Protein AF-0000000084939681 (afdb_homodimer)

Structure (mmCIF, N/CA/C/O backbone):
data_AF-0000000084939681-model_v1
#
loop_
_entity.id
_entity.type
_entity.pdbx_description
1 polymer Lipase
#
loop_
_atom_site.group_PDB
_atom_site.id
_atom_site.type_symbol
_atom_site.label_atom_id
_atom_site.label_alt_id
_atom_site.label_comp_id
_atom_site.label_asym_id
_atom_site.label_entity_id
_atom_site.label_seq_id
_atom_site.pdbx_PDB_ins_code
_atom_site.Cartn_x
_atom_site.Cartn_y
_atom_site.Cartn_z
_atom_site.occup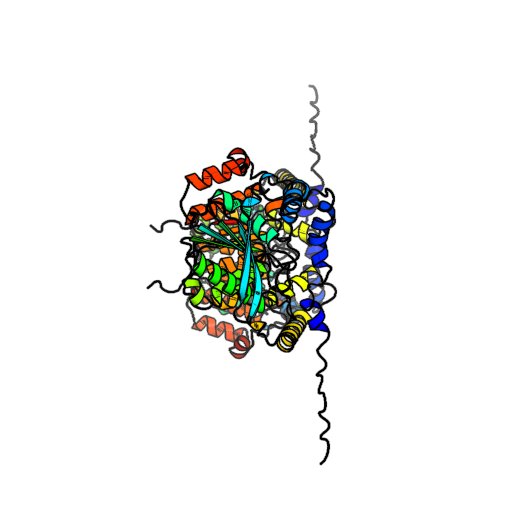ancy
_atom_site.B_iso_or_equiv
_atom_site.auth_seq_id
_atom_site.auth_comp_id
_atom_site.auth_asym_id
_atom_site.auth_atom_id
_atom_site.pdbx_PDB_model_num
ATOM 1 N N . MET A 1 1 ? -56.188 23.719 35 1 27.09 1 MET A N 1
ATOM 2 C CA . MET A 1 1 ? -54.875 24.156 34.5 1 27.09 1 MET A CA 1
ATOM 3 C C . MET A 1 1 ? -53.844 23.062 34.688 1 27.09 1 MET A C 1
ATOM 5 O O . MET A 1 1 ? -53.312 22.891 35.812 1 27.09 1 MET A O 1
ATOM 9 N N . SER A 1 2 ? -54.031 21.859 34.125 1 32 2 SER A N 1
ATOM 10 C CA . SER A 1 2 ? -53.344 20.594 34.344 1 32 2 SER A CA 1
ATOM 11 C C . SER A 1 2 ? -51.906 20.625 33.844 1 32 2 SER A C 1
ATOM 13 O O . SER A 1 2 ? -51.625 21.094 32.75 1 32 2 SER A O 1
ATOM 15 N N . LYS A 1 3 ? -50.906 20.625 34.812 1 33.03 3 LYS A N 1
ATOM 16 C CA . LYS A 1 3 ? -49.438 20.656 34.688 1 33.03 3 LYS A CA 1
ATOM 17 C C . LYS A 1 3 ? -48.938 19.453 33.875 1 33.03 3 LYS A C 1
ATOM 19 O O . LYS A 1 3 ? -49.156 18.312 34.25 1 33.03 3 LYS A O 1
ATOM 24 N N . VAL A 1 4 ? -48.875 19.531 32.562 1 31.59 4 VAL A N 1
ATOM 25 C CA . VAL A 1 4 ? -48.344 18.547 31.641 1 31.59 4 VAL A CA 1
ATOM 26 C C . VAL A 1 4 ? -46.875 18.234 32 1 31.59 4 VAL A C 1
ATOM 28 O O . VAL A 1 4 ? -46.031 19.141 32 1 31.59 4 VAL A O 1
ATOM 31 N N . LYS A 1 5 ? -46.594 17.094 32.719 1 32.69 5 LYS A N 1
ATOM 32 C CA . LYS A 1 5 ? -45.281 16.547 33.062 1 32.69 5 LYS A CA 1
ATOM 33 C C . LYS A 1 5 ? -44.438 16.312 31.828 1 32.69 5 LYS A C 1
ATOM 35 O O . LYS A 1 5 ? -44.781 15.531 30.953 1 32.69 5 LYS A O 1
ATOM 40 N N . LYS A 1 6 ? -43.562 17.297 31.438 1 28.47 6 LYS A N 1
ATOM 41 C CA . LYS A 1 6 ? -42.531 17.203 30.422 1 28.47 6 LYS A CA 1
ATOM 42 C C . LYS A 1 6 ? -41.625 16 30.672 1 28.47 6 LYS A C 1
ATOM 44 O O . 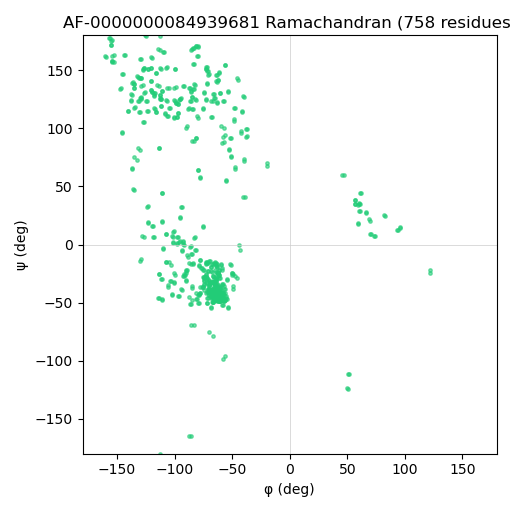LYS A 1 6 ? -40.906 15.945 31.672 1 28.47 6 LYS A O 1
ATOM 49 N N . LYS A 1 7 ? -42.094 14.758 30.234 1 32.44 7 LYS A N 1
ATOM 50 C CA . LYS A 1 7 ? -41.219 13.578 30.297 1 32.44 7 LYS A CA 1
ATOM 51 C C . LYS A 1 7 ? -39.875 13.852 29.656 1 32.44 7 LYS A C 1
ATOM 53 O O . LYS A 1 7 ? -39.781 14.234 28.484 1 32.44 7 LYS A O 1
ATOM 58 N N . ASN A 1 8 ? -38.844 14.312 30.438 1 27.59 8 ASN A N 1
ATOM 59 C CA . ASN A 1 8 ? -37.406 14.469 30.172 1 27.59 8 ASN A CA 1
ATOM 60 C C . ASN A 1 8 ? -36.812 13.219 29.531 1 27.59 8 ASN A C 1
ATOM 62 O O . ASN A 1 8 ? -36.625 12.195 30.188 1 27.59 8 ASN A O 1
ATOM 66 N N . ASN A 1 9 ? -37.219 12.836 28.297 1 27.67 9 ASN A N 1
ATOM 67 C CA . ASN A 1 9 ? -36.656 11.711 27.547 1 27.67 9 ASN A CA 1
ATOM 68 C C . ASN A 1 9 ? -35.156 11.828 27.375 1 27.67 9 ASN A C 1
ATOM 70 O O . ASN A 1 9 ? -34.688 12.445 26.422 1 27.67 9 ASN A O 1
ATOM 74 N N . LYS A 1 10 ? -34.375 11.977 28.422 1 29.23 10 LYS A N 1
ATOM 75 C CA . LYS A 1 10 ? -32.938 11.758 28.344 1 29.23 10 LYS A CA 1
ATOM 76 C C . LYS A 1 10 ? -32.625 10.406 27.719 1 29.23 10 LYS A C 1
ATOM 78 O O . LYS A 1 10 ? -32.812 9.367 28.359 1 29.23 10 LYS A O 1
ATOM 83 N N . LYS A 1 11 ? -32.75 10.305 26.438 1 33.38 11 LYS A N 1
ATOM 84 C CA . LYS A 1 11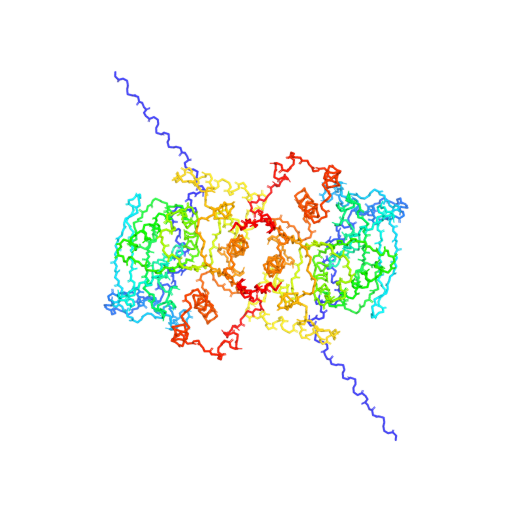 ? -32.281 9.172 25.656 1 33.38 11 LYS A CA 1
ATOM 85 C C . LYS A 1 11 ? -30.922 8.695 26.125 1 33.38 11 LYS A C 1
ATOM 87 O O . LYS A 1 11 ? -30.031 9.516 26.375 1 33.38 11 LYS A O 1
ATOM 92 N N . SER A 1 12 ? -30.75 7.543 26.641 1 31.69 12 SER A N 1
ATOM 93 C CA . SER A 1 12 ? -29.594 6.758 27.062 1 31.69 12 SER A CA 1
ATOM 94 C C . SER A 1 12 ? -28.438 6.906 26.078 1 31.69 12 SER A C 1
ATOM 96 O O . SER A 1 12 ? -28.547 6.496 24.922 1 31.69 12 SER A O 1
ATOM 98 N N . ARG A 1 13 ? -27.75 8.148 26.109 1 36.62 13 ARG A N 1
ATOM 99 C CA . ARG A 1 13 ? -26.516 8.391 25.375 1 36.62 13 ARG A CA 1
ATOM 100 C C . ARG A 1 13 ? -25.625 7.148 25.375 1 36.62 13 ARG A C 1
ATOM 102 O O . ARG A 1 13 ? -25.359 6.57 26.422 1 36.62 13 ARG A O 1
ATOM 109 N N . SER A 1 14 ? -25.609 6.379 24.375 1 34.34 14 SER A N 1
ATOM 110 C CA . SER A 1 14 ? -24.844 5.145 24.25 1 34.34 14 SER A CA 1
ATOM 111 C C . SER A 1 14 ? -23.391 5.352 24.672 1 34.34 14 SER A C 1
ATOM 113 O O . SER A 1 14 ? -22.734 6.27 24.188 1 34.34 14 SER A O 1
ATOM 115 N N . ARG A 1 15 ? -22.891 4.887 25.828 1 32.97 15 ARG A N 1
ATOM 116 C CA . ARG A 1 15 ? -21.672 4.961 26.625 1 32.97 15 ARG A CA 1
ATOM 117 C C . ARG A 1 15 ? -20.438 4.688 25.766 1 32.97 15 ARG A C 1
ATOM 119 O O . ARG A 1 15 ? -19.359 5.215 26.047 1 32.97 15 ARG A O 1
ATOM 126 N N . LEU A 1 16 ? -20.531 3.826 24.906 1 31.27 16 LEU A N 1
ATOM 127 C CA . LEU A 1 16 ? -19.297 3.287 24.375 1 31.27 16 LEU A CA 1
ATOM 128 C C . LEU A 1 16 ? -18.688 4.238 23.344 1 31.27 16 LEU A C 1
ATOM 130 O O . LEU A 1 16 ? -17.469 4.43 23.312 1 31.27 16 LEU A O 1
ATOM 134 N N . GLY A 1 17 ? -19.484 4.766 22.516 1 33.09 17 GLY A N 1
ATOM 135 C CA . GLY A 1 17 ? -18.969 5.668 21.5 1 33.09 17 GLY A CA 1
ATOM 136 C C . GLY A 1 17 ? -18.391 6.945 22.078 1 33.09 17 GLY A C 1
ATOM 137 O O . GLY A 1 17 ? -17.641 7.656 21.391 1 33.09 17 GLY A O 1
ATOM 138 N N . SER A 1 18 ? -18.875 7.391 23.188 1 36.69 18 SER A N 1
ATOM 139 C CA . SER A 1 18 ? -18.516 8.656 23.812 1 36.69 18 SER A CA 1
ATOM 140 C C . SER A 1 18 ? -17.094 8.633 24.344 1 36.69 18 SER A C 1
ATOM 142 O O . SER A 1 18 ? -16.453 9.68 24.469 1 36.69 18 SER A O 1
ATOM 144 N N . LYS A 1 19 ? -16.656 7.508 24.812 1 34.53 19 LYS A N 1
ATOM 145 C CA . LYS A 1 19 ? -15.367 7.516 25.484 1 34.53 19 LYS A CA 1
ATOM 146 C C . LYS A 1 19 ? -14.227 7.684 24.484 1 34.53 19 LYS A C 1
ATOM 148 O O . LYS A 1 19 ? -13.219 8.328 24.781 1 34.53 19 LYS A O 1
ATOM 153 N N . ILE A 1 20 ? -14.328 7.023 23.391 1 35.88 20 ILE A N 1
ATOM 154 C CA . ILE A 1 20 ? -13.172 7.051 22.5 1 35.88 20 ILE A CA 1
ATOM 155 C C . ILE A 1 20 ? -13 8.453 21.922 1 35.88 20 ILE A C 1
ATOM 157 O O . ILE A 1 20 ? -11.875 8.906 21.703 1 35.88 20 ILE A O 1
ATOM 161 N N . PHE A 1 21 ? -14.062 9.086 21.578 1 37.06 21 PHE A N 1
ATOM 162 C CA . PHE A 1 21 ? -13.961 10.336 20.828 1 37.06 21 PHE A CA 1
ATOM 163 C C . PHE A 1 21 ? -14.258 11.523 21.734 1 37.06 21 PHE A C 1
ATOM 165 O O . PHE A 1 21 ? -14.211 12.68 21.297 1 37.06 21 PHE A O 1
ATOM 172 N N . LYS A 1 22 ? -14.82 11.383 22.891 1 33.5 22 LYS A N 1
ATOM 173 C CA . LYS A 1 22 ? -15.141 12.586 23.656 1 33.5 22 LYS A CA 1
ATOM 174 C C . LYS A 1 22 ? -13.898 13.422 23.906 1 33.5 22 LYS A C 1
ATOM 176 O O . LYS A 1 22 ? -13.875 14.617 23.594 1 33.5 22 LYS A O 1
ATOM 181 N N . THR A 1 23 ? -13.281 13.273 25.172 1 32.03 23 THR A N 1
ATOM 182 C CA . THR A 1 23 ? -12.195 14.125 25.641 1 32.03 23 THR A CA 1
ATOM 183 C C . THR A 1 23 ? -10.852 13.633 25.125 1 32.03 23 THR A C 1
ATOM 185 O O . THR A 1 23 ? -10.648 12.422 24.969 1 32.03 23 THR A O 1
ATOM 188 N N . VAL A 1 24 ? -10.078 14.469 24.25 1 36.72 24 VAL A N 1
ATOM 189 C CA . VAL A 1 24 ? -8.68 14.117 24.031 1 36.72 24 VAL A CA 1
ATOM 190 C C . VAL A 1 24 ? -8.195 13.203 25.156 1 36.72 24 VAL A C 1
ATOM 192 O O . VAL A 1 24 ? -8.07 13.633 26.297 1 36.72 24 VAL A O 1
ATOM 195 N N . ASN A 1 25 ? -8.594 12.062 25.25 1 32.44 25 ASN A N 1
ATOM 196 C CA . ASN A 1 25 ? -8.164 11.172 26.328 1 32.44 25 ASN A CA 1
ATOM 197 C C . ASN A 1 25 ? -6.68 11.32 26.625 1 32.44 25 ASN A C 1
ATOM 199 O O . ASN A 1 25 ? -5.875 11.531 25.719 1 32.44 25 ASN A O 1
ATOM 203 N N . LEU A 1 26 ? -6.258 11.531 27.766 1 33.81 26 LEU A N 1
ATOM 204 C CA . LEU A 1 26 ? -5.035 11.852 28.5 1 33.81 26 LEU A CA 1
ATOM 205 C C . LEU A 1 26 ? -3.898 10.914 28.094 1 33.81 26 LEU A C 1
ATOM 207 O O . LEU A 1 26 ? -2.725 11.273 28.219 1 33.81 26 LEU A O 1
ATOM 211 N N . ARG A 1 27 ? -4.195 9.758 27.625 1 33.22 27 ARG A N 1
ATOM 212 C CA . ARG A 1 27 ? -3.043 8.883 27.469 1 33.22 27 ARG A CA 1
ATOM 213 C C . ARG A 1 27 ? -2.254 9.227 26.219 1 33.22 27 ARG A C 1
ATOM 215 O O . ARG A 1 27 ? -1.023 9.164 26.203 1 33.22 27 ARG A O 1
ATOM 222 N N . PHE A 1 28 ? -2.932 9.453 25.188 1 35.66 28 PHE A N 1
ATOM 223 C CA . PHE A 1 28 ? -2.188 9.82 23.984 1 35.66 28 PHE A CA 1
ATOM 224 C C . PHE A 1 28 ? -1.562 11.203 24.141 1 35.66 28 PHE A C 1
ATOM 226 O O . PHE A 1 28 ? -0.486 11.469 23.594 1 35.66 28 PHE A O 1
ATOM 233 N N . LYS A 1 29 ? -2.266 12.125 24.75 1 39.88 29 LYS A N 1
ATOM 234 C CA . LYS A 1 29 ? -1.669 13.391 25.172 1 39.88 29 LYS A CA 1
ATOM 235 C C . LYS A 1 29 ? -0.407 13.148 26 1 39.88 29 LYS A C 1
ATOM 237 O O . LYS A 1 29 ? 0.494 13.992 26.031 1 39.88 29 LYS A O 1
ATOM 242 N N . PHE A 1 30 ? -0.35 11.93 26.422 1 38.38 30 PHE A N 1
ATOM 243 C CA . PHE A 1 30 ? 0.694 11.711 27.422 1 38.38 30 PHE A CA 1
ATOM 244 C C . PHE A 1 30 ? 2.062 11.609 26.766 1 38.38 30 PHE A C 1
ATOM 246 O O . PHE A 1 30 ? 3.055 12.109 27.297 1 38.38 30 PHE A O 1
ATOM 253 N N . PHE A 1 31 ? 2.068 11 25.609 1 39.56 31 PHE A N 1
ATOM 254 C CA . PHE A 1 31 ? 3.439 10.812 25.156 1 39.56 31 PHE A CA 1
ATOM 255 C C . PHE A 1 31 ? 4.086 12.141 24.797 1 39.56 31 PHE A C 1
ATOM 257 O O . PHE A 1 31 ? 5.168 12.469 25.297 1 39.56 31 PHE A O 1
ATOM 264 N N . TYR A 1 32 ? 3.416 12.898 23.906 1 41.03 32 TYR A N 1
ATOM 265 C CA . TYR A 1 32 ? 4.066 14.148 23.516 1 41.03 32 TYR A CA 1
ATOM 266 C C . TYR A 1 32 ? 4.117 15.125 24.688 1 41.03 32 TYR A C 1
ATOM 268 O O . TYR A 1 32 ? 5.113 15.828 24.859 1 41.03 32 TYR A O 1
ATOM 276 N N . LYS A 1 33 ? 3.012 15.109 25.406 1 45.69 33 LYS A N 1
ATOM 277 C CA . LYS A 1 33 ? 3.016 15.945 26.609 1 45.69 33 LYS A CA 1
ATOM 278 C C . LYS A 1 33 ? 4.098 15.492 27.594 1 45.69 33 LYS A C 1
ATOM 280 O O . LYS A 1 33 ? 4.766 16.328 28.203 1 45.69 33 LYS A O 1
ATOM 285 N N . ALA A 1 34 ? 4.238 14.203 27.609 1 40.91 34 ALA A N 1
ATOM 286 C CA . ALA A 1 34 ? 5.285 13.68 28.469 1 40.91 34 ALA A CA 1
ATOM 287 C C . ALA A 1 34 ? 6.672 14.039 27.938 1 40.91 34 ALA A C 1
ATOM 289 O O . ALA A 1 34 ? 7.547 14.453 28.703 1 40.91 34 ALA A O 1
ATOM 290 N N . LEU A 1 35 ? 6.793 13.969 26.688 1 41.22 35 LEU A N 1
ATOM 291 C CA . LEU A 1 35 ? 8.062 14.344 26.078 1 41.22 35 LEU A CA 1
ATOM 292 C C . LEU A 1 35 ? 8.359 15.82 26.297 1 41.22 35 LEU A C 1
ATOM 294 O O . LEU A 1 35 ? 9.477 16.188 26.656 1 41.22 35 LEU A O 1
ATOM 298 N N . GLU A 1 36 ? 7.359 16.672 26.125 1 46.62 36 GLU A N 1
ATOM 299 C CA . GLU A 1 36 ? 7.516 18.109 26.328 1 46.62 36 GLU A CA 1
ATOM 300 C C . GLU A 1 36 ? 7.738 18.438 27.797 1 46.62 36 GLU A C 1
ATOM 302 O O . GLU A 1 36 ? 8.484 19.359 28.125 1 46.62 36 GLU A O 1
ATOM 307 N N . GLY A 1 37 ? 7.016 17.812 28.625 1 45.12 37 GLY A N 1
ATOM 308 C CA . GLY A 1 37 ? 7.109 18.047 30.062 1 45.12 37 GLY A CA 1
ATOM 309 C C . GLY A 1 37 ? 8.484 17.766 30.625 1 45.12 37 GLY A C 1
ATOM 310 O O . GLY A 1 37 ? 8.984 18.5 31.469 1 45.12 37 GLY A O 1
ATOM 311 N N . THR A 1 38 ? 9.039 16.688 30.219 1 43.75 38 THR A N 1
ATOM 312 C CA . THR A 1 38 ? 10.344 16.312 30.75 1 43.75 38 THR A CA 1
ATOM 313 C C . THR A 1 38 ? 11.43 17.266 30.25 1 43.75 38 THR A C 1
ATOM 315 O O . THR A 1 38 ? 12.438 17.469 30.938 1 43.75 38 THR A O 1
ATOM 318 N N . MET A 1 39 ? 11.25 17.734 29.078 1 43.78 39 MET A N 1
ATOM 319 C CA . MET A 1 39 ? 12.336 18.547 28.531 1 43.78 39 MET A CA 1
ATOM 320 C C . MET A 1 39 ? 12.211 20 28.969 1 43.78 39 MET A C 1
ATOM 322 O O . MET A 1 39 ? 13.148 20.781 28.828 1 43.78 39 MET A O 1
ATOM 326 N N . GLY A 1 40 ? 11.031 20.516 29.484 1 40.88 40 GLY A N 1
ATOM 327 C CA . GLY A 1 40 ? 10.742 21.938 29.594 1 40.88 40 GLY A CA 1
ATOM 328 C C . GLY A 1 40 ? 11.273 22.547 30.875 1 40.88 40 GLY A C 1
ATOM 329 O O . GLY A 1 40 ? 11.859 23.625 30.859 1 40.88 40 GLY A O 1
ATOM 330 N N . ASP A 1 41 ? 10.758 22.25 32.062 1 37.62 41 ASP A N 1
ATOM 331 C CA . ASP A 1 41 ? 10.57 23.359 33 1 37.62 41 ASP A CA 1
ATOM 332 C C . ASP A 1 41 ? 11.898 23.797 33.594 1 37.62 41 ASP A C 1
ATOM 334 O O . ASP A 1 41 ? 11.945 24.281 34.719 1 37.62 41 ASP A O 1
ATOM 338 N N . SER A 1 42 ? 12.992 23.406 33 1 35.75 42 SER A N 1
ATOM 339 C CA . SER A 1 42 ? 13.984 23.844 33.969 1 35.75 42 SER A CA 1
ATOM 340 C C . SER A 1 42 ? 14.039 25.359 34.062 1 35.75 42 SER A C 1
ATOM 342 O O . SER A 1 42 ? 14.156 25.922 35.125 1 35.75 42 SER A O 1
ATOM 344 N N . ASN A 1 43 ? 14.758 26.016 33 1 34.28 43 ASN A N 1
ATOM 345 C CA . ASN A 1 43 ? 15.367 27.312 33.25 1 34.28 43 ASN A CA 1
ATOM 346 C C . ASN A 1 43 ? 14.336 28.438 33.188 1 34.28 43 ASN A C 1
ATOM 348 O O . ASN A 1 43 ? 13.562 28.516 32.219 1 34.28 43 ASN A O 1
ATOM 352 N N . LYS A 1 44 ? 13.906 29.125 34.25 1 36.22 44 LYS A N 1
ATOM 353 C CA . LYS A 1 44 ? 13.102 30.281 34.625 1 36.22 44 LYS A CA 1
ATOM 354 C C . LYS A 1 44 ? 13.414 31.469 33.688 1 36.22 44 LYS A C 1
ATOM 356 O O . LYS A 1 44 ? 13.07 32.625 34.031 1 36.22 44 LYS A O 1
ATOM 361 N N . ASN A 1 45 ? 14.359 31.438 32.75 1 33.44 45 ASN A N 1
ATOM 362 C CA . ASN A 1 45 ? 14.539 32.75 32.125 1 33.44 45 ASN A CA 1
ATOM 363 C C . ASN A 1 45 ? 13.297 33.156 31.328 1 33.44 45 ASN A C 1
ATOM 365 O O . ASN A 1 45 ? 12.625 32.312 30.734 1 33.44 45 ASN A O 1
ATOM 369 N N . LYS A 1 46 ? 12.602 34.344 31.562 1 39.38 46 LYS A N 1
ATOM 370 C CA . LYS A 1 46 ? 11.461 35.062 31.016 1 39.38 46 LYS A CA 1
ATOM 371 C C . LYS A 1 46 ? 11.453 35 29.5 1 39.38 46 LYS A C 1
ATOM 373 O O . LYS A 1 46 ? 12.016 35.844 28.828 1 39.38 46 LYS A O 1
ATOM 378 N N . TYR A 1 47 ? 11.758 33.906 28.844 1 41.44 47 TYR A N 1
ATOM 379 C CA . TYR A 1 47 ? 11.703 34.031 27.391 1 41.44 47 TYR A CA 1
ATOM 380 C C . TYR A 1 47 ? 10.281 34.281 26.922 1 41.44 47 TYR A C 1
ATOM 382 O O . TYR A 1 47 ? 9.32 33.812 27.531 1 41.44 47 TYR A O 1
ATOM 390 N N . TYR A 1 48 ? 10.039 35.375 26.031 1 50.84 48 TYR A N 1
ATOM 391 C CA . TYR A 1 48 ? 8.828 35.812 25.328 1 50.84 48 TYR A CA 1
ATOM 392 C C . TYR A 1 48 ? 8.125 34.625 24.672 1 50.84 48 TYR A C 1
ATOM 394 O O . TYR A 1 48 ? 6.902 34.625 24.531 1 50.84 48 TYR A O 1
ATOM 402 N N . TYR A 1 49 ? 8.828 33.594 24.297 1 68.12 49 TYR A N 1
ATOM 403 C CA . TYR A 1 49 ? 8.125 32.438 23.734 1 68.12 49 TYR A CA 1
ATOM 404 C C . TYR A 1 49 ? 8.617 31.141 24.359 1 68.12 49 TYR A C 1
ATOM 406 O O . TYR A 1 49 ? 9.383 30.406 23.734 1 68.12 49 TYR A O 1
ATOM 414 N N . PRO A 1 50 ? 8.289 30.828 25.609 1 79.31 50 PRO A N 1
ATOM 415 C CA . PRO A 1 50 ? 8.688 29.594 26.312 1 79.31 50 PRO A CA 1
ATOM 416 C C . PRO A 1 50 ? 8.445 28.344 25.469 1 79.31 50 PRO A C 1
ATOM 418 O O . PRO A 1 50 ? 9.219 27.375 25.578 1 79.31 50 PRO A O 1
ATOM 421 N N . GLU A 1 51 ? 7.504 28.453 24.609 1 83.5 51 GLU A N 1
ATOM 422 C CA . GLU A 1 51 ? 7.199 27.297 23.766 1 83.5 51 GLU A CA 1
ATOM 423 C C . GLU A 1 51 ? 8.312 27.031 22.766 1 83.5 51 GLU A C 1
ATOM 425 O O . GLU A 1 51 ? 8.641 25.891 22.469 1 83.5 51 GLU A O 1
ATOM 430 N N . LEU A 1 52 ? 8.922 28.062 22.266 1 87.38 52 LEU A N 1
ATOM 431 C CA . LEU A 1 52 ? 10.008 27.906 21.297 1 87.38 52 LEU A CA 1
ATOM 432 C C . LEU A 1 52 ? 11.227 27.266 21.969 1 87.38 52 LEU A C 1
ATOM 434 O O . LEU A 1 52 ? 11.945 26.484 21.344 1 87.38 52 LEU A O 1
ATOM 438 N N . ARG A 1 53 ? 11.523 27.719 23.141 1 86.5 53 ARG A N 1
ATOM 439 C CA . ARG A 1 53 ? 12.648 27.141 23.859 1 86.5 53 ARG A CA 1
ATOM 440 C C . ARG A 1 53 ? 12.461 25.641 24.078 1 86.5 53 ARG A C 1
ATOM 442 O O . ARG A 1 53 ? 13.398 24.859 23.891 1 86.5 53 ARG A O 1
ATOM 449 N N . ARG A 1 54 ? 11.305 25.344 24.469 1 88.38 54 ARG A N 1
ATOM 450 C CA . ARG A 1 54 ? 10.984 23.938 24.688 1 88.38 54 ARG A CA 1
ATOM 451 C C . ARG A 1 54 ? 11.109 23.141 23.391 1 88.38 54 ARG A C 1
ATOM 453 O O . ARG A 1 54 ? 11.727 22.078 23.359 1 88.38 54 ARG A O 1
ATOM 460 N N . MET A 1 55 ? 10.523 23.672 22.359 1 92.56 55 MET A N 1
ATOM 461 C CA . MET A 1 55 ? 10.555 22.969 21.078 1 92.56 55 MET A CA 1
ATOM 462 C C . MET A 1 55 ? 11.977 22.875 20.547 1 92.56 55 MET A C 1
ATOM 464 O O . MET A 1 55 ? 12.359 21.844 19.984 1 92.56 55 MET A O 1
ATOM 468 N N . ASN A 1 56 ? 12.742 23.906 20.688 1 93.06 56 ASN A N 1
ATOM 469 C CA . ASN A 1 56 ? 14.141 23.859 20.297 1 93.06 56 ASN A CA 1
ATOM 470 C C . ASN A 1 56 ? 14.914 22.781 21.062 1 93.06 56 ASN A C 1
ATOM 472 O O . ASN A 1 56 ? 15.758 22.094 20.484 1 93.06 56 ASN A O 1
ATOM 476 N N . LYS A 1 57 ? 14.664 22.719 22.328 1 91.25 57 LYS A N 1
ATOM 477 C CA . LYS A 1 57 ? 15.297 21.672 23.141 1 91.25 57 LYS A CA 1
ATOM 478 C C . LYS A 1 57 ? 14.914 20.281 22.625 1 91.25 57 LYS A C 1
ATOM 480 O O . LYS A 1 57 ? 15.758 19.375 22.578 1 91.25 57 LYS A O 1
ATOM 485 N N . ILE A 1 58 ? 13.664 20.125 22.25 1 92.62 58 ILE A N 1
ATOM 486 C CA . ILE A 1 58 ? 13.18 18.859 21.719 1 92.62 58 ILE A CA 1
ATOM 487 C C . ILE A 1 58 ? 13.914 18.531 20.422 1 92.62 58 ILE A C 1
ATOM 489 O O . ILE A 1 58 ? 14.352 17.391 20.203 1 92.62 58 ILE A O 1
ATOM 493 N N . MET A 1 59 ? 14.07 19.531 19.547 1 94.5 59 MET A N 1
ATOM 494 C CA . MET A 1 59 ? 14.789 19.312 18.297 1 94.5 59 MET A CA 1
ATOM 495 C C . MET A 1 59 ? 16.25 18.922 18.562 1 94.5 59 MET A C 1
ATOM 497 O O . MET A 1 59 ? 16.781 18.047 17.906 1 94.5 59 MET A O 1
ATOM 501 N N . ARG A 1 60 ? 16.844 19.531 19.562 1 93.5 60 ARG A N 1
ATOM 502 C CA . ARG A 1 60 ? 18.25 19.328 19.859 1 93.5 60 ARG A CA 1
ATOM 503 C C . ARG A 1 60 ? 18.469 18 20.578 1 93.5 60 ARG A C 1
ATOM 505 O O . ARG A 1 60 ? 19.406 17.25 20.25 1 93.5 60 ARG A O 1
ATOM 512 N N . LYS A 1 61 ? 17.625 17.641 21.516 1 91.94 61 LYS A N 1
ATOM 513 C CA . LYS A 1 61 ? 17.922 16.547 22.422 1 91.94 61 LYS A CA 1
ATOM 514 C C . LYS A 1 61 ? 17.156 15.281 22.016 1 91.94 61 LYS A C 1
ATOM 516 O O . LYS A 1 61 ? 17.703 14.172 22.125 1 91.94 61 LYS A O 1
ATOM 521 N N . PHE A 1 62 ? 15.938 15.492 21.688 1 92.06 62 PHE A N 1
ATOM 522 C CA . PHE A 1 62 ? 15.117 14.328 21.359 1 92.06 62 PHE A CA 1
ATOM 523 C C . PHE A 1 62 ? 15.273 13.953 19.891 1 92.06 62 PHE A C 1
ATOM 525 O O . PHE A 1 62 ? 15.531 12.789 19.562 1 92.06 62 PHE A O 1
ATOM 532 N N . TYR A 1 63 ? 15.102 14.914 18.984 1 93.81 63 TYR A N 1
ATOM 533 C CA . TYR A 1 63 ? 15.273 14.648 17.562 1 93.81 63 TYR A CA 1
ATOM 534 C C . TYR A 1 63 ? 16.75 14.469 17.219 1 93.81 63 TYR A C 1
ATOM 536 O O . TYR A 1 63 ? 17.078 13.844 16.203 1 93.81 63 TYR A O 1
ATOM 544 N N . LYS A 1 64 ? 17.656 15.109 18 1 94.06 64 LYS A N 1
ATOM 545 C CA . LYS A 1 64 ? 19.094 15.164 17.734 1 94.06 64 LYS A CA 1
ATOM 546 C C . LYS A 1 64 ? 19.375 15.82 16.391 1 94.06 64 LYS A C 1
ATOM 548 O O . LYS A 1 64 ? 20.234 15.352 15.633 1 94.06 64 LYS A O 1
ATOM 553 N N . THR A 1 65 ? 18.547 16.797 16.062 1 95.31 65 THR A N 1
ATOM 554 C CA . THR A 1 65 ? 18.656 17.547 14.828 1 95.31 65 THR A CA 1
ATOM 555 C C . THR A 1 65 ? 18.578 19.047 15.102 1 95.31 65 THR A C 1
ATOM 557 O O . THR A 1 65 ? 17.547 19.688 14.867 1 95.31 65 THR A O 1
ATOM 560 N N . PRO A 1 66 ? 19.703 19.641 15.484 1 94.5 66 PRO A N 1
ATOM 561 C CA . PRO A 1 66 ? 19.688 21.062 15.844 1 94.5 66 PRO A CA 1
ATOM 562 C C . PRO A 1 66 ? 19.344 21.953 14.656 1 94.5 66 PRO A C 1
ATOM 564 O O . PRO A 1 66 ? 18.938 23.109 14.852 1 94.5 66 PRO A O 1
ATOM 567 N N . GLN A 1 67 ? 19.438 21.438 13.422 1 94.56 67 GLN A N 1
ATOM 568 C CA . GLN A 1 67 ? 19.125 22.203 12.219 1 94.56 67 GLN A CA 1
ATOM 569 C C . GLN A 1 67 ? 17.641 22.594 12.18 1 94.56 67 GLN A C 1
ATOM 571 O O . GLN A 1 67 ? 17.25 23.5 11.453 1 94.56 67 GLN A O 1
ATOM 576 N N . LEU A 1 68 ? 16.859 21.922 13.008 1 95.81 68 LEU A N 1
ATOM 577 C CA . LEU A 1 68 ? 15.43 22.172 12.984 1 95.81 68 LEU A CA 1
ATOM 578 C C . LEU A 1 68 ? 15.039 23.234 14 1 95.81 68 LEU A C 1
ATOM 580 O O . LEU A 1 68 ? 13.875 23.641 14.07 1 95.81 68 LEU A O 1
ATOM 584 N N . GLN A 1 69 ? 16.016 23.734 14.695 1 94 69 GLN A N 1
ATOM 585 C CA . GLN A 1 69 ? 15.719 24.797 15.664 1 94 69 GLN A CA 1
ATOM 586 C C . GLN A 1 69 ? 15.352 26.094 14.969 1 94 69 GLN A C 1
ATOM 588 O O . GLN A 1 69 ? 15.844 26.375 13.875 1 94 69 GLN A O 1
ATOM 593 N N . LEU A 1 70 ? 14.484 26.797 15.602 1 91.56 70 LEU A N 1
ATOM 594 C CA . LEU A 1 70 ? 14.133 28.141 15.148 1 91.56 70 LEU A CA 1
ATOM 595 C C . LEU A 1 70 ? 14.852 29.188 15.977 1 91.56 70 LEU A C 1
ATOM 597 O O . LEU A 1 70 ? 14.938 29.078 17.203 1 91.56 70 LEU A O 1
ATOM 601 N N . LYS A 1 71 ? 15.594 30.078 15.336 1 75.81 71 LYS A N 1
ATOM 602 C CA . LYS A 1 71 ? 16.422 31.062 16.031 1 75.81 71 LYS A CA 1
ATOM 603 C C . LYS A 1 71 ? 15.617 32.312 16.344 1 75.81 71 LYS A C 1
ATOM 605 O O . LYS A 1 71 ? 15.82 32.938 17.391 1 75.81 71 LYS A O 1
ATOM 610 N N . ALA A 1 72 ? 14.836 32.781 15.289 1 63.91 72 ALA A N 1
ATOM 611 C CA . ALA A 1 72 ? 14.273 34.125 15.422 1 63.91 72 ALA A CA 1
ATOM 612 C C . ALA A 1 72 ? 12.906 34.062 16.078 1 63.91 72 ALA A C 1
ATOM 614 O O . ALA A 1 72 ? 11.914 33.656 15.461 1 63.91 72 ALA A O 1
ATOM 615 N N . THR A 1 73 ? 12.898 34.375 17.438 1 63.97 73 THR A N 1
ATOM 616 C CA . THR A 1 73 ? 11.633 34.375 18.156 1 63.97 73 THR A CA 1
ATOM 617 C C . THR A 1 73 ? 10.789 35.594 17.75 1 63.97 73 THR A C 1
ATOM 619 O O . THR A 1 73 ? 9.562 35.531 17.859 1 63.97 73 THR A O 1
ATOM 622 N N . ASP A 1 74 ? 11.414 36.562 17.125 1 64.94 74 ASP A N 1
ATOM 623 C CA . ASP A 1 74 ? 10.703 37.781 16.797 1 64.94 74 ASP A CA 1
ATOM 624 C C . ASP A 1 74 ? 9.906 37.656 15.508 1 64.94 74 ASP A C 1
ATOM 626 O O . ASP A 1 74 ? 9.133 38.531 15.141 1 64.94 74 ASP A O 1
ATOM 630 N N . ASN A 1 75 ? 9.883 36.531 15 1 82.62 75 ASN A N 1
ATOM 631 C CA . ASN A 1 75 ? 9.172 36.312 13.75 1 82.62 75 ASN A CA 1
ATOM 632 C C . ASN A 1 75 ? 7.809 35.656 13.977 1 82.62 75 ASN A C 1
ATOM 634 O O . ASN A 1 75 ? 7.027 35.5 13.039 1 82.62 75 ASN A O 1
ATOM 638 N N . LEU A 1 76 ? 7.535 35.469 15.289 1 91.19 76 LEU A N 1
ATOM 639 C CA . LEU A 1 76 ? 6.266 34.844 15.625 1 91.19 76 LEU A CA 1
ATOM 640 C C . LEU A 1 76 ? 5.207 35.875 15.953 1 91.19 76 LEU A C 1
ATOM 642 O O . LEU A 1 76 ? 5.41 36.719 16.828 1 91.19 76 LEU A O 1
ATOM 646 N N . ILE A 1 77 ? 4.039 35.875 15.273 1 93.38 77 ILE A N 1
ATOM 647 C CA . ILE A 1 77 ? 2.951 36.812 15.461 1 93.38 77 ILE A CA 1
ATOM 648 C C . ILE A 1 77 ? 1.644 36.062 15.711 1 93.38 77 ILE A C 1
ATOM 650 O O . ILE A 1 77 ? 1.043 35.531 14.773 1 93.38 77 ILE A O 1
ATOM 654 N N . PRO A 1 78 ? 1.197 36.062 16.953 1 94.44 78 PRO A N 1
ATOM 655 C CA . PRO A 1 78 ? -0.07 35.406 17.25 1 94.44 78 PRO A CA 1
ATOM 656 C C . PRO A 1 78 ? -1.279 36.156 16.703 1 94.44 78 PRO A C 1
ATOM 658 O O . PRO A 1 78 ? -1.244 37.375 16.594 1 94.44 78 PRO A O 1
ATOM 661 N N . PHE A 1 79 ? -2.305 35.5 16.359 1 96.94 79 PHE A N 1
ATOM 662 C CA . PHE A 1 79 ? -3.584 36.062 15.945 1 96.94 79 PHE A CA 1
ATOM 663 C C . PHE A 1 79 ? -4.723 35.062 16.219 1 96.94 79 PHE A C 1
ATOM 665 O O . PHE A 1 79 ? -4.48 33.906 16.547 1 96.94 79 PHE A O 1
ATOM 672 N N . ASN A 1 80 ? -5.906 35.562 16.234 1 98.31 80 ASN A N 1
ATOM 673 C CA . ASN A 1 80 ? -7.098 34.719 16.328 1 98.31 80 ASN A CA 1
ATOM 674 C C . ASN A 1 80 ? -8.016 34.906 15.133 1 98.31 80 ASN A C 1
ATOM 676 O O . ASN A 1 80 ? -7.973 35.969 14.469 1 98.31 80 ASN A O 1
ATOM 680 N N . PHE A 1 81 ? -8.719 33.969 14.812 1 98.31 81 PHE A N 1
ATOM 681 C CA . PHE A 1 81 ? -9.773 34.031 13.797 1 98.31 81 PHE A CA 1
ATOM 682 C C . PHE A 1 81 ? -10.961 33.188 14.188 1 98.31 81 PHE A C 1
ATOM 684 O O . PHE A 1 81 ? -10.867 32.344 15.086 1 98.31 81 PHE A O 1
ATOM 691 N N . GLU A 1 82 ? -12.07 33.438 13.539 1 98.5 82 GLU A N 1
ATOM 692 C CA . GLU A 1 82 ? -13.312 32.75 13.883 1 98.5 82 GLU A CA 1
ATOM 693 C C . GLU A 1 82 ? -13.789 31.875 12.734 1 98.5 82 GLU A C 1
ATOM 695 O O . GLU A 1 82 ? -13.711 32.281 11.57 1 98.5 82 GLU A O 1
ATOM 700 N N . THR A 1 83 ? -14.234 30.672 13.086 1 98.69 83 THR A N 1
ATOM 701 C CA . THR A 1 83 ? -14.781 29.75 12.094 1 98.69 83 THR A CA 1
ATOM 702 C C . THR A 1 83 ? -16.219 30.109 11.758 1 98.69 83 THR A C 1
ATOM 704 O O . THR A 1 83 ? -16.828 30.969 12.406 1 98.69 83 THR A O 1
ATOM 707 N N . GLU A 1 84 ? -16.734 29.438 10.688 1 98 84 GLU A N 1
ATOM 708 C CA . GLU A 1 84 ? -18.094 29.719 10.211 1 98 84 GLU A CA 1
ATOM 709 C C . GLU A 1 84 ? -19.141 29.391 11.273 1 98 84 GLU A C 1
ATOM 711 O O . GLU A 1 84 ? -20.219 29.969 11.289 1 98 84 GLU A O 1
ATOM 716 N N . ASP A 1 85 ? -18.812 28.469 12.227 1 97.38 85 ASP A N 1
ATOM 717 C CA . ASP A 1 85 ? -19.766 28.078 13.266 1 97.38 85 ASP A CA 1
ATOM 718 C C . ASP A 1 85 ? -19.438 28.797 14.586 1 97.38 85 ASP A C 1
ATOM 720 O O . ASP A 1 85 ? -19.891 28.359 15.648 1 97.38 85 ASP A O 1
ATOM 724 N N . GLY A 1 86 ? -18.562 29.766 14.555 1 98.06 86 GLY A N 1
ATOM 725 C CA . GLY A 1 86 ? -18.406 30.703 15.664 1 98.06 86 GLY A CA 1
ATOM 726 C C . GLY A 1 86 ? -17.328 30.281 16.641 1 98.06 86 GLY A C 1
ATOM 727 O O . GLY A 1 86 ? -17.219 30.844 17.734 1 98.06 86 GLY A O 1
ATOM 728 N N . VAL A 1 87 ? -16.484 29.328 16.328 1 98.25 87 VAL A N 1
ATOM 729 C CA . VAL A 1 87 ? -15.406 28.891 17.219 1 98.25 87 VAL A CA 1
ATOM 730 C C . VAL A 1 87 ? -14.18 29.766 17.016 1 98.25 87 VAL A C 1
ATOM 732 O O . VAL A 1 87 ? -13.773 30.031 15.883 1 98.25 87 VAL A O 1
ATOM 735 N N . VAL A 1 88 ? -13.594 30.25 18.094 1 98.69 88 VAL A N 1
ATOM 736 C CA . VAL A 1 88 ? -12.406 31.094 18.031 1 98.69 88 VAL A CA 1
ATOM 737 C C . VAL A 1 88 ? -11.156 30.219 17.984 1 98.69 88 VAL A C 1
ATOM 739 O O . VAL A 1 88 ? -10.922 29.422 18.906 1 98.69 88 VAL A O 1
ATOM 742 N N . ILE A 1 89 ? -10.367 30.391 16.984 1 98.81 89 ILE A N 1
ATOM 743 C CA . ILE A 1 89 ? -9.188 29.562 16.734 1 98.81 89 ILE A CA 1
ATOM 744 C C . ILE A 1 89 ? -7.926 30.406 16.953 1 98.81 89 ILE A C 1
ATOM 746 O O . ILE A 1 89 ? -7.836 31.531 16.469 1 98.81 89 ILE A O 1
ATOM 750 N N . SER A 1 90 ? -6.984 29.844 17.703 1 98.62 90 SER A N 1
ATOM 751 C CA . SER A 1 90 ? -5.711 30.5 17.953 1 98.62 90 SER A CA 1
ATOM 752 C C . SER A 1 90 ? -4.688 30.172 16.875 1 98.62 90 SER A C 1
ATOM 754 O O . SER A 1 90 ? -4.293 29 16.719 1 98.62 90 SER A O 1
ATOM 756 N N . GLY A 1 91 ? -4.238 31.172 16.141 1 98.06 91 GLY A N 1
ATOM 757 C CA . GLY A 1 91 ? -3.248 31.016 15.094 1 98.06 91 GLY A CA 1
ATOM 758 C C . GLY A 1 91 ? -1.927 31.688 15.406 1 98.06 91 GLY A C 1
ATOM 759 O O . GLY A 1 91 ? -1.805 32.375 16.406 1 98.06 91 GLY A O 1
ATOM 760 N N . MET A 1 92 ? -0.948 31.375 14.633 1 96.25 92 MET A N 1
ATOM 761 C CA . MET A 1 92 ? 0.392 31.953 14.719 1 96.25 92 MET A CA 1
ATOM 762 C C . MET A 1 92 ? 1.033 32.062 13.344 1 96.25 92 MET A C 1
ATOM 764 O O . MET A 1 92 ? 0.921 31.125 12.531 1 96.25 92 MET A O 1
ATOM 768 N N . LYS A 1 93 ? 1.625 33.188 13.055 1 96.38 93 LYS A N 1
ATOM 769 C CA . LYS A 1 93 ? 2.43 33.375 11.852 1 96.38 93 LYS A CA 1
ATOM 770 C C . LYS A 1 93 ? 3.92 33.375 12.18 1 96.38 93 LYS A C 1
ATOM 772 O O . LYS A 1 93 ? 4.324 33.969 13.188 1 96.38 93 LYS A O 1
ATOM 777 N N . TYR A 1 94 ? 4.625 32.719 11.469 1 95.5 94 TYR A N 1
ATOM 778 C CA . TYR A 1 94 ? 6.074 32.875 11.445 1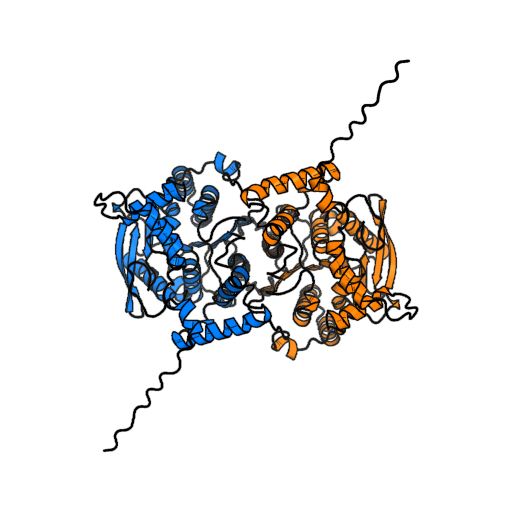 95.5 94 TYR A CA 1
ATOM 779 C C . TYR A 1 94 ? 6.52 33.594 10.18 1 95.5 94 TYR A C 1
ATOM 781 O O . TYR A 1 94 ? 6.465 33.031 9.086 1 95.5 94 TYR A O 1
ATOM 789 N N . ILE A 1 95 ? 6.984 34.812 10.328 1 95 95 ILE A N 1
ATOM 790 C CA . ILE A 1 95 ? 7.301 35.656 9.18 1 95 95 ILE A CA 1
ATOM 791 C C . ILE A 1 95 ? 8.797 35.594 8.891 1 95 95 ILE A C 1
ATOM 793 O O . ILE A 1 95 ? 9.609 36.094 9.68 1 95 95 ILE A O 1
ATOM 797 N N . THR A 1 96 ? 9.156 34.969 7.797 1 89.56 96 THR A N 1
ATOM 798 C CA . THR A 1 96 ? 10.531 34.906 7.305 1 89.56 96 THR A CA 1
ATOM 799 C C . THR A 1 96 ? 10.898 36.219 6.582 1 89.56 96 THR A C 1
ATOM 801 O O . THR A 1 96 ? 11.984 36.75 6.793 1 89.56 96 THR A O 1
ATOM 804 N N . ASP A 1 97 ? 10.031 36.594 5.68 1 89.12 97 ASP A N 1
ATOM 805 C CA . ASP A 1 97 ? 10.102 37.812 4.883 1 89.12 97 ASP A CA 1
ATOM 806 C C . ASP A 1 97 ? 8.719 38.438 4.707 1 89.12 97 ASP A C 1
ATOM 808 O O . ASP A 1 97 ? 7.828 37.844 4.113 1 89.12 97 ASP A O 1
ATOM 812 N N . PRO A 1 98 ? 8.594 39.625 5.289 1 89.19 98 PRO A N 1
ATOM 813 C CA . PRO A 1 98 ? 7.285 40.281 5.199 1 89.19 98 PRO A CA 1
ATOM 814 C C . PRO A 1 98 ? 6.836 40.531 3.756 1 89.19 98 PRO A C 1
ATOM 816 O O . PRO A 1 98 ? 5.641 40.688 3.494 1 89.19 98 PRO A O 1
ATOM 819 N N . ASN A 1 99 ? 7.789 40.531 2.887 1 91.19 99 ASN A N 1
ATOM 820 C CA . ASN A 1 99 ? 7.457 40.781 1.49 1 91.19 99 ASN A CA 1
ATOM 821 C C . ASN A 1 99 ? 7.223 39.5 0.719 1 91.19 99 ASN A C 1
ATOM 823 O O . ASN A 1 99 ? 6.809 39.531 -0.441 1 91.19 99 ASN A O 1
ATOM 827 N N . SER A 1 100 ? 7.465 38.406 1.417 1 94.19 100 SER A N 1
ATOM 828 C CA . SER A 1 100 ? 7.258 37.125 0.731 1 94.19 100 SER A CA 1
ATOM 829 C C . SER A 1 100 ? 5.773 36.844 0.516 1 94.19 100 SER A C 1
ATOM 831 O O . SER A 1 100 ? 4.953 37.125 1.4 1 94.19 100 SER A O 1
ATOM 833 N N . LYS A 1 101 ? 5.449 36.344 -0.651 1 96.06 101 LYS A N 1
ATOM 834 C CA . LYS A 1 101 ? 4.078 35.969 -0.981 1 96.06 101 LYS A CA 1
ATOM 835 C C . LYS A 1 101 ? 3.922 34.438 -1.013 1 96.06 101 LYS A C 1
ATOM 837 O O . LYS A 1 101 ? 2.912 33.938 -1.495 1 96.06 101 LYS A O 1
ATOM 842 N N . LYS A 1 102 ? 5.004 33.75 -0.55 1 97.94 102 LYS A N 1
ATOM 843 C CA . LYS A 1 102 ? 4.957 32.312 -0.382 1 97.94 102 LYS A CA 1
ATOM 844 C C . LYS A 1 102 ? 4.582 31.938 1.048 1 97.94 102 LYS A C 1
ATOM 846 O O . LYS A 1 102 ? 5.219 32.375 2.002 1 97.94 102 LYS A O 1
ATOM 851 N N . TRP A 1 103 ? 3.572 31.141 1.18 1 98.69 103 TRP A N 1
ATOM 852 C CA . TRP A 1 103 ? 3.109 30.719 2.5 1 98.69 103 TRP A CA 1
ATOM 853 C C . TRP A 1 103 ? 2.971 29.203 2.574 1 98.69 103 TRP A C 1
ATOM 855 O O . TRP A 1 103 ? 2.629 28.547 1.582 1 98.69 103 TRP A O 1
ATOM 865 N N . VAL A 1 104 ? 3.289 28.641 3.705 1 98.88 104 VAL A N 1
ATOM 866 C CA . VAL A 1 104 ? 2.916 27.266 4.043 1 98.88 104 VAL A CA 1
ATOM 867 C C . VAL A 1 104 ? 1.906 27.266 5.188 1 98.88 104 VAL A C 1
ATOM 869 O O . VAL A 1 104 ? 2.102 27.969 6.191 1 98.88 104 VAL A O 1
ATOM 872 N N . VAL A 1 105 ? 0.824 26.656 4.996 1 98.94 105 VAL A N 1
ATOM 873 C CA . VAL A 1 105 ? -0.103 26.375 6.086 1 98.94 105 VAL A CA 1
ATOM 874 C C . VAL A 1 105 ? 0.118 24.953 6.594 1 98.94 105 VAL A C 1
ATOM 876 O O . VAL A 1 105 ? 0.027 23.984 5.824 1 98.94 105 VAL A O 1
ATOM 879 N N . SER A 1 106 ? 0.438 24.781 7.855 1 98.88 106 SER A N 1
ATOM 880 C CA . SER A 1 106 ? 0.777 23.484 8.438 1 98.88 106 SER A CA 1
ATOM 881 C C . SER A 1 106 ? -0.217 23.094 9.523 1 98.88 106 SER A C 1
ATOM 883 O O . SER A 1 106 ? -0.572 23.906 10.375 1 98.88 106 SER A O 1
ATOM 885 N N . LEU A 1 107 ? -0.718 21.859 9.43 1 98.88 107 LEU A N 1
ATOM 886 C CA . LEU A 1 107 ? -1.752 21.344 10.32 1 98.88 107 LEU A CA 1
ATOM 887 C C . LEU A 1 107 ? -1.204 20.234 11.203 1 98.88 107 LEU A C 1
ATOM 889 O O . LEU A 1 107 ? -0.637 19.266 10.703 1 98.88 107 LEU A O 1
ATOM 893 N N . HIS A 1 108 ? -1.43 20.359 12.547 1 97.88 108 HIS A N 1
ATOM 894 C CA . HIS A 1 108 ? -0.853 19.438 13.508 1 97.88 108 HIS A CA 1
ATOM 895 C C . HIS A 1 108 ? -1.733 18.203 13.68 1 97.88 108 HIS A C 1
ATOM 897 O O . HIS A 1 108 ? -2.867 18.172 13.195 1 97.88 108 HIS A O 1
ATOM 903 N N . TRP A 1 109 ? -1.204 17.172 14.336 1 96.06 109 TRP A N 1
ATOM 904 C CA . TRP A 1 109 ? -1.862 15.898 14.578 1 96.06 109 TRP A CA 1
ATOM 905 C C . TRP A 1 109 ? -2.766 15.969 15.805 1 96.06 109 TRP A C 1
ATOM 907 O O . TRP A 1 109 ? -2.75 16.969 16.531 1 96.06 109 TRP A O 1
ATOM 917 N N . PHE A 1 110 ? -3.602 14.922 16 1 93.62 110 PHE A N 1
ATOM 918 C CA . PHE A 1 110 ? -4.461 14.797 17.172 1 93.62 110 PHE A CA 1
ATOM 919 C C . PHE A 1 110 ? -3.648 14.93 18.453 1 93.62 110 PHE A C 1
ATOM 921 O O . PHE A 1 110 ? -2.582 14.32 18.594 1 93.62 110 PHE A O 1
ATOM 928 N N . ALA A 1 111 ? -4.07 15.734 19.406 1 88.94 111 ALA A N 1
ATOM 929 C CA . ALA A 1 111 ? -3.457 15.992 20.703 1 88.94 111 ALA A CA 1
ATOM 930 C C . ALA A 1 111 ? -2.158 16.781 20.547 1 88.94 111 ALA A C 1
ATOM 932 O O . ALA A 1 111 ? -1.369 16.875 21.5 1 88.94 111 ALA A O 1
ATOM 933 N N . GLY A 1 112 ? -1.884 17.266 19.312 1 92.69 112 GLY A N 1
ATOM 934 C CA . GLY A 1 112 ? -0.77 18.188 19.094 1 92.69 112 GLY A CA 1
ATOM 935 C C . GLY A 1 112 ? -1.13 19.641 19.328 1 92.69 112 GLY A C 1
ATOM 936 O O . GLY A 1 112 ? -2.09 19.938 20.047 1 92.69 112 GLY A O 1
ATOM 937 N N . HIS A 1 113 ? -0.293 20.516 18.859 1 94.56 113 HIS A N 1
ATOM 938 C CA . HIS A 1 113 ? -0.527 21.953 18.922 1 94.56 113 HIS A CA 1
ATOM 939 C C . HIS A 1 113 ? 0.236 22.672 17.828 1 94.56 113 HIS A C 1
ATOM 941 O O . HIS A 1 113 ? 1.039 22.078 17.109 1 94.56 113 HIS A O 1
ATOM 947 N N . LYS A 1 114 ? -0.037 23.953 17.688 1 96.75 114 LYS A N 1
ATOM 948 C CA . LYS A 1 114 ? 0.395 24.719 16.531 1 96.75 114 LYS A CA 1
ATOM 949 C C . LYS A 1 114 ? 1.917 24.766 16.422 1 96.75 114 LYS A C 1
ATOM 951 O O . LYS A 1 114 ? 2.473 24.844 15.328 1 96.75 114 LYS A O 1
ATOM 956 N N . TYR A 1 115 ? 2.691 24.609 17.516 1 94.44 115 TYR A N 1
ATOM 957 C CA . TYR A 1 115 ? 4.148 24.672 17.438 1 94.44 115 TYR A CA 1
ATOM 958 C C . TYR A 1 115 ? 4.715 23.406 16.797 1 94.44 115 TYR A C 1
ATOM 960 O O . TYR A 1 115 ? 5.734 23.453 16.109 1 94.44 115 TYR A O 1
ATOM 968 N N . TRP A 1 116 ? 4.094 22.25 17.016 1 95.56 116 TRP A N 1
ATOM 969 C CA . TRP A 1 116 ? 4.504 21.047 16.312 1 95.56 116 TRP A CA 1
ATOM 970 C C . TRP A 1 116 ? 4.352 21.234 14.805 1 95.56 116 TRP A C 1
ATOM 972 O O . TRP A 1 116 ? 5.234 20.844 14.031 1 95.56 116 TRP A O 1
ATOM 982 N N . ALA A 1 117 ? 3.23 21.812 14.484 1 97.94 117 ALA A N 1
ATOM 983 C CA . ALA A 1 117 ? 2.99 22.078 13.07 1 97.94 117 ALA A CA 1
ATOM 984 C C . ALA A 1 117 ? 4.031 23.031 12.5 1 97.94 117 ALA A C 1
ATOM 986 O O . ALA A 1 117 ? 4.492 22.875 11.375 1 97.94 117 ALA A O 1
ATOM 987 N N . LEU A 1 118 ? 4.375 24.031 13.258 1 96.88 118 LEU A N 1
ATOM 988 C CA . LEU A 1 118 ? 5.379 25 12.836 1 96.88 118 LEU A CA 1
ATOM 989 C C . LEU A 1 118 ? 6.719 24.312 12.57 1 96.88 118 LEU A C 1
ATOM 991 O O . LEU A 1 118 ? 7.328 24.531 11.523 1 96.88 118 LEU A O 1
ATOM 995 N N . TYR A 1 119 ? 7.141 23.484 13.469 1 96.25 119 TYR A N 1
ATOM 996 C CA . TYR A 1 119 ? 8.445 22.844 13.352 1 96.25 119 TYR A CA 1
ATOM 997 C C . TYR A 1 119 ? 8.438 21.797 12.242 1 96.25 119 TYR A C 1
ATOM 999 O O . TYR A 1 119 ? 9.469 21.531 11.617 1 96.25 119 TYR A O 1
ATOM 1007 N N . GLU A 1 120 ? 7.281 21.188 11.977 1 97 120 GLU A N 1
ATOM 1008 C CA . GLU A 1 120 ? 7.172 20.281 10.844 1 97 120 GLU A CA 1
ATOM 1009 C C . GLU A 1 120 ? 7.391 21.016 9.523 1 97 120 GLU A C 1
ATOM 1011 O O . GLU A 1 120 ? 7.906 20.453 8.562 1 97 120 GLU A O 1
ATOM 1016 N N . ALA A 1 121 ? 7.047 22.281 9.492 1 98.06 121 ALA A N 1
ATOM 1017 C CA . ALA A 1 121 ? 7.164 23.094 8.273 1 98.06 121 ALA A CA 1
ATOM 1018 C C . ALA A 1 121 ? 8.508 23.812 8.227 1 98.06 121 ALA A C 1
ATOM 1020 O O . ALA A 1 121 ? 8.797 24.531 7.262 1 98.06 121 ALA A O 1
ATOM 1021 N N . ARG A 1 122 ? 9.391 23.609 9.172 1 96.81 122 ARG A N 1
ATOM 1022 C CA . ARG A 1 122 ? 10.633 24.359 9.367 1 96.81 122 ARG A CA 1
ATOM 1023 C C . ARG A 1 122 ? 11.508 24.297 8.125 1 96.81 122 ARG A C 1
ATOM 1025 O O . ARG A 1 122 ? 12.141 25.297 7.754 1 96.81 122 ARG A O 1
ATOM 1032 N N . PRO A 1 123 ? 11.578 23.141 7.418 1 97.94 123 PRO A N 1
ATOM 1033 C CA . PRO A 1 123 ? 12.461 23.094 6.254 1 97.94 123 PRO A CA 1
ATOM 1034 C C . PRO A 1 123 ? 12.07 24.094 5.172 1 97.94 123 PRO A C 1
ATOM 1036 O O . PRO A 1 123 ? 12.945 24.609 4.461 1 97.94 123 PRO A O 1
ATOM 1039 N N . PHE A 1 124 ? 10.852 24.484 5.09 1 98.25 124 PHE A N 1
ATOM 1040 C CA . PHE A 1 124 ? 10.375 25.328 3.996 1 98.25 124 PHE A CA 1
ATOM 1041 C C . PHE A 1 124 ? 10.648 26.797 4.281 1 98.25 124 PHE A C 1
ATOM 1043 O O . PHE A 1 124 ? 10.57 27.625 3.379 1 98.25 124 PHE A O 1
ATOM 1050 N N . ILE A 1 125 ? 10.945 27.094 5.531 1 96.31 125 ILE A N 1
ATOM 1051 C CA . ILE A 1 125 ? 11.383 28.453 5.887 1 96.31 125 ILE A CA 1
ATOM 1052 C C . ILE A 1 125 ? 12.633 28.812 5.094 1 96.31 125 ILE A C 1
ATOM 1054 O O . ILE A 1 125 ? 12.789 29.953 4.656 1 96.31 125 ILE A O 1
ATOM 1058 N N . GLU A 1 126 ? 13.469 27.812 4.852 1 96.38 126 GLU A N 1
ATOM 1059 C CA . GLU A 1 126 ? 14.719 28.016 4.113 1 96.38 126 GLU A CA 1
ATOM 1060 C C . GLU A 1 126 ? 14.445 28.312 2.643 1 96.38 126 GLU A C 1
ATOM 1062 O O . GLU A 1 126 ? 15.328 28.797 1.93 1 96.38 126 GLU A O 1
ATOM 1067 N N . LEU A 1 127 ? 13.273 28.078 2.182 1 97.56 127 LEU A N 1
ATOM 1068 C CA . LEU A 1 127 ? 12.891 28.359 0.803 1 97.56 127 LEU A CA 1
ATOM 1069 C C . LEU A 1 127 ? 12.164 29.688 0.699 1 97.56 127 LEU A C 1
ATOM 1071 O O . LEU A 1 127 ? 11.688 30.062 -0.377 1 97.56 127 LEU A O 1
ATOM 1075 N N . GLY A 1 128 ? 12 30.406 1.812 1 95.5 128 GLY A N 1
ATOM 1076 C CA . GLY A 1 128 ? 11.43 31.734 1.805 1 95.5 128 GLY A CA 1
ATOM 1077 C C . GLY A 1 128 ? 9.945 31.75 2.113 1 95.5 128 GLY A C 1
ATOM 1078 O O . GLY A 1 128 ? 9.273 32.781 1.911 1 95.5 128 GLY A O 1
ATOM 1079 N N . TYR A 1 129 ? 9.438 30.672 2.615 1 97.75 129 TYR A N 1
ATOM 1080 C CA . TYR A 1 129 ? 8.016 30.625 2.943 1 97.75 129 TYR A CA 1
ATOM 1081 C C . TYR A 1 129 ? 7.754 31.25 4.312 1 97.75 129 TYR A C 1
ATOM 1083 O O . TYR A 1 129 ? 8.523 31.031 5.254 1 97.75 129 TYR A O 1
ATOM 1091 N N . ASN A 1 130 ? 6.754 32.094 4.406 1 97.75 130 ASN A N 1
ATOM 1092 C CA . ASN A 1 130 ? 6.109 32.344 5.695 1 97.75 130 ASN A CA 1
ATOM 1093 C C . ASN A 1 130 ? 5.254 31.141 6.117 1 97.75 130 ASN A C 1
ATOM 1095 O O . ASN A 1 130 ? 4.793 30.375 5.273 1 97.75 130 ASN A O 1
ATOM 1099 N N . ILE A 1 131 ? 5.109 30.953 7.465 1 98.12 131 ILE A N 1
ATOM 1100 C CA . ILE A 1 131 ? 4.363 29.797 7.941 1 98.12 131 ILE A CA 1
ATOM 1101 C C . ILE A 1 131 ? 3.139 30.25 8.727 1 98.12 131 ILE A C 1
ATOM 1103 O O . ILE A 1 131 ? 3.238 31.125 9.594 1 98.12 131 ILE A O 1
ATOM 1107 N N . LEU A 1 132 ? 1.97 29.734 8.375 1 98.75 132 LEU A N 1
ATOM 1108 C CA . LEU A 1 132 ? 0.761 29.891 9.18 1 98.75 132 LEU A CA 1
ATOM 1109 C C . LEU A 1 132 ? 0.406 28.578 9.867 1 98.75 132 LEU A C 1
ATOM 1111 O O . LEU A 1 132 ? 0.307 27.531 9.211 1 98.75 132 LEU A O 1
ATOM 1115 N N . VAL A 1 133 ? 0.286 28.625 11.156 1 98.62 133 VAL A N 1
ATOM 1116 C CA . VAL A 1 133 ? -0.151 27.469 11.938 1 98.62 133 VAL A CA 1
ATOM 1117 C C . VAL A 1 133 ? -1.281 27.875 12.883 1 98.62 133 VAL A C 1
ATOM 1119 O O . VAL A 1 133 ? -1.479 29.062 13.141 1 98.62 133 VAL A O 1
ATOM 1122 N N . PHE A 1 134 ? -2.02 26.906 13.328 1 98.81 134 PHE A N 1
ATOM 1123 C CA . PHE A 1 134 ? -3.09 27.156 14.289 1 98.81 134 PHE A CA 1
ATOM 1124 C C . PHE A 1 134 ? -3.367 25.906 15.117 1 98.81 134 PHE A C 1
ATOM 1126 O O . PHE A 1 134 ? -2.961 24.797 14.75 1 98.81 134 PHE A O 1
ATOM 1133 N N . ASP A 1 135 ? -3.941 26.125 16.297 1 98.5 135 ASP A N 1
ATOM 1134 C CA . ASP A 1 135 ? -4.48 25.016 17.094 1 98.5 135 ASP A CA 1
ATOM 1135 C C . ASP A 1 135 ? -5.883 24.641 16.609 1 98.5 135 ASP A C 1
ATOM 1137 O O . ASP A 1 135 ? -6.766 25.484 16.531 1 98.5 135 ASP A O 1
ATOM 1141 N N . PHE A 1 136 ? -6.062 23.344 16.281 1 98.25 136 PHE A N 1
ATOM 1142 C CA . PHE A 1 136 ? -7.43 22.906 16.031 1 98.25 136 PHE A CA 1
ATOM 1143 C C . PHE A 1 136 ? -8.328 23.203 17.234 1 98.25 136 PHE A C 1
ATOM 1145 O O . PHE A 1 136 ? -7.844 23.328 18.359 1 98.25 136 PHE A O 1
ATOM 1152 N N . ARG A 1 137 ? -9.656 23.359 16.953 1 97.81 137 ARG A N 1
ATOM 1153 C CA . ARG A 1 137 ? -10.586 23.375 18.078 1 97.81 137 ARG A CA 1
ATOM 1154 C C . ARG A 1 137 ? -10.266 22.25 19.047 1 97.81 137 ARG A C 1
ATOM 1156 O O . ARG A 1 137 ? -9.797 21.188 18.656 1 97.81 137 ARG A O 1
ATOM 1163 N N . ASN A 1 138 ? -10.43 22.531 20.406 1 94.88 138 ASN A N 1
ATOM 1164 C CA . ASN A 1 138 ? -10.211 21.562 21.484 1 94.88 138 ASN A CA 1
ATOM 1165 C C . ASN A 1 138 ? -8.727 21.281 21.688 1 94.88 138 ASN A C 1
ATOM 1167 O O . ASN A 1 138 ? -8.359 20.391 22.453 1 94.88 138 ASN A O 1
ATOM 1171 N N . HIS A 1 139 ? -7.863 22.016 21.016 1 94.25 139 HIS A N 1
ATOM 1172 C CA . HIS A 1 139 ? -6.422 21.844 21.172 1 94.25 139 HIS A CA 1
ATOM 1173 C C . HIS A 1 139 ? -5.738 23.172 21.5 1 94.25 139 HIS A C 1
ATOM 1175 O O . HIS A 1 139 ? -6.223 24.234 21.125 1 94.25 139 HIS A O 1
ATOM 1181 N N . GLY A 1 140 ? -4.613 23.094 22.203 1 94 140 GLY A N 1
ATOM 1182 C CA . GLY A 1 140 ? -3.797 24.266 22.5 1 94 140 GLY A CA 1
ATOM 1183 C C . GLY A 1 140 ? -4.594 25.422 23.062 1 94 140 GLY A C 1
ATOM 1184 O O . GLY A 1 140 ? -5.32 25.266 24.047 1 94 140 GLY A O 1
ATOM 1185 N N . GLU A 1 141 ? -4.516 26.578 22.391 1 96 141 GLU A N 1
ATOM 1186 C CA . GLU A 1 141 ? -5.121 27.797 22.906 1 96 141 GLU A CA 1
ATOM 1187 C C . GLU A 1 141 ? -6.434 28.109 22.188 1 96 141 GLU A C 1
ATOM 1189 O O . GLU A 1 141 ? -7.043 29.156 22.438 1 96 141 GLU A O 1
ATOM 1194 N N . SER A 1 142 ? -6.887 27.172 21.344 1 97.75 142 SER A N 1
ATOM 1195 C CA . SER A 1 142 ? -8.156 27.375 20.656 1 97.75 142 SER A CA 1
ATOM 1196 C C . SER A 1 142 ? -9.336 27.031 21.562 1 97.75 142 SER A C 1
ATOM 1198 O O . SER A 1 142 ? -9.172 26.344 22.562 1 97.75 142 SER A O 1
ATOM 1200 N N . GLU A 1 143 ? -10.461 27.531 21.156 1 97.38 143 GLU A N 1
ATOM 1201 C CA . GLU A 1 143 ? -11.68 27.328 21.922 1 97.38 143 GLU A CA 1
ATOM 1202 C C . GLU A 1 143 ? -12.062 25.859 21.969 1 97.38 143 GLU A C 1
ATOM 1204 O O . GLU A 1 143 ? -11.906 25.141 20.984 1 97.38 143 GLU A O 1
ATOM 1209 N N . SER A 1 144 ? -12.539 25.422 23.141 1 94.69 144 SER A N 1
ATOM 1210 C CA . SER A 1 144 ? -13.008 24.047 23.312 1 94.69 144 SER A CA 1
ATOM 1211 C C . SER A 1 144 ? -14.484 23.922 22.938 1 94.69 144 SER A C 1
ATOM 1213 O O . SER A 1 144 ? -15.289 24.812 23.219 1 94.69 144 SER A O 1
ATOM 1215 N N . THR A 1 145 ? -14.75 22.938 22.219 1 92.81 145 THR A N 1
ATOM 1216 C CA . THR A 1 145 ? -16.109 22.516 21.922 1 92.81 145 THR A CA 1
ATOM 1217 C C . THR A 1 145 ? -16.422 21.172 22.562 1 92.81 145 THR A C 1
ATOM 1219 O O . THR A 1 145 ? -15.578 20.594 23.25 1 92.81 145 THR A O 1
ATOM 1222 N N . GLU A 1 146 ? -17.594 20.656 22.391 1 88.56 146 GLU A N 1
ATOM 1223 C CA . GLU A 1 146 ? -18.062 19.469 23.094 1 88.56 146 GLU A CA 1
ATOM 1224 C C . GLU A 1 146 ? -17.328 18.219 22.609 1 88.56 146 GLU A C 1
ATOM 1226 O O . GLU A 1 146 ? -17.078 17.297 23.391 1 88.56 146 GLU A O 1
ATOM 1231 N N . TYR A 1 147 ? -16.953 18.234 21.328 1 89.31 147 TYR A N 1
ATOM 1232 C CA . TYR A 1 147 ? -16.438 17 20.766 1 89.31 147 TYR A CA 1
ATOM 1233 C C . TYR A 1 147 ? -15.203 17.266 19.906 1 89.31 147 TYR A C 1
ATOM 1235 O O . TYR A 1 147 ? -15.117 18.297 19.234 1 89.31 147 TYR A O 1
ATOM 1243 N N . VAL A 1 148 ? -14.188 16.375 20.031 1 90.25 148 VAL A N 1
ATOM 1244 C CA . VAL A 1 148 ? -13.219 16.219 18.953 1 90.25 148 VAL A CA 1
ATOM 1245 C C . VAL A 1 148 ? -13.758 15.242 17.906 1 90.25 148 VAL A C 1
ATOM 1247 O O . VAL A 1 148 ? -14.164 14.125 18.234 1 90.25 148 VAL A O 1
ATOM 1250 N N . THR A 1 149 ? -13.797 15.633 16.625 1 94.44 149 THR A N 1
ATOM 1251 C CA . THR A 1 149 ? -14.562 14.859 15.656 1 94.44 149 THR A CA 1
ATOM 1252 C C . THR A 1 149 ? -13.656 14.32 14.555 1 94.44 149 THR A C 1
ATOM 1254 O O . THR A 1 149 ? -14.125 14.039 13.445 1 94.44 149 THR A O 1
ATOM 1257 N N . MET A 1 150 ? -12.359 14.328 14.789 1 94.38 150 MET A N 1
ATOM 1258 C CA . MET A 1 150 ? -11.359 13.695 13.93 1 94.38 150 MET A CA 1
ATOM 1259 C C . MET A 1 150 ? -11.438 14.234 12.508 1 94.38 150 MET A C 1
ATOM 1261 O O . MET A 1 150 ? -11.25 13.484 11.547 1 94.38 150 MET A O 1
ATOM 1265 N N . GLY A 1 151 ? -11.727 15.445 12.258 1 96.69 151 GLY A N 1
ATOM 1266 C CA . GLY A 1 151 ? -11.695 16.062 10.945 1 96.69 151 GLY A CA 1
ATOM 1267 C C . GLY A 1 151 ? -13.031 16.656 10.531 1 96.69 151 GLY A C 1
ATOM 1268 O O . GLY A 1 151 ? -13.086 17.562 9.695 1 96.69 151 GLY A O 1
ATOM 1269 N N . ALA A 1 152 ? -14.172 16.156 11.102 1 96.81 152 ALA A N 1
ATOM 1270 C CA . ALA A 1 152 ? -15.5 16.562 10.664 1 96.81 152 ALA A CA 1
ATOM 1271 C C . ALA A 1 152 ? -15.758 18.031 10.992 1 96.81 152 ALA A C 1
ATOM 1273 O O . ALA A 1 152 ? -16.203 18.797 10.133 1 96.81 152 ALA A O 1
ATOM 1274 N N . SER A 1 153 ? -15.484 18.406 12.273 1 97.75 153 SER A N 1
ATOM 1275 C CA . SER A 1 153 ? -15.625 19.797 12.664 1 97.75 153 SER A CA 1
ATOM 1276 C C . SER A 1 153 ? -14.32 20.562 12.461 1 97.75 153 SER A C 1
ATOM 1278 O O . SER A 1 153 ? -14.336 21.75 12.164 1 97.75 153 SER A O 1
ATOM 1280 N N . GLU A 1 154 ? -13.234 19.828 12.602 1 98.31 154 GLU A N 1
ATOM 1281 C CA . GLU A 1 154 ? -11.922 20.453 12.508 1 98.31 154 GLU A CA 1
ATOM 1282 C C . GLU A 1 154 ? -11.664 21 11.109 1 98.31 154 GLU A C 1
ATOM 1284 O O . GLU A 1 154 ? -10.836 21.906 10.93 1 98.31 154 GLU A O 1
ATOM 1289 N N . VAL A 1 155 ? -12.375 20.484 10.07 1 98.75 155 VAL A N 1
ATOM 1290 C CA . VAL A 1 155 ? -12.219 20.984 8.711 1 98.75 155 VAL A CA 1
ATOM 1291 C C . VAL A 1 155 ? -12.664 22.438 8.648 1 98.75 155 VAL A C 1
ATOM 1293 O O . VAL A 1 155 ? -12.133 23.219 7.848 1 98.75 155 VAL A O 1
ATOM 1296 N N . LYS A 1 156 ? -13.586 22.891 9.5 1 98.75 156 LYS A N 1
ATOM 1297 C CA . LYS A 1 156 ? -14.016 24.297 9.57 1 98.75 156 LYS A CA 1
ATOM 1298 C C . LYS A 1 156 ? -12.875 25.203 10.031 1 98.75 156 LYS A C 1
ATOM 1300 O O . LYS A 1 156 ? -12.781 26.344 9.602 1 98.75 156 LYS A O 1
ATOM 1305 N N . ASP A 1 157 ? -12.055 24.641 10.953 1 98.88 157 ASP A N 1
ATOM 1306 C CA . ASP A 1 157 ? -10.883 25.375 11.406 1 98.88 157 ASP A CA 1
ATOM 1307 C C . ASP A 1 157 ? -9.914 25.625 10.25 1 98.88 157 ASP A C 1
ATOM 1309 O O . ASP A 1 157 ? -9.414 26.734 10.07 1 98.88 157 ASP A O 1
ATOM 1313 N N . PHE A 1 158 ? -9.672 24.578 9.461 1 98.94 158 PHE A N 1
ATOM 1314 C CA . PHE A 1 158 ? -8.781 24.656 8.305 1 98.94 158 PHE A CA 1
ATOM 1315 C C . PHE A 1 158 ? -9.32 25.641 7.273 1 98.94 158 PHE A C 1
ATOM 1317 O O . PHE A 1 158 ? -8.586 26.5 6.777 1 98.94 158 PHE A O 1
ATOM 1324 N N . ARG A 1 159 ? -10.586 25.594 6.957 1 98.81 159 ARG A N 1
ATOM 1325 C CA . ARG A 1 159 ? -11.211 26.484 5.996 1 98.81 159 ARG A CA 1
ATOM 1326 C C . ARG A 1 159 ? -11.086 27.938 6.445 1 98.81 159 ARG A C 1
ATOM 1328 O O . ARG A 1 159 ? -10.797 28.828 5.637 1 98.81 159 ARG A O 1
ATOM 1335 N N . ALA A 1 160 ? -11.312 28.141 7.703 1 98.88 160 ALA A N 1
ATOM 1336 C CA . ALA A 1 160 ? -11.219 29.5 8.242 1 98.88 160 ALA A CA 1
ATOM 1337 C C . ALA A 1 160 ? -9.789 30.031 8.164 1 98.88 160 ALA A C 1
ATOM 1339 O O . ALA A 1 160 ? -9.57 31.203 7.906 1 98.88 160 ALA A O 1
ATOM 1340 N N . ALA A 1 161 ? -8.844 29.156 8.445 1 98.88 161 ALA A N 1
ATOM 1341 C CA . ALA A 1 161 ? -7.441 29.562 8.352 1 98.88 161 ALA A CA 1
ATOM 1342 C C . ALA A 1 161 ? -7.082 29.984 6.934 1 98.88 161 ALA A C 1
ATOM 1344 O O . ALA A 1 161 ? -6.41 30.984 6.734 1 98.88 161 ALA A O 1
ATOM 1345 N N . MET A 1 162 ? -7.496 29.203 5.961 1 98.75 162 MET A N 1
ATOM 1346 C CA . MET A 1 162 ? -7.227 29.5 4.559 1 98.75 162 MET A CA 1
ATOM 1347 C C . MET A 1 162 ? -7.871 30.812 4.148 1 98.75 162 MET A C 1
ATOM 1349 O O . MET A 1 162 ? -7.254 31.625 3.459 1 98.75 162 MET A O 1
ATOM 1353 N N . LYS A 1 163 ? -9.109 31 4.543 1 98.5 163 LYS A N 1
ATOM 1354 C CA . LYS A 1 163 ? -9.812 32.25 4.262 1 98.5 163 LYS A CA 1
ATOM 1355 C C . LYS A 1 163 ? -9.094 33.438 4.883 1 98.5 163 LYS A C 1
ATOM 1357 O O . LYS A 1 163 ? -8.914 34.469 4.234 1 98.5 163 LYS A O 1
ATOM 1362 N N . TRP A 1 164 ? -8.75 33.281 6.133 1 98.56 164 TRP A N 1
ATOM 1363 C CA . TRP A 1 164 ? -8.047 34.344 6.836 1 98.56 164 TRP A CA 1
ATOM 1364 C C . TRP A 1 164 ? -6.762 34.719 6.109 1 98.56 164 TRP A C 1
ATOM 1366 O O . TRP A 1 164 ? -6.477 35.906 5.91 1 98.56 164 TRP A O 1
ATOM 1376 N N . LEU A 1 165 ? -5.973 33.719 5.758 1 98.56 165 LEU A N 1
ATOM 1377 C CA . LEU A 1 165 ? -4.719 33.938 5.051 1 98.56 165 LEU A CA 1
ATOM 1378 C C . LEU A 1 165 ? -4.961 34.688 3.742 1 98.56 165 LEU A C 1
ATOM 1380 O O . LEU A 1 165 ? -4.254 35.656 3.43 1 98.56 165 LEU A O 1
ATOM 1384 N N . HIS A 1 166 ? -5.895 34.25 3.004 1 97.81 166 HIS A N 1
ATOM 1385 C CA . HIS A 1 166 ? -6.223 34.844 1.715 1 97.81 166 HIS A CA 1
ATOM 1386 C C . HIS A 1 166 ? -6.625 36.312 1.873 1 97.81 166 HIS A C 1
ATOM 1388 O O . HIS A 1 166 ? -6.168 37.156 1.117 1 97.81 166 HIS A O 1
ATOM 1394 N N . GLU A 1 167 ? -7.43 36.625 2.832 1 97.38 167 GLU A N 1
ATOM 1395 C CA . GLU A 1 167 ? -7.984 37.938 3.018 1 97.38 167 GLU A CA 1
ATOM 1396 C C . GLU A 1 167 ? -6.934 38.906 3.568 1 97.38 167 GLU A C 1
ATOM 1398 O O . GLU A 1 167 ? -6.941 40.094 3.246 1 97.38 167 GLU A O 1
ATOM 1403 N N . ASN A 1 168 ? -6.027 38.375 4.328 1 96.5 168 ASN A N 1
ATOM 1404 C CA . ASN A 1 168 ? -5.133 39.281 5.059 1 96.5 168 ASN A CA 1
ATOM 1405 C C . ASN A 1 168 ? -3.779 39.406 4.367 1 96.5 168 ASN A C 1
ATOM 1407 O O . ASN A 1 168 ? -3.082 40.406 4.531 1 96.5 168 ASN A O 1
ATOM 1411 N N . HIS A 1 169 ? -3.387 38.344 3.559 1 96.5 169 HIS A N 1
ATOM 1412 C CA . HIS A 1 169 ? -2.021 38.375 3.047 1 96.5 169 HIS A CA 1
ATOM 1413 C C . HIS A 1 169 ? -1.993 38.156 1.539 1 96.5 169 HIS A C 1
ATOM 1415 O O . HIS A 1 169 ? -0.965 38.375 0.895 1 96.5 169 HIS A O 1
ATOM 1421 N N . LYS A 1 170 ? -3.098 37.719 0.913 1 96 170 LYS A N 1
ATOM 1422 C CA . LYS A 1 170 ? -3.221 37.5 -0.527 1 96 170 LYS A CA 1
ATOM 1423 C C . LYS A 1 170 ? -2.006 36.75 -1.081 1 96 170 LYS A C 1
ATOM 1425 O O . LYS A 1 170 ? -1.344 37.25 -2 1 96 170 LYS A O 1
ATOM 1430 N N . PRO A 1 171 ? -1.749 35.562 -0.587 1 97.75 171 PRO A N 1
ATOM 1431 C CA . PRO A 1 171 ? -0.579 34.812 -1.04 1 97.75 171 PRO A CA 1
ATOM 1432 C C . PRO A 1 171 ? -0.621 34.5 -2.535 1 97.75 171 PRO A C 1
ATOM 1434 O O . PRO A 1 171 ? -1.695 34.25 -3.088 1 97.75 171 PRO A O 1
ATOM 1437 N N . GLU A 1 172 ? 0.562 34.438 -3.184 1 97.19 172 GLU A N 1
ATOM 1438 C CA . GLU A 1 172 ? 0.693 34.031 -4.578 1 97.19 172 GLU A CA 1
ATOM 1439 C C . GLU A 1 172 ? 0.965 32.531 -4.691 1 97.19 172 GLU A C 1
ATOM 1441 O O . GLU A 1 172 ? 0.706 31.938 -5.734 1 97.19 172 GLU A O 1
ATOM 1446 N N . THR A 1 173 ? 1.562 32 -3.654 1 97.75 173 THR A N 1
ATOM 1447 C CA . THR A 1 173 ? 1.871 30.594 -3.58 1 97.75 173 THR A CA 1
ATOM 1448 C C . THR A 1 173 ? 1.554 30.047 -2.191 1 97.75 173 THR A C 1
ATOM 1450 O O . THR A 1 173 ? 1.98 30.609 -1.182 1 97.75 173 THR A O 1
ATOM 1453 N N . ILE A 1 174 ? 0.803 28.953 -2.213 1 98.69 174 ILE A N 1
ATOM 1454 C CA . ILE A 1 174 ? 0.512 28.312 -0.938 1 98.69 174 ILE A CA 1
ATOM 1455 C C . ILE A 1 174 ? 0.947 26.844 -0.993 1 98.69 174 ILE A C 1
ATOM 1457 O O . ILE A 1 174 ? 0.647 26.141 -1.957 1 98.69 174 ILE A O 1
ATOM 1461 N N . GLY A 1 175 ? 1.771 26.406 -0.115 1 98.81 175 GLY A N 1
ATOM 1462 C CA . GLY A 1 175 ? 1.981 25 0.214 1 98.81 175 GLY A CA 1
ATOM 1463 C C . GLY A 1 175 ? 1.246 24.562 1.467 1 98.81 175 GLY A C 1
ATOM 1464 O O . GLY A 1 175 ? 0.998 25.375 2.361 1 98.81 175 GLY A O 1
ATOM 1465 N N . LEU A 1 176 ? 0.896 23.297 1.511 1 98.88 176 LEU A N 1
ATOM 1466 C CA . LEU A 1 176 ? 0.228 22.734 2.684 1 98.88 176 LEU A CA 1
ATOM 1467 C C . LEU A 1 176 ? 1.034 21.594 3.273 1 98.88 176 LEU A C 1
ATOM 1469 O O . LEU A 1 176 ? 1.626 20.797 2.535 1 98.88 176 LEU A O 1
ATOM 1473 N N . VAL A 1 177 ? 1.072 21.531 4.57 1 98.88 177 VAL A N 1
ATOM 1474 C CA . VAL A 1 177 ? 1.664 20.406 5.297 1 98.88 177 VAL A CA 1
ATOM 1475 C C . VAL A 1 177 ? 0.684 19.906 6.352 1 98.88 177 VAL A C 1
ATOM 1477 O O . VAL A 1 177 ? 0.147 20.688 7.137 1 98.88 177 VAL A O 1
ATOM 1480 N N . GLY A 1 178 ? 0.384 18.656 6.34 1 98.75 178 GLY A N 1
ATOM 1481 C CA . GLY A 1 178 ? -0.511 18.062 7.32 1 98.75 178 GLY A CA 1
ATOM 1482 C C . GLY A 1 178 ? -0.002 16.734 7.867 1 98.75 178 GLY A C 1
ATOM 1483 O O . GLY A 1 178 ? 0.521 15.906 7.117 1 98.75 178 GLY A O 1
ATOM 1484 N N . MET A 1 179 ? -0.159 16.562 9.203 1 97.88 179 MET A N 1
ATOM 1485 C CA . MET A 1 179 ? 0.28 15.328 9.867 1 97.88 179 MET A CA 1
ATOM 1486 C C . MET A 1 179 ? -0.89 14.633 10.547 1 97.88 179 MET A C 1
ATOM 1488 O O . MET A 1 179 ? -1.644 15.258 11.297 1 97.88 179 MET A O 1
ATOM 1492 N N . SER A 1 180 ? -0.993 13.273 10.32 1 98.06 180 SER A N 1
ATOM 1493 C CA . SER A 1 180 ? -1.998 12.453 10.992 1 98.06 180 SER A CA 1
ATOM 1494 C C . SER A 1 180 ? -3.389 13.07 10.859 1 98.06 180 SER A C 1
ATOM 1496 O O . SER A 1 180 ? -3.859 13.312 9.742 1 98.06 180 SER A O 1
ATOM 1498 N N . MET A 1 181 ? -4.016 13.57 11.922 1 97.25 181 MET A N 1
ATOM 1499 C CA . MET A 1 181 ? -5.324 14.211 11.844 1 97.25 181 MET A CA 1
ATOM 1500 C C . MET A 1 181 ? -5.258 15.477 10.992 1 97.25 181 MET A C 1
ATOM 1502 O O . MET A 1 181 ? -6.191 15.773 10.25 1 97.25 181 MET A O 1
ATOM 1506 N N . GLY A 1 182 ? -4.18 16.188 11.117 1 98.62 182 GLY A N 1
ATOM 1507 C CA . GLY A 1 182 ? -3.984 17.359 10.281 1 98.62 182 GLY A CA 1
ATOM 1508 C C . GLY A 1 182 ? -3.906 17.031 8.805 1 98.62 182 GLY A C 1
ATOM 1509 O O . GLY A 1 182 ? -4.414 17.781 7.965 1 98.62 182 GLY A O 1
ATOM 1510 N N . GLY A 1 183 ? -3.197 15.922 8.469 1 98.56 183 GLY A N 1
ATOM 1511 C CA . GLY A 1 183 ? -3.164 15.461 7.094 1 98.56 183 GLY A CA 1
ATOM 1512 C C . GLY A 1 183 ? -4.527 15.055 6.566 1 98.56 183 GLY A C 1
ATOM 1513 O O . GLY A 1 183 ? -4.875 15.367 5.426 1 98.56 183 GLY A O 1
ATOM 1514 N N . PHE A 1 184 ? -5.312 14.383 7.406 1 98.62 184 PHE A N 1
ATOM 1515 C CA . PHE A 1 184 ? -6.66 14 7.004 1 98.62 184 PHE A CA 1
ATOM 1516 C C . PHE A 1 184 ? -7.531 15.234 6.785 1 98.62 184 PHE A C 1
ATOM 1518 O O . PHE A 1 184 ? -8.195 15.359 5.754 1 98.62 184 PHE A O 1
ATOM 1525 N N . THR A 1 185 ? -7.492 16.172 7.746 1 98.69 185 THR A N 1
ATOM 1526 C CA . THR A 1 185 ? -8.32 17.375 7.691 1 98.69 185 THR A CA 1
ATOM 1527 C C . THR A 1 185 ? -7.988 18.203 6.457 1 98.69 185 THR A C 1
ATOM 1529 O O . THR A 1 185 ? -8.883 18.719 5.789 1 98.69 185 THR A O 1
ATOM 1532 N N . MET A 1 186 ? -6.746 18.297 6.203 1 98.56 186 MET A N 1
ATOM 1533 C CA . MET A 1 186 ? -6.27 19.016 5.023 1 98.56 186 MET A CA 1
ATOM 1534 C C . MET A 1 186 ? -6.848 18.406 3.75 1 98.56 186 MET A C 1
ATOM 1536 O O . MET A 1 186 ? -7.484 19.109 2.959 1 98.56 186 MET A O 1
ATOM 1540 N N . GLN A 1 187 ? -6.719 17.109 3.582 1 97.31 187 GLN A N 1
ATOM 1541 C CA . GLN A 1 187 ? -7.176 16.438 2.373 1 97.31 187 GLN A CA 1
ATOM 1542 C C . GLN A 1 187 ? -8.703 16.453 2.277 1 97.31 187 GLN A C 1
ATOM 1544 O O . GLN A 1 187 ? -9.258 16.703 1.206 1 97.31 187 GLN A O 1
ATOM 1549 N N . TYR A 1 188 ? -9.32 16.172 3.393 1 97.94 188 TYR A N 1
ATOM 1550 C CA . TYR A 1 188 ? -10.781 16.172 3.455 1 97.94 188 TYR A CA 1
ATOM 1551 C C . TYR A 1 188 ? -11.344 17.531 3.064 1 97.94 188 TYR A C 1
ATOM 1553 O O . TYR A 1 188 ? -12.289 17.625 2.277 1 97.94 188 TYR A O 1
ATOM 1561 N N . GLY A 1 189 ? -10.758 18.609 3.59 1 97.81 189 GLY A N 1
ATOM 1562 C CA . GLY A 1 189 ? -11.18 19.953 3.232 1 97.81 189 GLY A CA 1
ATOM 1563 C C . GLY A 1 189 ? -11.023 20.25 1.754 1 97.81 189 GLY A C 1
ATOM 1564 O O . GLY A 1 189 ? -11.953 20.766 1.118 1 97.81 189 GLY A O 1
ATOM 1565 N N . ILE A 1 190 ? -9.898 19.891 1.208 1 96.5 190 ILE A N 1
ATOM 1566 C CA . ILE A 1 190 ? -9.555 20.203 -0.178 1 96.5 190 ILE A CA 1
ATOM 1567 C C . ILE A 1 190 ? -10.531 19.5 -1.117 1 96.5 190 ILE A C 1
ATOM 1569 O O . ILE A 1 190 ? -11.023 20.109 -2.076 1 96.5 190 ILE A O 1
ATOM 1573 N N . VAL A 1 191 ? -10.867 18.234 -0.847 1 95.56 191 VAL A N 1
ATOM 1574 C CA . VAL A 1 191 ? -11.672 17.469 -1.804 1 95.56 191 VAL A CA 1
ATOM 1575 C C . VAL A 1 191 ? -13.156 17.766 -1.577 1 95.56 191 VAL A C 1
ATOM 1577 O O . VAL A 1 191 ? -13.938 17.828 -2.531 1 95.56 191 VAL A O 1
ATOM 1580 N N . LYS A 1 192 ? -13.578 17.922 -0.335 1 96.5 192 LYS A N 1
ATOM 1581 C CA . LYS A 1 192 ? -14.977 18.188 -0.031 1 96.5 192 LYS A CA 1
ATOM 1582 C C . LYS A 1 192 ? -15.391 19.594 -0.457 1 96.5 192 LYS A C 1
ATOM 1584 O O . LYS A 1 192 ? -16.484 19.797 -0.969 1 96.5 192 LYS A O 1
ATOM 1589 N N . TYR A 1 193 ? -14.539 20.516 -0.219 1 97.06 193 TYR A N 1
ATOM 1590 C CA . TYR A 1 193 ? -14.789 21.906 -0.56 1 97.06 193 TYR A CA 1
ATOM 1591 C C . TYR A 1 193 ? -13.891 22.359 -1.702 1 97.06 193 TYR A C 1
ATOM 1593 O O . TYR A 1 193 ? -13.297 23.438 -1.638 1 97.06 193 TYR A O 1
ATOM 1601 N N . ASN A 1 194 ? -13.82 21.516 -2.66 1 95.5 194 ASN A N 1
ATOM 1602 C CA . ASN A 1 194 ? -12.875 21.656 -3.764 1 95.5 194 ASN A CA 1
ATOM 1603 C C . ASN A 1 194 ? -13.07 22.984 -4.488 1 95.5 194 ASN A C 1
ATOM 1605 O O . ASN A 1 194 ? -12.102 23.656 -4.859 1 95.5 194 ASN A O 1
ATOM 1609 N N . GLU A 1 195 ? -14.297 23.453 -4.746 1 94.88 195 GLU A N 1
ATOM 1610 C CA . GLU A 1 195 ? -14.57 24.719 -5.402 1 94.88 195 GLU A CA 1
ATOM 1611 C C . GLU A 1 195 ? -14.031 25.891 -4.582 1 94.88 195 GLU A C 1
ATOM 1613 O O . GLU A 1 195 ? -13.414 26.812 -5.129 1 94.88 195 GLU A O 1
ATOM 1618 N N . GLU A 1 196 ? -14.258 25.812 -3.314 1 96.12 196 GLU A N 1
ATOM 1619 C CA . GLU A 1 196 ? -13.766 26.844 -2.42 1 96.12 196 GLU A CA 1
ATOM 1620 C C . GLU A 1 196 ? -12.234 26.922 -2.445 1 96.12 196 GLU A C 1
ATOM 1622 O O . GLU A 1 196 ? -11.656 28 -2.533 1 96.12 196 GLU A O 1
ATOM 1627 N N . PHE A 1 197 ? -11.648 25.797 -2.416 1 97 197 PHE A N 1
ATOM 1628 C CA . PHE A 1 197 ? -10.195 25.734 -2.301 1 97 197 PHE A CA 1
ATOM 1629 C C . PHE A 1 197 ? -9.531 26.078 -3.631 1 97 197 PHE A C 1
ATOM 1631 O O . PHE A 1 197 ? -8.352 26.438 -3.67 1 97 197 PHE A O 1
ATOM 1638 N N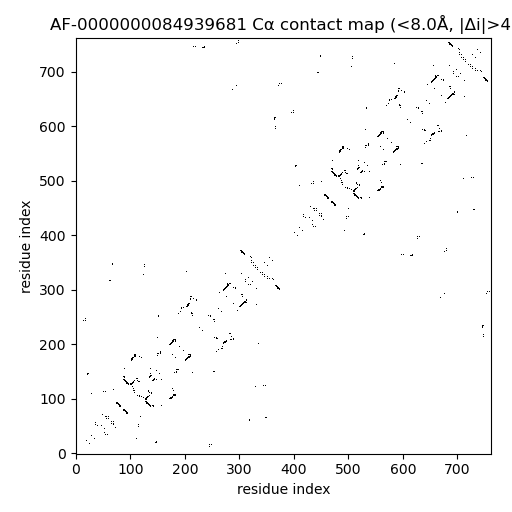 . SER A 1 198 ? -10.266 25.969 -4.707 1 94.31 198 SER A N 1
ATOM 1639 C CA . SER A 1 198 ? -9.734 26.297 -6.023 1 94.31 198 SER A CA 1
ATOM 1640 C C . SER A 1 198 ? -9.406 27.781 -6.133 1 94.31 198 SER A C 1
ATOM 1642 O O . SER A 1 198 ? -8.68 28.188 -7.039 1 94.31 198 SER A O 1
ATOM 1644 N N . LYS A 1 199 ? -9.922 28.562 -5.219 1 94.56 199 LYS A N 1
ATOM 1645 C CA . LYS A 1 199 ? -9.664 30 -5.223 1 94.56 199 LYS A CA 1
ATOM 1646 C C . LYS A 1 199 ? -8.289 30.312 -4.645 1 94.56 199 LYS A C 1
ATOM 1648 O O . LYS A 1 199 ? -7.77 31.406 -4.836 1 94.56 199 LYS A O 1
ATOM 1653 N N . TYR A 1 200 ? -7.84 29.344 -3.955 1 96.75 200 TYR A N 1
ATOM 1654 C CA . TYR A 1 200 ? -6.535 29.547 -3.33 1 96.75 200 TYR A CA 1
ATOM 1655 C C . TYR A 1 200 ? -5.414 29.047 -4.238 1 96.75 200 TYR A C 1
ATOM 1657 O O . TYR A 1 200 ? -5.578 28.062 -4.957 1 96.75 200 TYR A O 1
ATOM 1665 N N . ASN A 1 201 ? -4.367 29.703 -4.422 1 96.06 201 ASN A N 1
ATOM 1666 C CA . ASN A 1 201 ? -3.242 29.328 -5.273 1 96.06 201 ASN A CA 1
ATOM 1667 C C . ASN A 1 201 ? -2.35 28.281 -4.605 1 96.06 201 ASN A C 1
ATOM 1669 O O . ASN A 1 201 ? -1.146 28.5 -4.449 1 96.06 201 ASN A O 1
ATOM 1673 N N . ILE A 1 202 ? -3 27.141 -4.254 1 98 202 ILE A N 1
ATOM 1674 C CA . ILE A 1 202 ? -2.258 26.031 -3.668 1 98 202 ILE A CA 1
ATOM 1675 C C . ILE A 1 202 ? -1.438 25.328 -4.75 1 98 202 ILE A C 1
ATOM 1677 O O . ILE A 1 202 ? -1.974 24.938 -5.789 1 98 202 ILE A O 1
ATOM 1681 N N . LYS A 1 203 ? -0.125 25.125 -4.445 1 97.5 203 LYS A N 1
ATOM 1682 C CA . LYS A 1 203 ? 0.755 24.578 -5.48 1 97.5 203 LYS A CA 1
ATOM 1683 C C . LYS A 1 203 ? 1.198 23.156 -5.137 1 97.5 203 LYS A C 1
ATOM 1685 O O . LYS A 1 203 ? 1.499 22.375 -6.031 1 97.5 203 LYS A O 1
ATOM 1690 N N . TRP A 1 204 ? 1.284 22.859 -3.893 1 97.69 204 TRP A N 1
ATOM 1691 C CA . TRP A 1 204 ? 1.731 21.531 -3.459 1 97.69 204 TRP A CA 1
ATOM 1692 C C . TRP A 1 204 ? 1.295 21.266 -2.025 1 97.69 204 TRP A C 1
ATOM 1694 O O . TRP A 1 204 ? 0.917 22.172 -1.295 1 97.69 204 TRP A O 1
ATOM 1704 N N . ALA A 1 205 ? 1.306 19.984 -1.651 1 98.38 205 ALA A N 1
ATOM 1705 C CA . ALA A 1 205 ? 1.001 19.594 -0.276 1 98.38 205 ALA A CA 1
ATOM 1706 C C . ALA A 1 205 ? 1.828 18.391 0.15 1 98.38 205 ALA A C 1
ATOM 1708 O O . ALA A 1 205 ? 2.201 17.562 -0.683 1 98.38 205 ALA A O 1
ATOM 1709 N N . ILE A 1 206 ? 2.172 18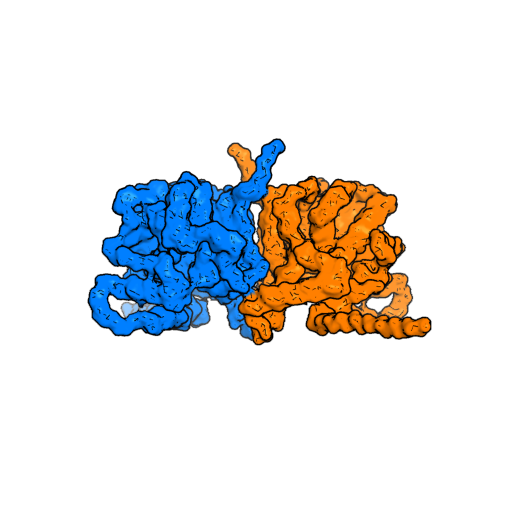.359 1.421 1 98.62 206 ILE A N 1
ATOM 1710 C CA . ILE A 1 206 ? 2.811 17.219 2.068 1 98.62 206 ILE A CA 1
ATOM 1711 C C . ILE A 1 206 ? 1.851 16.594 3.078 1 98.62 206 ILE A C 1
ATOM 1713 O O . ILE A 1 206 ? 1.305 17.281 3.938 1 98.62 206 ILE A O 1
ATOM 1717 N N . SER A 1 207 ? 1.63 15.352 2.926 1 98.06 207 SER A N 1
ATOM 1718 C CA . SER A 1 207 ? 0.812 14.586 3.861 1 98.06 207 SER A CA 1
ATOM 1719 C C . SER A 1 207 ? 1.631 13.5 4.559 1 98.06 207 SER A C 1
ATOM 1721 O O . SER A 1 207 ? 2.086 12.555 3.916 1 98.06 207 SER A O 1
ATOM 1723 N N . ASP A 1 208 ? 1.791 13.672 5.859 1 98 208 ASP A N 1
ATOM 1724 C CA . ASP A 1 208 ? 2.607 12.758 6.645 1 98 208 ASP A CA 1
ATOM 1725 C C . ASP A 1 208 ? 1.744 11.945 7.609 1 98 208 ASP A C 1
ATOM 1727 O O . ASP A 1 208 ? 1.102 12.508 8.5 1 98 208 ASP A O 1
ATOM 1731 N N . SER A 1 209 ? 1.767 10.586 7.441 1 97.5 209 SER A N 1
ATOM 1732 C CA . SER A 1 209 ? 1.153 9.641 8.367 1 97.5 209 SER A CA 1
ATOM 1733 C C . SER A 1 209 ? -0.346 9.883 8.5 1 97.5 209 SER A C 1
ATOM 1735 O O . SER A 1 209 ? -0.896 9.844 9.602 1 97.5 209 SER A O 1
ATOM 1737 N N . TYR A 1 210 ? -1.012 10.273 7.445 1 95.94 210 TYR A N 1
ATOM 1738 C CA . TYR A 1 210 ? -2.441 10.562 7.512 1 95.94 210 TYR A CA 1
ATOM 1739 C C . TYR A 1 210 ? -3.258 9.273 7.43 1 95.94 210 TYR A C 1
ATOM 1741 O O . TYR A 1 210 ? -2.699 8.188 7.285 1 95.94 210 TYR A O 1
ATOM 1749 N N . TYR A 1 211 ? -4.582 9.312 7.66 1 96.62 211 TYR A N 1
ATOM 1750 C CA . TYR A 1 211 ? -5.547 8.266 7.34 1 96.62 211 TYR A CA 1
ATOM 1751 C C . TYR A 1 211 ? -6.551 8.75 6.301 1 96.62 211 TYR A C 1
ATOM 1753 O O . TYR A 1 211 ? -6.852 9.945 6.227 1 96.62 211 TYR A O 1
ATOM 1761 N N . GLY A 1 212 ? -7.016 7.859 5.469 1 96.81 212 GLY A N 1
ATOM 1762 C CA . GLY A 1 212 ? -7.867 8.242 4.352 1 96.81 212 GLY A CA 1
ATOM 1763 C C . GLY A 1 212 ? -9.344 8.242 4.699 1 96.81 212 GLY A C 1
ATOM 1764 O O . GLY A 1 212 ? -10.148 8.867 4.008 1 96.81 212 GLY A O 1
ATOM 1765 N N . SER A 1 213 ? -9.703 7.484 5.754 1 96.88 213 SER A N 1
ATOM 1766 C CA . SER A 1 213 ? -11.07 7.453 6.254 1 96.88 213 SER A CA 1
ATOM 1767 C C . SER A 1 213 ? -11.117 7.074 7.73 1 96.88 213 SER A C 1
ATOM 1769 O O . SER A 1 213 ? -10.188 6.457 8.242 1 96.88 213 SER A O 1
ATOM 1771 N N . ILE A 1 214 ? -12.258 7.5 8.328 1 96.12 214 ILE A N 1
ATOM 1772 C CA . ILE A 1 214 ? -12.422 7.148 9.734 1 96.12 214 ILE A CA 1
ATOM 1773 C C . ILE A 1 214 ? -12.578 5.637 9.875 1 96.12 214 ILE A C 1
ATOM 1775 O O . ILE A 1 214 ? -12.117 5.047 10.859 1 96.12 214 ILE A O 1
ATOM 1779 N N . LYS A 1 215 ? -13.164 4.988 8.938 1 95.44 215 LYS A N 1
ATOM 1780 C CA . LYS A 1 215 ? -13.367 3.545 9 1 95.44 215 LYS A CA 1
ATOM 1781 C C . LYS A 1 215 ? -12.039 2.799 8.906 1 95.44 215 LYS A C 1
ATOM 1783 O O . LYS A 1 215 ? -11.789 1.865 9.664 1 95.44 215 LYS A O 1
ATOM 1788 N N . THR A 1 216 ? -11.164 3.201 7.934 1 95.38 216 THR A N 1
ATOM 1789 C CA . THR A 1 216 ? -9.875 2.527 7.824 1 95.38 216 THR A CA 1
ATOM 1790 C C . THR A 1 216 ? -9.031 2.762 9.07 1 95.38 216 THR A C 1
ATOM 1792 O O . THR A 1 216 ? -8.266 1.889 9.484 1 95.38 216 THR A O 1
ATOM 1795 N N . LEU A 1 217 ? -9.133 3.941 9.664 1 95.5 217 LEU A N 1
ATOM 1796 C CA . LEU A 1 217 ? -8.438 4.223 10.922 1 95.5 217 LEU A CA 1
ATOM 1797 C C . LEU A 1 217 ? -8.906 3.275 12.016 1 95.5 217 LEU A C 1
ATOM 1799 O O . LEU A 1 217 ? -8.078 2.723 12.75 1 95.5 217 LEU A O 1
ATOM 1803 N N . LEU A 1 218 ? -10.219 3.076 12.141 1 93.25 218 LEU A N 1
ATOM 1804 C CA . LEU A 1 218 ? -10.781 2.211 13.172 1 93.25 218 LEU A CA 1
ATOM 1805 C C . LEU A 1 218 ? -10.391 0.756 12.93 1 93.25 218 LEU A C 1
ATOM 1807 O O . LEU A 1 218 ? -10.094 0.025 13.883 1 93.25 218 LEU A O 1
ATOM 1811 N N . VAL A 1 219 ? -10.383 0.332 11.648 1 93.19 219 VAL A N 1
ATOM 1812 C CA . VAL A 1 219 ? -9.93 -1.017 11.32 1 93.19 219 VAL A CA 1
ATOM 1813 C C . VAL A 1 219 ? -8.477 -1.193 11.758 1 93.19 219 VAL A C 1
ATOM 1815 O O . VAL A 1 219 ? -8.117 -2.217 12.344 1 93.19 219 VAL A O 1
ATOM 1818 N N . HIS A 1 220 ? -7.656 -0.217 11.453 1 92.88 220 HIS A N 1
ATOM 1819 C CA . HIS A 1 220 ? -6.246 -0.253 11.82 1 92.88 220 HIS A CA 1
ATOM 1820 C C . HIS A 1 220 ? -6.07 -0.333 13.336 1 92.88 220 HIS A C 1
ATOM 1822 O O . HIS A 1 220 ? -5.27 -1.128 13.828 1 92.88 220 HIS A O 1
ATOM 1828 N N . THR A 1 221 ? -6.824 0.462 14.047 1 91.06 221 THR A N 1
ATOM 1829 C CA . THR A 1 221 ? -6.773 0.455 15.508 1 91.06 221 THR A CA 1
ATOM 1830 C C . THR A 1 221 ? -7.109 -0.93 16.047 1 91.06 221 THR A C 1
ATOM 1832 O O . THR A 1 221 ? -6.41 -1.442 16.922 1 91.06 221 THR A O 1
ATOM 1835 N N . ARG A 1 222 ? -8.141 -1.539 15.523 1 88.31 222 ARG A N 1
ATOM 1836 C CA . ARG A 1 222 ? -8.516 -2.893 15.922 1 88.31 222 ARG A CA 1
ATOM 1837 C C . ARG A 1 222 ? -7.402 -3.885 15.602 1 88.31 222 ARG A C 1
ATOM 1839 O O . ARG A 1 222 ? -7.027 -4.699 16.453 1 88.31 222 ARG A O 1
ATOM 1846 N N . ASN A 1 223 ? -6.871 -3.777 14.422 1 88.5 223 ASN A N 1
ATOM 1847 C CA . ASN A 1 223 ? -5.887 -4.746 13.945 1 88.5 223 ASN A CA 1
ATOM 1848 C C . ASN A 1 223 ? -4.586 -4.652 14.742 1 88.5 223 ASN A C 1
ATOM 1850 O O . ASN A 1 223 ? -3.904 -5.66 14.945 1 88.5 223 ASN A O 1
ATOM 1854 N N . VAL A 1 224 ? -4.242 -3.475 15.195 1 86.25 224 VAL A N 1
ATOM 1855 C CA . VAL A 1 224 ? -2.945 -3.266 15.828 1 86.25 224 VAL A CA 1
ATOM 1856 C C . VAL A 1 224 ? -3.082 -3.414 17.344 1 86.25 224 VAL A C 1
ATOM 1858 O O . VAL A 1 224 ? -2.264 -4.074 17.984 1 86.25 224 VAL A O 1
ATOM 1861 N N . TRP A 1 225 ? -4.191 -2.922 17.891 1 86.62 225 TRP A N 1
ATOM 1862 C CA . TRP A 1 225 ? -4.23 -2.793 19.344 1 86.62 225 TRP A CA 1
ATOM 1863 C C . TRP A 1 225 ? -5.262 -3.74 19.938 1 86.62 225 TRP A C 1
ATOM 1865 O O . TRP A 1 225 ? -5.148 -4.141 21.109 1 86.62 225 TRP A O 1
ATOM 1875 N N . LEU A 1 226 ? -6.27 -4.113 19.172 1 87.25 226 LEU A N 1
ATOM 1876 C CA . LEU A 1 226 ? -7.398 -4.824 19.766 1 87.25 226 LEU A CA 1
ATOM 1877 C C . LEU A 1 226 ? -7.613 -6.172 19.078 1 87.25 226 LEU A C 1
ATOM 1879 O O . LEU A 1 226 ? -8.719 -6.719 19.125 1 87.25 226 LEU A O 1
ATOM 1883 N N . LYS A 1 227 ? -6.59 -6.629 18.406 1 83.88 227 LYS A N 1
ATOM 1884 C CA . LYS A 1 227 ? -6.707 -7.84 17.594 1 83.88 227 LYS A CA 1
ATOM 1885 C C . LYS A 1 227 ? -7.137 -9.031 18.438 1 83.88 227 LYS A C 1
ATOM 1887 O O . LYS A 1 227 ? -7.875 -9.898 17.969 1 83.88 227 LYS A O 1
ATOM 1892 N N . ASN A 1 228 ? -6.715 -9.094 19.688 1 84.31 228 ASN A N 1
ATOM 1893 C CA . ASN A 1 228 ? -7.008 -10.227 20.547 1 84.31 228 ASN A CA 1
ATOM 1894 C C . ASN A 1 228 ? -8.32 -10.031 21.297 1 84.31 228 ASN A C 1
ATOM 1896 O O . ASN A 1 228 ? -8.844 -10.969 21.906 1 84.31 228 ASN A O 1
ATOM 1900 N N . LEU A 1 229 ? -8.898 -8.898 21.25 1 85.69 229 LEU A N 1
ATOM 1901 C CA . LEU A 1 229 ? -10.109 -8.594 22 1 85.69 229 LEU A CA 1
ATOM 1902 C C . LEU A 1 229 ? -11.328 -8.586 21.094 1 85.69 229 LEU A C 1
ATOM 1904 O O . LEU A 1 229 ? -12.445 -8.875 21.531 1 85.69 229 LEU A O 1
ATOM 1908 N N . VAL A 1 230 ? -11.086 -8.195 19.859 1 85.94 230 VAL A N 1
ATOM 1909 C CA . VAL A 1 230 ? -12.188 -8.078 18.906 1 85.94 230 VAL A CA 1
ATOM 1910 C C . VAL A 1 230 ? -11.922 -8.953 17.688 1 85.94 230 VAL A C 1
ATOM 1912 O O . VAL A 1 230 ? -11.016 -8.672 16.906 1 85.94 230 VAL A O 1
ATOM 1915 N N . SER A 1 231 ? -12.766 -9.906 17.562 1 88.44 231 SER A N 1
ATOM 1916 C CA . SER A 1 231 ? -12.648 -10.797 16.406 1 88.44 231 SER A CA 1
ATOM 1917 C C . SER A 1 231 ? -12.867 -10.047 15.102 1 88.44 231 SER A C 1
ATOM 1919 O O . SER A 1 231 ? -13.656 -9.102 15.047 1 88.44 231 SER A O 1
ATOM 1921 N N . HIS A 1 232 ? -12.148 -10.469 14.062 1 86.69 232 HIS A N 1
ATOM 1922 C CA . HIS A 1 232 ? -12.312 -9.828 12.766 1 86.69 232 HIS A CA 1
ATOM 1923 C C . HIS A 1 232 ? -13.742 -9.977 12.258 1 86.69 232 HIS A C 1
ATOM 1925 O O . HIS A 1 232 ? -14.227 -9.141 11.492 1 86.69 232 HIS A O 1
ATOM 1931 N N . LYS A 1 233 ? -14.492 -10.945 12.727 1 88 233 LYS A N 1
ATOM 1932 C CA . LYS A 1 233 ? -15.867 -11.195 12.305 1 88 233 LYS A CA 1
ATOM 1933 C C . LYS A 1 233 ? -16.812 -10.133 12.859 1 88 233 LYS A C 1
ATOM 1935 O O . LYS A 1 233 ? -17.938 -9.992 12.383 1 88 233 LYS A O 1
ATOM 1940 N N . ARG A 1 234 ? -16.328 -9.398 13.82 1 90.25 234 ARG A N 1
ATOM 1941 C CA . ARG A 1 234 ? -17.188 -8.422 14.484 1 90.25 234 ARG A CA 1
ATOM 1942 C C . ARG A 1 234 ? -16.781 -6.996 14.133 1 90.25 234 ARG A C 1
ATOM 1944 O O . ARG A 1 234 ? -17.438 -6.035 14.531 1 90.25 234 ARG A O 1
ATOM 1951 N N . VAL A 1 235 ? -15.758 -6.883 13.398 1 89.38 235 VAL A N 1
ATOM 1952 C CA . VAL A 1 235 ? -15.156 -5.574 13.164 1 89.38 235 VAL A CA 1
ATOM 1953 C C . VAL A 1 235 ? -16.156 -4.676 12.43 1 89.38 235 VAL A C 1
ATOM 1955 O O . VAL A 1 235 ? -16.391 -3.535 12.844 1 89.38 235 VAL A O 1
ATOM 1958 N N . GLY A 1 236 ? -16.781 -5.172 11.375 1 90.5 236 GLY A N 1
ATOM 1959 C CA . GLY A 1 236 ? -17.734 -4.383 10.617 1 90.5 236 GLY A CA 1
ATOM 1960 C C . GLY A 1 236 ? -18.875 -3.857 11.453 1 90.5 236 GLY A C 1
ATOM 1961 O O . GLY A 1 236 ? -19.203 -2.666 11.414 1 90.5 236 GLY A O 1
ATOM 1962 N N . LYS A 1 237 ? -19.453 -4.734 12.227 1 90.94 237 LYS A N 1
ATOM 1963 C CA . LYS A 1 237 ? -20.594 -4.367 13.078 1 90.94 237 LYS A CA 1
ATOM 1964 C C . LYS A 1 237 ? -20.172 -3.355 14.141 1 90.94 237 LYS A C 1
ATOM 1966 O O . LYS A 1 237 ? -20.891 -2.404 14.422 1 90.94 237 LYS A O 1
ATOM 1971 N N . SER A 1 238 ? -19.031 -3.592 14.734 1 91.81 238 SER A N 1
ATOM 1972 C CA . SER A 1 238 ? -18.531 -2.693 15.766 1 91.81 238 SER A CA 1
ATOM 1973 C C . SER A 1 238 ? -18.281 -1.295 15.211 1 91.81 238 SER A C 1
ATOM 1975 O O . SER A 1 238 ? -18.656 -0.299 15.836 1 91.81 238 SER A O 1
ATOM 1977 N N . ILE A 1 239 ? -17.688 -1.248 14.07 1 93.06 239 ILE A N 1
ATOM 1978 C CA . ILE A 1 239 ? -17.375 0.033 13.445 1 93.06 239 ILE A CA 1
ATOM 1979 C C . ILE A 1 239 ? -18.672 0.76 13.086 1 93.06 239 ILE A C 1
ATOM 1981 O O . ILE A 1 239 ? -18.797 1.96 13.336 1 93.06 239 ILE A O 1
ATOM 1985 N N . ASN A 1 240 ? -19.641 0.023 12.523 1 93 240 ASN A N 1
ATOM 1986 C CA . ASN A 1 240 ? -20.922 0.63 12.188 1 93 240 ASN A CA 1
ATOM 1987 C C . ASN A 1 240 ? -21.625 1.192 13.422 1 93 240 ASN A C 1
ATOM 1989 O O . ASN A 1 240 ? -22.25 2.252 13.359 1 93 240 ASN A O 1
ATOM 1993 N N . ARG A 1 241 ? -21.516 0.521 14.508 1 93.69 241 ARG A N 1
ATOM 1994 C CA . ARG A 1 241 ? -22.094 0.991 15.758 1 93.69 241 ARG A CA 1
ATOM 1995 C C . ARG A 1 241 ? -21.406 2.268 16.234 1 93.69 241 ARG A C 1
ATOM 1997 O O . ARG A 1 241 ? -22.078 3.215 16.656 1 93.69 241 ARG A O 1
ATOM 2004 N N . ILE A 1 242 ? -20.125 2.254 16.156 1 92.75 242 ILE A N 1
ATOM 2005 C CA . ILE A 1 242 ? -19.344 3.422 16.562 1 92.75 242 ILE A CA 1
ATOM 2006 C C . ILE A 1 242 ? -19.75 4.629 15.719 1 92.75 242 ILE A C 1
ATOM 2008 O O . ILE A 1 242 ? -20.016 5.707 16.25 1 92.75 242 ILE A O 1
ATOM 2012 N N . ILE A 1 243 ? -19.812 4.449 14.453 1 94.94 243 ILE A N 1
ATOM 2013 C CA . ILE A 1 243 ? -20.141 5.527 13.531 1 94.94 243 ILE A CA 1
ATOM 2014 C C . ILE A 1 243 ? -21.547 6.031 13.805 1 94.94 243 ILE A C 1
ATOM 2016 O O . ILE A 1 243 ? -21.781 7.242 13.867 1 94.94 243 ILE A O 1
ATOM 2020 N N . LYS A 1 244 ? -22.484 5.109 14 1 95.5 244 LYS A N 1
ATOM 2021 C CA . LYS A 1 244 ? -23.875 5.477 14.305 1 95.5 244 LYS A CA 1
ATOM 2022 C C . LYS A 1 244 ? -23.953 6.301 15.586 1 95.5 244 LYS A C 1
ATOM 2024 O O . LYS A 1 244 ? -24.641 7.316 15.641 1 95.5 244 LYS A O 1
ATOM 2029 N N . ASN A 1 245 ? -23.266 5.875 16.594 1 93.94 245 ASN A N 1
ATOM 2030 C CA . ASN A 1 245 ? -23.25 6.594 17.859 1 93.94 245 ASN A CA 1
ATOM 2031 C C . ASN A 1 245 ? -22.656 7.996 17.703 1 93.94 245 ASN A C 1
ATOM 2033 O O . ASN A 1 245 ? -23.172 8.953 18.281 1 93.94 245 ASN A O 1
ATOM 2037 N N . GLN A 1 246 ? -21.594 8.086 16.922 1 93.12 246 GLN A N 1
ATOM 2038 C CA . GLN A 1 246 ? -20.953 9.383 16.703 1 93.12 246 GLN A CA 1
ATOM 2039 C C . GLN A 1 246 ? -21.891 10.328 15.953 1 93.12 246 GLN A C 1
ATOM 2041 O O . GLN A 1 246 ? -21.938 11.523 16.234 1 93.12 246 GLN A O 1
ATOM 2046 N N . ILE A 1 247 ? -22.578 9.766 14.992 1 95.94 247 ILE A N 1
ATOM 2047 C CA . ILE A 1 247 ? -23.547 10.57 14.25 1 95.94 247 ILE A CA 1
ATOM 2048 C C . ILE A 1 247 ? -24.625 11.086 15.195 1 95.94 247 ILE A C 1
ATOM 2050 O O . ILE A 1 247 ? -24.953 12.281 15.18 1 95.94 247 ILE A O 1
ATOM 2054 N N . GLN A 1 248 ? -25.094 10.281 16.047 1 94.56 248 GLN A N 1
ATOM 2055 C CA . GLN A 1 248 ? -26.141 10.656 17 1 94.56 248 GLN A CA 1
ATOM 2056 C C . GLN A 1 248 ? -25.625 11.688 18 1 94.56 248 GLN A C 1
ATOM 2058 O O . GLN A 1 248 ? -26.312 12.664 18.297 1 94.56 248 GLN A O 1
ATOM 2063 N N . ASP A 1 249 ? -24.438 11.492 18.438 1 91.38 249 ASP A N 1
ATOM 2064 C CA . ASP A 1 249 ? -23.875 12.336 19.5 1 91.38 249 ASP A CA 1
ATOM 2065 C C . ASP A 1 249 ? -23.484 13.711 18.953 1 91.38 249 ASP A C 1
ATOM 2067 O O . ASP A 1 249 ? -23.625 14.719 19.641 1 91.38 249 ASP A O 1
ATOM 2071 N N . THR A 1 250 ? -22.984 13.766 17.75 1 92.88 250 THR A N 1
ATOM 2072 C CA . THR A 1 250 ? -22.359 14.992 17.266 1 92.88 250 THR A CA 1
ATOM 2073 C C . THR A 1 250 ? -23.25 15.688 16.234 1 92.88 250 THR A C 1
ATOM 2075 O O . THR A 1 250 ? -23.016 16.844 15.883 1 92.88 250 THR A O 1
ATOM 2078 N N . ASP A 1 251 ? -24.188 14.984 15.758 1 95.25 251 ASP A N 1
ATOM 2079 C CA . ASP A 1 251 ? -25.094 15.445 14.703 1 95.25 251 ASP A CA 1
ATOM 2080 C C . ASP A 1 251 ? -24.312 15.766 13.43 1 95.25 251 ASP A C 1
ATOM 2082 O O . ASP A 1 251 ? -24.609 16.75 12.742 1 95.25 251 ASP A O 1
ATOM 2086 N N . LEU A 1 252 ? -23.188 15.094 13.227 1 96.12 252 LEU A N 1
ATOM 2087 C CA . LEU A 1 252 ? -22.359 15.203 12.031 1 96.12 252 LEU A CA 1
ATOM 2088 C C . LEU A 1 252 ? -22.391 13.898 11.234 1 96.12 252 LEU A C 1
ATOM 2090 O O . LEU A 1 252 ? -22.562 12.82 11.805 1 96.12 252 LEU A O 1
ATOM 2094 N N . ASP A 1 253 ? -22.203 13.969 9.969 1 96.5 253 ASP A N 1
ATOM 2095 C CA . ASP A 1 253 ? -22.188 12.781 9.125 1 96.5 253 ASP A CA 1
ATOM 2096 C C . ASP A 1 253 ? -20.797 12.141 9.109 1 96.5 253 ASP A C 1
ATOM 2098 O O . ASP A 1 253 ? -20.016 12.367 8.195 1 96.5 253 ASP A O 1
ATOM 2102 N N . TRP A 1 254 ? -20.578 11.297 9.992 1 96.06 254 TRP A N 1
ATOM 2103 C CA . TRP A 1 254 ? -19.281 10.633 10.117 1 96.06 254 TRP A CA 1
ATOM 2104 C C . TRP A 1 254 ? -19.031 9.703 8.945 1 96.06 254 TRP A C 1
ATOM 2106 O O . TRP A 1 254 ? -17.891 9.297 8.695 1 96.06 254 TRP A O 1
ATOM 2116 N N . ASN A 1 255 ? -20.078 9.289 8.203 1 94.81 255 ASN A N 1
ATOM 2117 C CA . ASN A 1 255 ? -19.891 8.484 6.996 1 94.81 255 ASN A CA 1
ATOM 2118 C C . ASN A 1 255 ? -19.188 9.281 5.895 1 94.81 255 ASN A C 1
ATOM 2120 O O . ASN A 1 255 ? -18.625 8.695 4.973 1 94.81 255 ASN A O 1
ATOM 2124 N N . ASP A 1 256 ? -19.188 10.57 6.047 1 96.88 256 ASP A N 1
ATOM 2125 C CA . ASP A 1 256 ? -18.594 11.438 5.035 1 96.88 256 ASP A CA 1
ATOM 2126 C C . ASP A 1 256 ? -17.094 11.594 5.25 1 96.88 256 ASP A C 1
ATOM 2128 O O . ASP A 1 256 ? -16.391 12.125 4.391 1 96.88 256 ASP A O 1
ATOM 2132 N N . LEU A 1 257 ? -16.594 11.094 6.344 1 97.38 257 LEU A N 1
ATOM 2133 C CA . LEU A 1 257 ? -15.164 11.18 6.637 1 97.38 257 LEU A CA 1
ATOM 2134 C C . LEU A 1 257 ? -14.383 10.109 5.875 1 97.38 257 LEU A C 1
ATOM 2136 O O . LEU A 1 257 ? -13.773 9.227 6.48 1 97.38 257 LEU A O 1
ATOM 2140 N N . ASP A 1 258 ? -14.422 10.234 4.609 1 96.75 258 ASP A N 1
ATOM 2141 C CA . ASP A 1 258 ? -13.82 9.297 3.662 1 96.75 258 ASP A CA 1
ATOM 2142 C C . ASP A 1 258 ? -13.289 10.031 2.432 1 96.75 258 ASP A C 1
ATOM 2144 O O . ASP A 1 258 ? -14.016 10.227 1.455 1 96.75 258 ASP A O 1
ATOM 2148 N N . VAL A 1 259 ? -11.977 10.32 2.469 1 96.38 259 VAL A N 1
ATOM 2149 C CA . VAL A 1 259 ? -11.344 11.102 1.407 1 96.38 259 VAL A CA 1
ATOM 2150 C C . VAL A 1 259 ? -11.375 10.312 0.1 1 96.38 259 VAL A C 1
ATOM 2152 O O . VAL A 1 259 ? -11.516 10.891 -0.979 1 96.38 259 VAL A O 1
ATOM 2155 N N . PHE A 1 260 ? -11.297 8.992 0.135 1 93.06 260 PHE A N 1
ATOM 2156 C CA . PHE A 1 260 ? -11.234 8.141 -1.047 1 93.06 260 PHE A CA 1
ATOM 2157 C C . PHE A 1 260 ? -12.477 8.312 -1.909 1 93.06 260 PHE A C 1
ATOM 2159 O O . PHE A 1 260 ? -12.391 8.289 -3.139 1 93.06 260 PHE A O 1
ATOM 2166 N N . LYS A 1 261 ? -13.602 8.484 -1.243 1 91.62 261 LYS A N 1
ATOM 2167 C CA . LYS A 1 261 ? -14.875 8.578 -1.946 1 91.62 261 LYS A CA 1
ATOM 2168 C C . LYS A 1 261 ? -14.914 9.812 -2.846 1 91.62 261 LYS A C 1
ATOM 2170 O O . LYS A 1 261 ? -15.531 9.789 -3.914 1 91.62 261 LYS A O 1
ATOM 2175 N N . TYR A 1 262 ? -14.258 10.812 -2.457 1 92.12 262 TYR A N 1
ATOM 2176 C CA . TYR A 1 262 ? -14.305 12.07 -3.195 1 92.12 262 TYR A CA 1
ATOM 2177 C C . TYR A 1 262 ? -13.484 11.977 -4.48 1 92.12 262 TYR A C 1
ATOM 2179 O O . TYR A 1 262 ? -13.703 12.758 -5.414 1 92.12 262 TYR A O 1
ATOM 2187 N N . TYR A 1 263 ? -12.57 11.102 -4.555 1 87.31 263 TYR A N 1
ATOM 2188 C CA . TYR A 1 263 ? -11.766 10.938 -5.762 1 87.31 263 TYR A CA 1
ATOM 2189 C C . TYR A 1 263 ? -12.492 10.102 -6.801 1 87.31 263 TYR A C 1
ATOM 2191 O O . TYR A 1 263 ? -11.992 9.898 -7.91 1 87.31 263 TYR A O 1
ATOM 2199 N N . GLU A 1 264 ? -13.641 9.578 -6.461 1 80.94 264 GLU A N 1
ATOM 2200 C CA . GLU A 1 264 ? -14.492 8.898 -7.434 1 80.94 264 GLU A CA 1
ATOM 2201 C C . GLU A 1 264 ? -15.25 9.906 -8.305 1 80.94 264 GLU A C 1
ATOM 2203 O O . GLU A 1 264 ? -15.82 9.539 -9.336 1 80.94 264 GLU A O 1
ATOM 2208 N N . SER A 1 265 ? -15.219 11.117 -7.855 1 78.5 265 SER A N 1
ATOM 2209 C CA . SER A 1 265 ? -15.859 12.195 -8.602 1 78.5 265 SER A CA 1
ATOM 2210 C C . SER A 1 265 ? -14.828 13.133 -9.227 1 78.5 265 SER A C 1
ATOM 2212 O O . SER A 1 265 ? -13.641 13.047 -8.914 1 78.5 265 SER A O 1
ATOM 2214 N N . ASP A 1 266 ? -15.32 13.961 -10.156 1 77.5 266 ASP A N 1
ATOM 2215 C CA . ASP A 1 266 ? -14.43 14.938 -10.797 1 77.5 266 ASP A CA 1
ATOM 2216 C C . ASP A 1 266 ? -14.078 16.062 -9.836 1 77.5 266 ASP A C 1
ATOM 2218 O O . ASP A 1 266 ? -14.961 16.656 -9.203 1 77.5 266 ASP A O 1
ATOM 2222 N N . LEU A 1 267 ? -12.844 16.234 -9.68 1 81.06 267 LEU A N 1
ATOM 2223 C CA . LEU A 1 267 ? -12.336 17.328 -8.867 1 81.06 267 LEU A CA 1
ATOM 2224 C C . LEU A 1 267 ? -11.883 18.484 -9.742 1 81.06 267 LEU A C 1
ATOM 2226 O O . LEU A 1 267 ? -11.266 18.281 -10.789 1 81.06 267 LEU A O 1
ATOM 2230 N N . LYS A 1 268 ? -12.242 19.656 -9.383 1 74.94 268 LYS A N 1
ATOM 2231 C CA . LYS A 1 268 ? -11.891 20.875 -10.125 1 74.94 268 LYS A CA 1
ATOM 2232 C C . LYS A 1 268 ? -10.406 21.188 -10 1 74.94 268 LYS A C 1
ATOM 2234 O O . LYS A 1 268 ? -9.789 21.672 -10.945 1 74.94 268 LYS A O 1
ATOM 2239 N N . MET A 1 269 ? -9.938 20.938 -8.82 1 78.81 269 MET A N 1
ATOM 2240 C CA . MET A 1 269 ? -8.539 21.266 -8.547 1 78.81 269 MET A CA 1
ATOM 2241 C C . MET A 1 269 ? -7.797 20.047 -8 1 78.81 269 MET A C 1
ATOM 2243 O O . MET A 1 269 ? -8.297 19.359 -7.102 1 78.81 269 MET A O 1
ATOM 2247 N N . ILE A 1 270 ? -6.668 19.906 -8.703 1 84.44 270 ILE A N 1
ATOM 2248 C CA . ILE A 1 270 ? -5.719 18.906 -8.242 1 84.44 270 ILE A CA 1
ATOM 2249 C C . ILE A 1 270 ? -4.297 19.453 -8.32 1 84.44 270 ILE A C 1
ATOM 2251 O O . ILE A 1 270 ? -3.943 20.125 -9.289 1 84.44 270 ILE A O 1
ATOM 2255 N N . PHE A 1 271 ? -3.619 19.453 -7.297 1 93.06 271 PHE A N 1
ATOM 2256 C CA . PHE A 1 271 ? -2.215 19.844 -7.25 1 93.06 271 PHE A CA 1
ATOM 2257 C C . PHE A 1 271 ? -1.352 18.688 -6.746 1 93.06 271 PHE A C 1
ATOM 2259 O O . PHE A 1 271 ? -1.863 17.734 -6.152 1 93.06 271 PHE A O 1
ATOM 2266 N N . PRO A 1 272 ? -0.023 18.734 -7.004 1 95.12 272 PRO A N 1
ATOM 2267 C CA . PRO A 1 272 ? 0.866 17.656 -6.57 1 95.12 272 PRO A CA 1
ATOM 2268 C C . PRO A 1 272 ? 0.915 17.5 -5.055 1 95.12 272 PRO A C 1
ATOM 2270 O O . PRO A 1 272 ? 0.929 18.5 -4.328 1 95.12 272 PRO A O 1
ATOM 2273 N N . MET A 1 273 ? 0.967 16.25 -4.641 1 96 273 MET A N 1
ATOM 2274 C CA . MET A 1 273 ? 1.071 15.945 -3.217 1 96 273 MET A CA 1
ATOM 2275 C C . MET A 1 273 ? 2.193 14.953 -2.957 1 96 273 MET A C 1
ATOM 2277 O O . MET A 1 273 ? 2.439 14.062 -3.771 1 96 273 MET A O 1
ATOM 2281 N N . PHE A 1 274 ? 2.852 15.148 -1.856 1 97.62 274 PHE A N 1
ATOM 2282 C CA . PHE A 1 274 ? 3.85 14.211 -1.351 1 97.62 274 PHE A CA 1
ATOM 2283 C C . PHE A 1 274 ? 3.295 13.414 -0.179 1 97.62 274 PHE A C 1
ATOM 2285 O O . PHE A 1 274 ? 2.936 13.984 0.854 1 97.62 274 PHE A O 1
ATOM 2292 N N . PHE A 1 275 ? 3.217 12.102 -0.365 1 97 275 PHE A N 1
ATOM 2293 C CA . PHE A 1 275 ? 2.742 11.219 0.693 1 97 275 PHE A CA 1
ATOM 2294 C C . PHE A 1 275 ? 3.914 10.57 1.42 1 97 275 PHE A C 1
ATOM 2296 O O . PHE A 1 275 ? 4.773 9.953 0.792 1 97 275 PHE A O 1
ATOM 2303 N N . LEU A 1 276 ? 3.971 10.797 2.691 1 98.31 276 LEU A N 1
ATOM 2304 C CA . LEU A 1 276 ? 5 10.203 3.539 1 98.31 276 LEU A CA 1
ATOM 2305 C C . LEU A 1 276 ? 4.379 9.336 4.625 1 98.31 276 LEU A C 1
ATOM 2307 O O . LEU A 1 276 ? 3.381 9.719 5.238 1 98.31 276 LEU A O 1
ATOM 2311 N N . HIS A 1 277 ? 4.906 8.094 4.781 1 98.19 277 HIS A N 1
ATOM 2312 C CA . HIS A 1 277 ? 4.426 7.203 5.828 1 98.19 277 HIS A CA 1
ATOM 2313 C C . HIS A 1 277 ? 5.496 6.188 6.223 1 98.19 277 HIS A C 1
ATOM 2315 O O . HIS A 1 277 ? 6.648 6.301 5.801 1 98.19 277 HIS A O 1
ATOM 2321 N N . CYS A 1 278 ? 5.211 5.379 7.219 1 94.75 278 CYS A N 1
ATOM 2322 C CA . CYS A 1 278 ? 6.094 4.277 7.582 1 94.75 278 CYS A CA 1
ATOM 2323 C C . CYS A 1 278 ? 5.305 2.986 7.773 1 94.75 278 CYS A C 1
ATOM 2325 O O . CYS A 1 278 ? 4.18 3.01 8.273 1 94.75 278 CYS A O 1
ATOM 2327 N N . ARG A 1 279 ? 5.859 1.879 7.426 1 91.44 279 ARG A N 1
ATOM 2328 C CA . ARG A 1 279 ? 5.195 0.58 7.414 1 91.44 279 ARG A CA 1
ATOM 2329 C C . ARG A 1 279 ? 4.801 0.152 8.82 1 91.44 279 ARG A C 1
ATOM 2331 O O . ARG A 1 279 ? 3.77 -0.494 9.016 1 91.44 279 ARG A O 1
ATOM 2338 N N . ASN A 1 280 ? 5.625 0.507 9.75 1 89.25 280 ASN A N 1
ATOM 2339 C CA . ASN A 1 280 ? 5.375 0.041 11.109 1 89.25 280 ASN A CA 1
ATOM 2340 C C . ASN A 1 280 ? 4.598 1.073 11.93 1 89.25 280 ASN A C 1
ATOM 2342 O O . ASN A 1 280 ? 4.695 1.101 13.156 1 89.25 280 ASN A O 1
ATOM 2346 N N . ASP A 1 281 ? 3.869 1.97 11.289 1 93.88 281 ASP A N 1
ATOM 2347 C CA . ASP A 1 281 ? 3.039 2.939 12 1 93.88 281 ASP A CA 1
ATOM 2348 C C . ASP A 1 281 ? 1.945 2.24 12.805 1 93.88 281 ASP A C 1
ATOM 2350 O O . ASP A 1 281 ? 1.103 1.539 12.242 1 93.88 281 ASP A O 1
ATOM 2354 N N . ASN A 1 282 ? 1.903 2.471 14.117 1 91.19 282 ASN A N 1
ATOM 2355 C CA . ASN A 1 282 ? 0.942 1.781 14.969 1 91.19 282 ASN A CA 1
ATOM 2356 C C . ASN A 1 282 ? -0.307 2.625 15.203 1 91.19 282 ASN A C 1
ATOM 2358 O O . ASN A 1 282 ? -1.215 2.213 15.93 1 91.19 282 ASN A O 1
ATOM 2362 N N . VAL A 1 283 ? -0.333 3.807 14.562 1 94.81 283 VAL A N 1
ATOM 2363 C CA . VAL A 1 283 ? -1.438 4.715 14.844 1 94.81 283 VAL A CA 1
ATOM 2364 C C . VAL A 1 283 ? -2.344 4.82 13.617 1 94.81 283 VAL A C 1
ATOM 2366 O O . VAL A 1 283 ? -3.57 4.75 13.734 1 94.81 283 VAL A O 1
ATOM 2369 N N . THR A 1 284 ? -1.793 5.016 12.438 1 96.88 284 THR A N 1
ATOM 2370 C CA . THR A 1 284 ? -2.568 5.152 11.211 1 96.88 284 THR A CA 1
ATOM 2371 C C . THR A 1 284 ? -2.131 4.117 10.18 1 96.88 284 THR A C 1
ATOM 2373 O O . THR A 1 284 ? -0.989 3.65 10.203 1 96.88 284 THR A O 1
ATOM 2376 N N . PRO A 1 285 ? -3.064 3.719 9.32 1 95.75 285 PRO A N 1
ATOM 2377 C CA . PRO A 1 285 ? -2.717 2.725 8.305 1 95.75 285 PRO A CA 1
ATOM 2378 C C . PRO A 1 285 ? -1.888 3.311 7.168 1 95.75 285 PRO A C 1
ATOM 2380 O O . PRO A 1 285 ? -2.408 4.074 6.352 1 95.75 285 PRO A O 1
ATOM 2383 N N . PHE A 1 286 ? -0.65 2.82 7.027 1 95 286 PHE A N 1
ATOM 2384 C CA . PHE A 1 286 ? 0.256 3.391 6.035 1 95 286 PHE A CA 1
ATOM 2385 C C . PHE A 1 286 ? -0.25 3.129 4.625 1 95 286 PHE A C 1
ATOM 2387 O O . PHE A 1 286 ? 0.06 3.881 3.697 1 95 286 PHE A O 1
ATOM 2394 N N . ASP A 1 287 ? -1.02 2.059 4.418 1 94.06 287 ASP A N 1
ATOM 2395 C CA . ASP A 1 287 ? -1.486 1.729 3.074 1 94.06 287 ASP A CA 1
ATOM 2396 C C . ASP A 1 287 ? -2.547 2.721 2.604 1 94.06 287 ASP A C 1
ATOM 2398 O O . ASP A 1 287 ? -2.871 2.773 1.415 1 94.06 287 ASP A O 1
ATOM 2402 N N . ASP A 1 288 ? -3.137 3.527 3.539 1 96.56 288 ASP A N 1
ATOM 2403 C CA . ASP A 1 288 ? -4.008 4.613 3.094 1 96.56 288 ASP A CA 1
ATOM 2404 C C . ASP A 1 288 ? -3.24 5.613 2.232 1 96.56 288 ASP A C 1
ATOM 2406 O O . ASP A 1 288 ? -3.797 6.18 1.288 1 96.56 288 ASP A O 1
ATOM 2410 N N . SER A 1 289 ? -1.976 5.875 2.592 1 96.19 289 SER A N 1
ATOM 2411 C CA . SER A 1 289 ? -1.145 6.746 1.765 1 96.19 289 SER A CA 1
ATOM 2412 C C . SER A 1 289 ? -0.935 6.152 0.376 1 96.19 289 SER A C 1
ATOM 2414 O O . SER A 1 289 ? -1.017 6.863 -0.627 1 96.19 289 SER A O 1
ATOM 2416 N N . MET A 1 290 ? -0.761 4.898 0.316 1 93.06 290 MET A N 1
ATOM 2417 C CA . MET A 1 290 ? -0.568 4.227 -0.965 1 93.06 290 MET A CA 1
ATOM 2418 C C . MET A 1 290 ? -1.859 4.219 -1.775 1 93.06 290 MET A C 1
ATOM 2420 O O . MET A 1 290 ? -1.839 4.449 -2.986 1 93.06 290 MET A O 1
ATOM 2424 N N . ARG A 1 291 ? -2.955 3.928 -1.087 1 92.81 291 ARG A N 1
ATOM 2425 C CA . ARG A 1 291 ? -4.262 3.924 -1.736 1 92.81 291 ARG A CA 1
ATOM 2426 C C . ARG A 1 291 ? -4.559 5.273 -2.377 1 92.81 291 ARG A C 1
ATOM 2428 O O . ARG A 1 291 ? -5.008 5.34 -3.523 1 92.81 291 ARG A O 1
ATOM 2435 N N . LEU A 1 292 ? -4.316 6.281 -1.604 1 92.62 292 LEU A N 1
ATOM 2436 C CA . LEU A 1 292 ? -4.602 7.609 -2.133 1 92.62 292 LEU A CA 1
ATOM 2437 C C . LEU A 1 292 ? -3.668 7.941 -3.295 1 92.62 292 LEU A C 1
ATOM 2439 O O . LEU A 1 292 ? -4.094 8.547 -4.285 1 92.62 292 LEU A O 1
ATOM 2443 N N . PHE A 1 293 ? -2.43 7.605 -3.188 1 91.81 293 PHE A N 1
ATOM 2444 C CA . PHE A 1 293 ? -1.473 7.812 -4.27 1 91.81 293 PHE A CA 1
ATOM 2445 C C . PHE A 1 293 ? -1.961 7.16 -5.555 1 91.81 293 PHE A C 1
ATOM 2447 O O . PHE A 1 293 ? -1.938 7.781 -6.621 1 91.81 293 PHE A O 1
ATOM 2454 N N . VAL A 1 294 ? -2.412 5.926 -5.438 1 86.56 294 VAL A N 1
ATOM 2455 C CA . VAL A 1 294 ? -2.898 5.168 -6.59 1 86.56 294 VAL A CA 1
ATOM 2456 C C . VAL A 1 294 ? -4.141 5.844 -7.164 1 86.56 294 VAL A C 1
ATOM 2458 O O . VAL A 1 294 ? -4.238 6.055 -8.375 1 86.56 294 VAL A O 1
ATOM 2461 N N . LYS A 1 295 ? -5.043 6.211 -6.328 1 85 295 LYS A N 1
ATOM 2462 C CA . LYS A 1 295 ? -6.285 6.828 -6.789 1 85 295 LYS A CA 1
ATOM 2463 C C . LYS A 1 295 ? -6.016 8.172 -7.465 1 85 295 LYS A C 1
ATOM 2465 O O . LYS A 1 295 ? -6.66 8.508 -8.461 1 85 295 LYS A O 1
ATOM 2470 N N . ARG A 1 296 ? -5.078 8.883 -6.887 1 86.94 296 ARG A N 1
ATOM 2471 C CA . ARG A 1 296 ? -4.758 10.195 -7.43 1 86.94 296 ARG A CA 1
ATOM 2472 C C . ARG A 1 296 ? -3.971 10.078 -8.734 1 86.94 296 ARG A C 1
ATOM 2474 O O . ARG A 1 296 ? -3.967 11 -9.547 1 86.94 296 ARG A O 1
ATOM 2481 N N . SER A 1 297 ? -3.238 9.031 -8.875 1 78.19 297 SER A N 1
ATOM 2482 C CA . SER A 1 297 ? -2.371 8.859 -10.031 1 78.19 297 SER A CA 1
ATOM 2483 C C . SER A 1 297 ? -3.176 8.875 -11.328 1 78.19 297 SER A C 1
ATOM 2485 O O . SER A 1 297 ? -2.627 9.125 -12.406 1 78.19 297 SER A O 1
ATOM 2487 N N . ILE A 1 298 ? -4.414 8.672 -11.164 1 68 298 ILE A N 1
ATOM 2488 C CA . ILE A 1 298 ? -5.316 8.719 -12.312 1 68 298 ILE A CA 1
ATOM 2489 C C . ILE A 1 298 ? -5.531 10.172 -12.742 1 68 298 ILE A C 1
ATOM 2491 O O . ILE A 1 298 ? -5.801 10.445 -13.914 1 68 298 ILE A O 1
ATOM 2495 N N . HIS A 1 299 ? -5.398 11.016 -11.781 1 67.81 299 HIS A N 1
ATOM 2496 C CA . HIS A 1 299 ? -5.711 12.422 -12 1 67.81 299 HIS A CA 1
ATOM 2497 C C . HIS A 1 299 ? -4.441 13.258 -12.102 1 67.81 299 HIS A C 1
ATOM 2499 O O . HIS A 1 299 ? -4.449 14.328 -12.711 1 67.81 299 HIS A O 1
ATOM 2505 N N . SER A 1 300 ? -3.527 12.867 -11.336 1 67.62 300 SER A N 1
ATOM 2506 C CA . SER A 1 300 ? -2.291 13.633 -11.25 1 67.62 300 SER A CA 1
ATOM 2507 C C . SER A 1 300 ? -1.069 12.75 -11.469 1 67.62 300 SER A C 1
ATOM 2509 O O . SER A 1 300 ? -1.015 11.625 -10.961 1 67.62 300 SER A O 1
ATOM 2511 N N . ARG A 1 301 ? -0.161 13.25 -12.219 1 71.75 301 ARG A N 1
ATOM 2512 C CA . ARG A 1 301 ? 1.058 12.477 -12.438 1 71.75 301 ARG A CA 1
ATOM 2513 C C . ARG A 1 301 ? 2.254 13.141 -11.758 1 71.75 301 ARG A C 1
ATOM 2515 O O . ARG A 1 301 ? 3.402 12.836 -12.086 1 71.75 301 ARG A O 1
ATOM 2522 N N . ASP A 1 302 ? 1.971 14 -10.789 1 87.31 302 ASP A N 1
ATOM 2523 C CA . ASP A 1 302 ? 3.1 14.703 -10.195 1 87.31 302 ASP A CA 1
ATOM 2524 C C . ASP A 1 302 ? 3.23 14.383 -8.703 1 87.31 302 ASP A C 1
ATOM 2526 O O . ASP A 1 302 ? 4.082 14.945 -8.016 1 87.31 302 ASP A O 1
ATOM 2530 N N . ASP A 1 303 ? 2.422 13.469 -8.242 1 92.38 303 ASP A N 1
ATOM 2531 C CA . ASP A 1 303 ? 2.51 13.078 -6.836 1 92.38 303 ASP A CA 1
ATOM 2532 C C . ASP A 1 303 ? 3.77 12.258 -6.574 1 92.38 303 ASP A C 1
ATOM 2534 O O . ASP A 1 303 ? 4.348 11.688 -7.5 1 92.38 303 ASP A O 1
ATOM 2538 N N . GLU A 1 304 ? 4.262 12.312 -5.363 1 94.5 304 GLU A N 1
ATOM 2539 C CA . GLU A 1 304 ? 5.344 11.453 -4.895 1 94.5 304 GLU A CA 1
ATOM 2540 C C . GLU A 1 304 ? 4.961 10.734 -3.604 1 94.5 304 GLU A C 1
ATOM 2542 O O . GLU A 1 304 ? 4.102 11.211 -2.855 1 94.5 304 GLU A O 1
ATOM 2547 N N . ILE A 1 305 ? 5.504 9.586 -3.434 1 95 305 ILE A N 1
ATOM 2548 C CA . ILE A 1 305 ? 5.238 8.82 -2.223 1 95 305 ILE A CA 1
ATOM 2549 C C . ILE A 1 305 ? 6.547 8.25 -1.673 1 95 305 ILE A C 1
ATOM 2551 O O . ILE A 1 305 ? 7.422 7.844 -2.438 1 95 305 ILE A O 1
ATOM 2555 N N . LEU A 1 306 ? 6.738 8.375 -0.406 1 96.75 306 LEU A N 1
ATOM 2556 C CA . LEU A 1 306 ? 7.875 7.848 0.345 1 96.75 306 LEU A CA 1
ATOM 2557 C C . LEU A 1 306 ? 7.406 7.07 1.571 1 96.75 306 LEU A C 1
ATOM 2559 O O . LEU A 1 306 ? 6.75 7.633 2.453 1 96.75 306 LEU A O 1
ATOM 2563 N N . ILE A 1 307 ? 7.645 5.73 1.6 1 95.88 307 ILE A N 1
ATOM 2564 C CA . ILE A 1 307 ? 7.266 4.875 2.719 1 95.88 307 ILE A CA 1
ATOM 2565 C C . ILE A 1 307 ? 8.516 4.262 3.344 1 95.88 307 ILE A C 1
ATOM 2567 O O . ILE A 1 307 ? 9.234 3.496 2.693 1 95.88 307 ILE A O 1
ATOM 2571 N N . TYR A 1 308 ? 8.812 4.566 4.602 1 95.12 308 TYR A N 1
ATOM 2572 C CA . TYR A 1 308 ? 9.93 3.988 5.344 1 95.12 308 TYR A CA 1
ATOM 2573 C C . TYR A 1 308 ? 9.547 2.641 5.941 1 95.12 308 TYR A C 1
ATOM 2575 O O . TYR A 1 308 ? 8.375 2.377 6.195 1 95.12 308 TYR A O 1
ATOM 2583 N N . ASP A 1 309 ? 10.578 1.748 6.203 1 92.38 309 ASP A N 1
ATOM 2584 C CA . ASP A 1 309 ? 10.352 0.488 6.902 1 92.38 309 ASP A CA 1
ATOM 2585 C C . ASP A 1 309 ? 10.055 0.728 8.383 1 92.38 309 ASP A C 1
ATOM 2587 O O . ASP A 1 309 ? 9.133 0.127 8.938 1 92.38 309 ASP A O 1
ATOM 2591 N N . TYR A 1 310 ? 10.938 1.62 8.891 1 91.31 310 TYR A N 1
ATOM 2592 C CA . TYR A 1 310 ? 10.875 1.806 10.336 1 91.31 310 TYR A CA 1
ATOM 2593 C C . TYR A 1 310 ? 10.922 3.285 10.703 1 91.31 310 TYR A C 1
ATOM 2595 O O . TYR A 1 310 ? 11.859 3.99 10.328 1 91.31 310 TYR A O 1
ATOM 2603 N N . SER A 1 311 ? 9.914 3.725 11.289 1 92.81 311 SER A N 1
ATOM 2604 C CA . SER A 1 311 ? 9.781 5.051 11.891 1 92.81 311 SER A CA 1
ATOM 2605 C C . SER A 1 311 ? 8.711 5.062 12.977 1 92.81 311 SER A C 1
ATOM 2607 O O . SER A 1 311 ? 8.211 4.008 13.375 1 92.81 311 SER A O 1
ATOM 2609 N N . SER A 1 312 ? 8.5 6.109 13.625 1 90.25 312 SER A N 1
ATOM 2610 C CA . SER A 1 312 ? 7.359 6.328 14.516 1 90.25 312 SER A CA 1
ATOM 2611 C C . SER A 1 312 ? 6.348 7.281 13.883 1 90.25 312 SER A C 1
ATOM 2613 O O . SER A 1 312 ? 6.688 8.055 12.984 1 90.25 312 SER A O 1
ATOM 2615 N N . HIS A 1 313 ? 5.125 7.09 14.297 1 94.69 313 HIS A N 1
ATOM 2616 C CA . HIS A 1 313 ? 4.039 7.922 13.789 1 94.69 313 HIS A CA 1
ATOM 2617 C C . HIS A 1 313 ? 4.398 9.398 13.852 1 94.69 313 HIS A C 1
ATOM 2619 O O . HIS A 1 313 ? 4.703 9.922 14.93 1 94.69 313 HIS A O 1
ATOM 2625 N N . CYS A 1 314 ? 4.473 10.086 12.719 1 94.69 314 CYS A N 1
ATOM 2626 C CA . CYS A 1 314 ? 4.676 11.523 12.555 1 94.69 314 CYS A CA 1
ATOM 2627 C C . CYS A 1 314 ? 6.094 11.922 12.953 1 94.69 314 CYS A C 1
ATOM 2629 O O . CYS A 1 314 ? 6.359 13.094 13.234 1 94.69 314 CYS A O 1
ATOM 2631 N N . LEU A 1 315 ? 7.082 11.023 12.992 1 95.19 315 LEU A N 1
ATOM 2632 C CA . LEU A 1 315 ? 8.422 11.344 13.469 1 95.19 315 LEU A CA 1
ATOM 2633 C C . LEU A 1 315 ? 9.469 11.031 12.406 1 95.19 315 LEU A C 1
ATOM 2635 O O . LEU A 1 315 ? 10.586 10.633 12.734 1 95.19 315 LEU A O 1
ATOM 2639 N N . SER A 1 316 ? 9.062 11.203 11.18 1 95.06 316 SER A N 1
ATOM 2640 C CA . SER A 1 316 ? 10.023 10.961 10.102 1 95.06 316 SER A CA 1
ATOM 2641 C C . SER A 1 316 ? 11.164 11.977 10.141 1 95.06 316 SER A C 1
ATOM 2643 O O . SER A 1 316 ? 12.297 11.648 9.789 1 95.06 316 SER A O 1
ATOM 2645 N N . LEU A 1 317 ? 10.922 13.234 10.578 1 96.12 317 LEU A N 1
ATOM 2646 C CA . LEU A 1 317 ? 11.969 14.242 10.688 1 96.12 317 LEU A CA 1
ATOM 2647 C C . LEU A 1 317 ? 12.961 13.883 11.781 1 96.12 317 LEU A C 1
ATOM 2649 O O . LEU A 1 317 ? 14.102 14.359 11.781 1 96.12 317 LEU A O 1
ATOM 2653 N N . LYS A 1 318 ? 12.508 13.07 12.742 1 95.12 318 LYS A N 1
ATOM 2654 C CA . LYS A 1 318 ? 13.43 12.602 13.773 1 95.12 318 LYS A CA 1
ATOM 2655 C C . LYS A 1 318 ? 14.266 11.43 13.273 1 95.12 318 LYS A C 1
ATOM 2657 O O . LYS A 1 318 ? 15.492 11.43 13.406 1 95.12 318 LYS A O 1
ATOM 2662 N N . HIS A 1 319 ? 13.648 10.461 12.664 1 95.31 319 HIS A N 1
ATOM 2663 C CA . HIS A 1 319 ? 14.289 9.18 12.391 1 95.31 319 HIS A CA 1
ATOM 2664 C C . HIS A 1 319 ? 14.977 9.188 11.023 1 95.31 319 HIS A C 1
ATOM 2666 O O . HIS A 1 319 ? 15.898 8.406 10.789 1 95.31 319 HIS A O 1
ATOM 2672 N N . HIS A 1 320 ? 14.492 10.016 10.117 1 97.19 320 HIS A N 1
ATOM 2673 C CA . HIS A 1 320 ? 14.953 10.047 8.734 1 97.19 320 HIS A CA 1
ATOM 2674 C C . HIS A 1 320 ? 15.164 11.477 8.258 1 97.19 320 HIS A C 1
ATOM 2676 O O . HIS A 1 320 ? 14.703 11.844 7.172 1 97.19 320 HIS A O 1
ATOM 2682 N N . TYR A 1 321 ? 15.844 12.273 9.07 1 97.38 321 TYR A N 1
ATOM 2683 C CA . TYR A 1 321 ? 15.953 13.711 8.867 1 97.38 321 TYR A CA 1
ATOM 2684 C C . TYR A 1 321 ? 16.469 14.023 7.461 1 97.38 321 TYR A C 1
ATOM 2686 O O . TYR A 1 321 ? 15.797 14.719 6.691 1 97.38 321 TYR A O 1
ATOM 2694 N N . TYR A 1 322 ? 17.547 13.508 7.047 1 97.81 322 TYR A N 1
ATOM 2695 C CA . TYR A 1 322 ? 18.219 13.906 5.809 1 97.81 322 TYR A CA 1
ATOM 2696 C C . TYR A 1 322 ? 17.375 13.539 4.594 1 97.81 322 TYR A C 1
ATOM 2698 O O . TYR A 1 322 ? 17.125 14.375 3.725 1 97.81 322 TYR A O 1
ATOM 2706 N N . GLN A 1 323 ? 16.906 12.312 4.535 1 97.94 323 GLN A N 1
ATOM 2707 C CA . GLN A 1 323 ? 16.141 11.883 3.371 1 97.94 323 GLN A CA 1
ATOM 2708 C C . GLN A 1 323 ? 14.797 12.602 3.297 1 97.94 323 GLN A C 1
ATOM 2710 O O . GLN A 1 323 ? 14.375 13.023 2.219 1 97.94 323 GLN A O 1
ATOM 2715 N N . THR A 1 324 ? 14.133 12.742 4.449 1 98.19 324 THR A N 1
ATOM 2716 C CA . THR A 1 324 ? 12.836 13.398 4.48 1 98.19 324 THR A CA 1
ATOM 2717 C C . THR A 1 324 ? 12.938 14.836 3.992 1 98.19 324 THR A C 1
ATOM 2719 O O . THR A 1 324 ? 12.203 15.25 3.096 1 98.19 324 THR A O 1
ATOM 2722 N N . VAL A 1 325 ? 13.875 15.57 4.5 1 98.62 325 VAL A N 1
ATOM 2723 C CA . VAL A 1 325 ? 14.039 16.969 4.145 1 98.62 325 VAL A CA 1
ATOM 2724 C C . VAL A 1 325 ? 14.453 17.094 2.678 1 98.62 325 VAL A C 1
ATOM 2726 O O . VAL A 1 325 ? 13.914 17.922 1.939 1 98.62 325 VAL A O 1
ATOM 2729 N N . TYR A 1 326 ? 15.391 16.266 2.291 1 98.5 326 TYR A N 1
ATOM 2730 C CA . TYR A 1 326 ? 15.828 16.281 0.899 1 98.5 326 TYR A CA 1
ATOM 2731 C C . TYR A 1 326 ? 14.648 16.047 -0.045 1 98.5 326 TYR A C 1
ATOM 2733 O O . TYR A 1 326 ? 14.477 16.781 -1.021 1 98.5 326 TYR A O 1
ATOM 2741 N N . ARG A 1 327 ? 13.828 15.023 0.234 1 98.25 327 ARG A N 1
ATOM 2742 C CA . ARG A 1 327 ? 12.711 14.656 -0.633 1 98.25 327 ARG A CA 1
ATOM 2743 C C . ARG A 1 327 ? 11.641 15.75 -0.637 1 98.25 327 ARG A C 1
ATOM 2745 O O . ARG A 1 327 ? 11.078 16.062 -1.685 1 98.25 327 ARG A O 1
ATOM 2752 N N . TRP A 1 328 ? 11.391 16.344 0.491 1 98.69 328 TRP A N 1
ATOM 2753 C CA . TRP A 1 328 ? 10.406 17.422 0.575 1 98.69 328 TRP A CA 1
ATOM 2754 C C . TRP A 1 328 ? 10.852 18.625 -0.239 1 98.69 328 TRP A C 1
ATOM 2756 O O . TRP A 1 328 ? 10.07 19.188 -1.016 1 98.69 328 TRP A O 1
ATOM 2766 N N . LEU A 1 329 ? 12.094 19.031 -0.092 1 98.69 329 LEU A N 1
ATOM 2767 C CA . LEU A 1 329 ? 12.578 20.234 -0.758 1 98.69 329 LEU A CA 1
ATOM 2768 C C . LEU A 1 329 ? 12.695 20 -2.262 1 98.69 329 LEU A C 1
ATOM 2770 O O . LEU A 1 329 ? 12.398 20.906 -3.053 1 98.69 329 LEU A O 1
ATOM 2774 N N . THR A 1 330 ? 13.117 18.828 -2.643 1 97.94 330 THR A N 1
ATOM 2775 C CA . THR A 1 330 ? 13.227 18.562 -4.07 1 97.94 330 THR A CA 1
ATOM 2776 C C . THR A 1 330 ? 11.836 18.422 -4.699 1 97.94 330 THR A C 1
ATOM 2778 O O . THR A 1 330 ? 11.641 18.766 -5.863 1 97.94 330 THR A O 1
ATOM 2781 N N . PHE A 1 331 ? 10.883 17.891 -3.947 1 98 331 PHE A N 1
ATOM 2782 C CA . PHE A 1 331 ? 9.508 17.844 -4.418 1 98 331 PHE A CA 1
ATOM 2783 C C . PHE A 1 331 ? 8.969 19.25 -4.66 1 98 331 PHE A C 1
ATOM 2785 O O . PHE A 1 331 ? 8.383 19.531 -5.715 1 98 331 PHE A O 1
ATOM 2792 N N . GLU A 1 332 ? 9.172 20.109 -3.689 1 98.25 332 GLU A N 1
ATOM 2793 C CA . GLU A 1 332 ? 8.773 21.5 -3.861 1 98.25 332 GLU A CA 1
ATOM 2794 C C . GLU A 1 332 ? 9.469 22.125 -5.07 1 98.25 332 GLU A C 1
ATOM 2796 O O . GLU A 1 332 ? 8.844 22.844 -5.848 1 98.25 332 GLU A O 1
ATOM 2801 N N . ASN A 1 333 ? 10.711 21.875 -5.277 1 98 333 ASN A N 1
ATOM 2802 C CA . ASN A 1 333 ? 11.484 22.438 -6.379 1 98 333 ASN A CA 1
ATOM 2803 C C . ASN A 1 333 ? 10.961 21.953 -7.734 1 98 333 ASN A C 1
ATOM 2805 O O . ASN A 1 333 ? 11.008 22.688 -8.719 1 98 333 ASN A O 1
ATOM 2809 N N . LYS A 1 334 ? 10.586 20.703 -7.73 1 95.56 334 LYS A N 1
ATOM 2810 C CA . LYS A 1 334 ? 10.008 20.156 -8.953 1 95.56 334 LYS A CA 1
ATOM 2811 C C . LYS A 1 334 ? 8.828 21 -9.43 1 95.56 334 LYS A C 1
ATOM 2813 O O . LYS A 1 334 ? 8.602 21.141 -10.633 1 95.56 334 LYS A O 1
ATOM 2818 N N . ILE A 1 335 ? 8.156 21.609 -8.531 1 95.88 335 ILE A N 1
ATOM 2819 C CA . ILE A 1 335 ? 6.93 22.344 -8.828 1 95.88 335 ILE A CA 1
ATOM 2820 C C . ILE A 1 335 ? 7.246 23.828 -9 1 95.88 335 ILE A C 1
ATOM 2822 O O . ILE A 1 335 ? 6.82 24.453 -9.977 1 95.88 335 ILE A O 1
ATOM 2826 N N . MET A 1 336 ? 8.055 24.359 -8.109 1 96.88 336 MET A N 1
ATOM 2827 C CA . MET A 1 336 ? 8.305 25.797 -8.07 1 96.88 336 MET A CA 1
ATOM 2828 C C . MET A 1 336 ? 9.5 26.156 -8.953 1 96.88 336 MET A C 1
ATOM 2830 O O . MET A 1 336 ? 9.664 27.312 -9.328 1 96.88 336 MET A O 1
ATOM 2834 N N . LYS A 1 337 ? 10.391 25.234 -9.234 1 96.69 337 LYS A N 1
ATOM 2835 C CA . LYS A 1 337 ? 11.492 25.359 -10.18 1 96.69 337 LYS A CA 1
ATOM 2836 C C . LYS A 1 337 ? 12.445 26.484 -9.789 1 96.69 337 LYS A C 1
ATOM 2838 O O . LYS A 1 337 ? 12.797 27.328 -10.617 1 96.69 337 LYS A O 1
ATOM 2843 N N . ASP A 1 338 ? 12.789 26.562 -8.547 1 97.56 338 ASP A N 1
ATOM 2844 C CA . ASP A 1 338 ? 13.805 27.484 -8.047 1 97.56 338 ASP A CA 1
ATOM 2845 C C . ASP A 1 338 ? 15.023 26.719 -7.527 1 97.56 338 ASP A C 1
ATOM 2847 O O . ASP A 1 338 ? 15.211 26.594 -6.312 1 97.56 338 ASP A O 1
ATOM 2851 N N . ASP A 1 339 ? 15.891 26.359 -8.406 1 97.69 339 ASP A N 1
ATOM 2852 C CA . ASP A 1 339 ? 17.047 25.516 -8.102 1 97.69 339 ASP A CA 1
ATOM 2853 C C . ASP A 1 339 ? 17.984 26.203 -7.113 1 97.69 339 ASP A C 1
ATOM 2855 O O . ASP A 1 339 ? 18.531 25.562 -6.223 1 97.69 339 ASP A O 1
ATOM 2859 N N . GLU A 1 340 ? 18.172 27.453 -7.281 1 97.75 340 GLU A N 1
ATOM 2860 C CA . GLU A 1 340 ? 19.094 28.188 -6.422 1 97.75 340 GLU A CA 1
ATOM 2861 C C . GLU A 1 340 ? 18.609 28.203 -4.973 1 97.75 340 GLU A C 1
ATOM 2863 O O . GLU A 1 340 ? 19.391 27.953 -4.051 1 97.75 340 GLU A O 1
ATOM 2868 N N . ALA A 1 341 ? 17.359 28.5 -4.754 1 97.38 341 ALA A N 1
ATOM 2869 C CA . ALA A 1 341 ? 16.781 28.5 -3.41 1 97.38 341 ALA A CA 1
ATOM 2870 C C . ALA A 1 341 ? 16.891 27.125 -2.768 1 97.38 341 ALA A C 1
ATOM 2872 O O . ALA A 1 341 ? 17.188 27.016 -1.576 1 97.38 341 ALA A O 1
ATOM 2873 N N . THR A 1 342 ? 16.641 26.078 -3.543 1 98.38 342 THR A N 1
ATOM 2874 C CA . THR A 1 342 ? 16.688 24.703 -3.033 1 98.38 342 THR A CA 1
ATOM 2875 C C . THR A 1 342 ? 18.109 24.328 -2.635 1 98.38 342 THR A C 1
ATOM 2877 O O . THR A 1 342 ? 18.328 23.734 -1.573 1 98.38 342 THR A O 1
ATOM 2880 N N . GLU A 1 343 ? 19.062 24.672 -3.465 1 97.94 343 GLU A N 1
ATOM 2881 C CA . GLU A 1 343 ? 20.453 24.391 -3.15 1 97.94 343 GLU A CA 1
ATOM 2882 C C . GLU A 1 343 ? 20.891 25.078 -1.855 1 97.94 343 GLU A C 1
ATOM 2884 O O . GLU A 1 343 ? 21.547 24.469 -1.015 1 97.94 343 GLU A O 1
ATOM 2889 N N . ARG A 1 344 ? 20.531 26.312 -1.724 1 97.81 344 ARG A N 1
ATOM 2890 C CA . ARG A 1 344 ? 20.859 27.062 -0.514 1 97.81 344 ARG A CA 1
ATOM 2891 C C . ARG A 1 344 ? 20.188 26.438 0.708 1 97.81 344 ARG A C 1
ATOM 2893 O O . ARG A 1 344 ? 20.812 26.312 1.767 1 97.81 344 ARG A O 1
ATOM 2900 N N . ALA A 1 345 ? 18.938 26.078 0.578 1 98.19 345 ALA A N 1
ATOM 2901 C CA . ALA A 1 345 ? 18.188 25.469 1.677 1 98.19 345 ALA A CA 1
ATOM 2902 C C . ALA A 1 345 ? 18.844 24.156 2.123 1 98.19 345 ALA A C 1
ATOM 2904 O O . ALA A 1 345 ? 19.016 23.922 3.32 1 98.19 345 ALA A O 1
ATOM 2905 N N . LEU A 1 346 ? 19.156 23.281 1.138 1 98.38 346 LEU A N 1
ATOM 2906 C CA . LEU A 1 346 ? 19.797 22 1.451 1 98.38 346 LEU A CA 1
ATOM 2907 C C . LEU A 1 346 ? 21.109 22.234 2.205 1 98.38 346 LEU A C 1
ATOM 2909 O O . LEU A 1 346 ? 21.375 21.578 3.211 1 98.38 346 LEU A O 1
ATOM 2913 N N . LYS A 1 347 ? 21.891 23.219 1.743 1 97.62 347 LYS A N 1
ATOM 2914 C CA . LYS A 1 347 ? 23.141 23.547 2.404 1 97.62 347 LYS A CA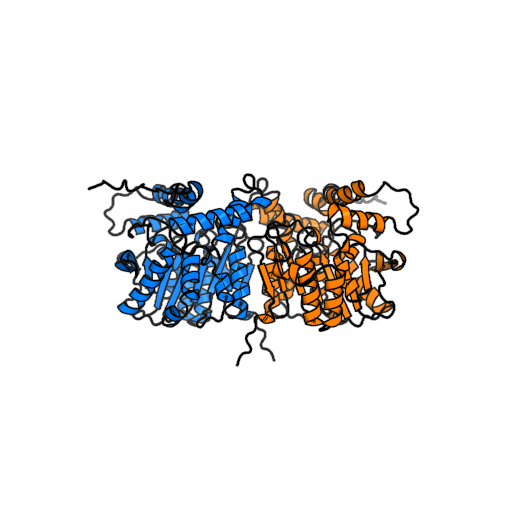 1
ATOM 2915 C C . LYS A 1 347 ? 22.906 24.016 3.84 1 97.62 347 LYS A C 1
ATOM 2917 O O . LYS A 1 347 ? 23.578 23.547 4.766 1 97.62 347 LYS A O 1
ATOM 2922 N N . ASN A 1 348 ? 21.969 24.922 4.078 1 96.31 348 ASN A N 1
ATOM 2923 C CA . ASN A 1 348 ? 21.641 25.453 5.395 1 96.31 348 ASN A CA 1
ATOM 2924 C C . ASN A 1 348 ? 21.156 24.359 6.344 1 96.31 348 ASN A C 1
ATOM 2926 O O . ASN A 1 348 ? 21.359 24.453 7.559 1 96.31 348 ASN A O 1
ATOM 2930 N N . LEU A 1 349 ? 20.562 23.359 5.777 1 97.81 349 LEU A N 1
ATOM 2931 C CA . LEU A 1 349 ? 19.984 22.297 6.59 1 97.81 349 LEU A CA 1
ATOM 2932 C C . LEU A 1 349 ? 20.938 21.109 6.699 1 97.81 349 LEU A C 1
ATOM 2934 O O . LEU A 1 349 ? 20.562 20.047 7.219 1 97.81 349 LEU A O 1
ATOM 2938 N N . GLY A 1 350 ? 22.109 21.25 6.203 1 97.25 350 GLY A N 1
ATOM 2939 C CA . GLY A 1 350 ? 23.188 20.297 6.418 1 97.25 350 GLY A CA 1
ATOM 2940 C C . GLY A 1 350 ? 23.125 19.109 5.473 1 97.25 350 GLY A C 1
ATOM 2941 O O . GLY A 1 350 ? 23.625 18.031 5.789 1 97.25 350 GLY A O 1
ATOM 2942 N N . ILE A 1 351 ? 22.516 19.234 4.316 1 98 351 ILE A N 1
ATOM 2943 C CA . ILE A 1 351 ? 22.391 18.141 3.361 1 98 351 ILE A CA 1
ATOM 2944 C C . ILE A 1 351 ? 23.297 18.391 2.16 1 98 351 ILE A C 1
ATOM 2946 O O . ILE A 1 351 ? 23.109 19.359 1.43 1 98 351 ILE A O 1
ATOM 2950 N N . ASN A 1 352 ? 24.297 17.578 2.002 1 96.62 352 ASN A N 1
ATOM 2951 C CA . ASN A 1 352 ? 25.25 17.688 0.901 1 96.62 352 ASN A CA 1
ATOM 2952 C C . ASN A 1 352 ? 25.359 16.375 0.125 1 96.62 352 ASN A C 1
ATOM 2954 O O . ASN A 1 352 ? 24.641 15.414 0.411 1 96.62 352 ASN A O 1
ATOM 2958 N N . SER A 1 353 ? 26.172 16.375 -0.864 1 95.88 353 SER A N 1
ATOM 2959 C CA . SER A 1 353 ? 26.297 15.234 -1.775 1 95.88 353 SER A CA 1
ATOM 2960 C C . SER A 1 353 ? 26.781 13.992 -1.047 1 95.88 353 SER A C 1
ATOM 2962 O O . SER A 1 353 ? 26.391 12.867 -1.383 1 95.88 353 SER A O 1
ATOM 2964 N N . GLU A 1 354 ? 27.609 14.164 -0.091 1 96.06 354 GLU A N 1
ATOM 2965 C CA . GLU A 1 354 ? 28.125 13.023 0.662 1 96.06 354 GLU A CA 1
ATOM 2966 C C . GLU A 1 354 ? 27.016 12.297 1.401 1 96.06 354 GLU A C 1
ATOM 2968 O O . GLU A 1 354 ? 26.953 11.07 1.408 1 96.06 354 GLU A O 1
ATOM 2973 N N . ILE A 1 355 ? 26.172 13.094 1.982 1 96.06 355 ILE A N 1
ATOM 2974 C CA . ILE A 1 355 ? 25.047 12.547 2.723 1 96.06 355 ILE A CA 1
ATOM 2975 C C . ILE A 1 355 ? 24.094 11.828 1.763 1 96.06 355 ILE A C 1
ATOM 2977 O O . ILE A 1 355 ? 23.656 10.711 2.043 1 96.06 355 ILE A O 1
ATOM 2981 N N . ILE A 1 356 ? 23.812 12.445 0.682 1 94.94 356 ILE A N 1
ATOM 2982 C CA . ILE A 1 356 ? 22.906 11.891 -0.319 1 94.94 356 ILE A CA 1
ATOM 2983 C C . ILE A 1 356 ? 23.484 10.586 -0.867 1 94.94 356 ILE A C 1
ATOM 2985 O O . ILE A 1 356 ? 22.797 9.57 -0.947 1 94.94 356 ILE A O 1
ATOM 2989 N N . ASP A 1 357 ? 24.781 10.547 -1.123 1 93.5 357 ASP A N 1
ATOM 2990 C CA . ASP A 1 357 ? 25.453 9.398 -1.73 1 93.5 357 ASP A CA 1
ATOM 2991 C C . ASP A 1 357 ? 25.578 8.242 -0.742 1 93.5 357 ASP A C 1
ATOM 2993 O O . ASP A 1 357 ? 25.703 7.086 -1.146 1 93.5 357 ASP A O 1
ATOM 2997 N N . ASN A 1 358 ? 25.594 8.602 0.508 1 94.31 358 ASN A N 1
ATOM 2998 C CA . ASN A 1 358 ? 25.656 7.574 1.543 1 94.31 358 ASN A CA 1
ATOM 2999 C C . ASN A 1 358 ? 24.281 7.176 2.039 1 94.31 358 ASN A C 1
ATOM 3001 O O . ASN A 1 358 ? 24.078 6.969 3.236 1 94.31 358 ASN A O 1
ATOM 3005 N N . ASN A 1 359 ? 23.312 7.223 1.176 1 93 359 ASN A N 1
ATOM 3006 C CA . ASN A 1 359 ? 21.938 6.824 1.444 1 93 359 ASN A CA 1
ATOM 3007 C C . ASN A 1 359 ? 21.344 7.594 2.625 1 93 359 ASN A C 1
ATOM 3009 O O . ASN A 1 359 ? 20.703 7.004 3.5 1 93 359 ASN A O 1
ATOM 3013 N N . PHE A 1 360 ? 21.703 8.867 2.693 1 96.06 360 PHE A N 1
ATOM 3014 C CA . PHE A 1 360 ? 21.172 9.797 3.678 1 96.06 360 PHE A CA 1
ATOM 3015 C C . PHE A 1 360 ? 21.469 9.32 5.094 1 96.06 360 PHE A C 1
ATOM 3017 O O . PHE A 1 360 ? 20.672 9.555 6.012 1 96.06 360 PHE A O 1
ATOM 3024 N N . LEU A 1 361 ? 22.453 8.398 5.219 1 92.44 361 LEU A N 1
ATOM 3025 C CA . LEU A 1 361 ? 22.906 7.855 6.488 1 92.44 361 LEU A CA 1
ATOM 3026 C C . LEU A 1 361 ? 21.828 7.02 7.156 1 92.44 361 LEU A C 1
ATOM 3028 O O . LEU A 1 361 ? 21.75 6.957 8.383 1 92.44 361 LEU A O 1
ATOM 3032 N N . GLU A 1 362 ? 20.938 6.445 6.336 1 91.88 362 GLU A N 1
ATOM 3033 C CA . GLU A 1 362 ? 19.922 5.551 6.883 1 91.88 362 GLU A CA 1
ATOM 3034 C C . GLU A 1 362 ? 20.547 4.348 7.57 1 91.88 362 GLU A C 1
ATOM 3036 O O . GLU A 1 362 ? 21.406 3.68 6.996 1 91.88 362 GLU A O 1
ATOM 3041 N N . LYS A 1 363 ? 20.125 4.074 8.758 1 82.5 363 LYS A N 1
ATOM 3042 C CA . LYS A 1 363 ? 20.797 3.047 9.555 1 82.5 363 LYS A CA 1
ATOM 3043 C C . LYS A 1 363 ? 20.016 1.734 9.516 1 82.5 363 LYS A C 1
ATOM 3045 O O . LYS A 1 363 ? 20.609 0.654 9.516 1 82.5 363 LYS A O 1
ATOM 3050 N N . TYR A 1 364 ? 18.719 1.819 9.414 1 83.88 364 TYR A N 1
ATOM 3051 C CA . TYR A 1 364 ? 17.953 0.615 9.688 1 83.88 364 TYR A CA 1
ATOM 3052 C C . TYR A 1 364 ? 16.984 0.32 8.539 1 83.88 364 TYR A C 1
ATOM 3054 O O . TYR A 1 364 ? 16.203 -0.628 8.609 1 83.88 364 TYR A O 1
ATOM 3062 N N . GLU A 1 365 ? 17.094 1.038 7.512 1 90.81 365 GLU A N 1
ATOM 3063 C CA . GLU A 1 365 ? 16.203 0.821 6.375 1 90.81 365 GLU A CA 1
ATOM 3064 C C . GLU A 1 365 ? 16.703 -0.314 5.488 1 90.81 365 GLU A C 1
ATOM 3066 O O . GLU A 1 365 ? 17.906 -0.448 5.262 1 90.81 365 GLU A O 1
ATOM 3071 N N . VAL A 1 366 ? 15.781 -1.129 5.051 1 86.62 366 VAL A N 1
ATOM 3072 C CA . VAL A 1 366 ? 16.109 -2.23 4.152 1 86.62 366 VAL A CA 1
ATOM 3073 C C . VAL A 1 366 ? 15.461 -2 2.791 1 86.62 366 VAL A C 1
ATOM 3075 O O . VAL A 1 366 ? 16.094 -2.182 1.752 1 86.62 366 VAL A O 1
ATOM 3078 N N . ASN A 1 367 ? 14.172 -1.623 2.789 1 84.81 367 ASN A N 1
ATOM 3079 C CA . ASN A 1 367 ? 13.398 -1.479 1.559 1 84.81 367 ASN A CA 1
ATOM 3080 C C . ASN A 1 367 ? 12.547 -0.213 1.574 1 84.81 367 ASN A C 1
ATOM 3082 O O . ASN A 1 367 ? 11.328 -0.28 1.438 1 84.81 367 ASN A O 1
ATOM 3086 N N . THR A 1 368 ? 13.242 0.942 1.594 1 89.69 368 THR A N 1
ATOM 3087 C CA . THR A 1 368 ? 12.508 2.199 1.495 1 89.69 368 THR A CA 1
ATOM 3088 C C . THR A 1 368 ? 11.828 2.322 0.136 1 89.69 368 THR A C 1
ATOM 3090 O O . THR A 1 368 ? 12.438 2.043 -0.898 1 89.69 368 THR A O 1
ATOM 3093 N N . PHE A 1 369 ? 10.516 2.572 0.231 1 90.25 369 PHE A N 1
ATOM 3094 C CA . PHE A 1 369 ? 9.75 2.697 -1.007 1 90.25 369 PHE A CA 1
ATOM 3095 C C . PHE A 1 369 ? 9.586 4.164 -1.392 1 90.25 369 PHE A C 1
ATOM 3097 O O . PHE A 1 369 ? 8.953 4.934 -0.665 1 90.25 369 PHE A O 1
ATOM 3104 N N . TYR A 1 370 ? 10.188 4.578 -2.484 1 89.81 370 TYR A N 1
ATOM 3105 C CA . TYR A 1 370 ? 10.07 5.934 -3.008 1 89.81 370 TYR A CA 1
ATOM 3106 C C . TYR A 1 370 ? 9.703 5.918 -4.488 1 89.81 370 TYR A C 1
ATOM 3108 O O . TYR A 1 370 ? 10.328 5.203 -5.277 1 89.81 370 TYR A O 1
ATOM 3116 N N . VAL A 1 371 ? 8.562 6.676 -4.879 1 85.75 371 VAL A N 1
ATOM 3117 C CA . VAL A 1 371 ? 8.148 6.801 -6.273 1 85.75 371 VAL A CA 1
ATOM 3118 C C . VAL A 1 371 ? 7.891 8.266 -6.605 1 85.75 371 VAL A C 1
ATOM 3120 O O . VAL A 1 371 ? 7.188 8.961 -5.871 1 85.75 371 VAL A O 1
ATOM 3123 N N . ASN A 1 372 ? 8.602 8.727 -7.629 1 79.62 372 ASN A N 1
ATOM 3124 C CA . ASN A 1 372 ? 8.305 9.984 -8.297 1 79.62 372 ASN A CA 1
ATOM 3125 C C . ASN A 1 372 ? 7.555 9.766 -9.609 1 79.62 372 ASN A C 1
ATOM 3127 O O . ASN A 1 372 ? 8.133 9.289 -10.586 1 79.62 372 ASN A O 1
ATOM 3131 N N . SER A 1 373 ? 6.32 10.102 -9.695 1 70.25 373 SER A N 1
ATOM 3132 C CA . SER A 1 373 ? 5.461 9.734 -10.82 1 70.25 373 SER A CA 1
ATOM 3133 C C . SER A 1 373 ? 5.84 10.5 -12.078 1 70.25 373 SER A C 1
ATOM 3135 O O . SER A 1 373 ? 5.484 10.094 -13.188 1 70.25 373 SER A O 1
ATOM 3137 N N . THR A 1 374 ? 6.539 11.727 -11.922 1 65.12 374 THR A N 1
ATOM 3138 C CA . THR A 1 374 ? 6.934 12.5 -13.094 1 65.12 374 THR A CA 1
ATOM 3139 C C . THR A 1 374 ? 8.086 11.82 -13.836 1 65.12 374 THR A C 1
ATOM 3141 O O . THR A 1 374 ? 8.141 11.852 -15.062 1 65.12 374 THR A O 1
ATOM 3144 N N . LYS A 1 375 ? 9.078 11.469 -13.242 1 55.22 375 LYS A N 1
ATOM 3145 C CA . LYS A 1 375 ? 10.266 10.867 -13.844 1 55.22 375 LYS A CA 1
ATOM 3146 C C . LYS A 1 375 ? 9.93 9.523 -14.492 1 55.22 375 LYS A C 1
ATOM 3148 O O . LYS A 1 375 ? 10.641 9.07 -15.391 1 55.22 375 LYS A O 1
ATOM 3153 N N . ASN A 1 376 ? 8.898 8.969 -14.125 1 48.06 376 ASN A N 1
ATOM 3154 C CA . ASN A 1 376 ? 8.578 7.633 -14.602 1 48.06 376 ASN A CA 1
ATOM 3155 C C . ASN A 1 376 ? 7.844 7.672 -15.938 1 48.06 376 ASN A C 1
ATOM 3157 O O . ASN A 1 376 ? 7.336 6.652 -16.406 1 48.06 376 ASN A O 1
ATOM 3161 N N . ARG A 1 377 ? 7.523 8.906 -16.578 1 48.94 377 ARG A N 1
ATOM 3162 C CA . ARG A 1 377 ? 6.926 9.016 -17.906 1 48.94 377 ARG A CA 1
ATOM 3163 C C . ARG A 1 377 ? 7.984 8.875 -18.984 1 48.94 377 ARG A C 1
ATOM 3165 O O . ARG A 1 377 ? 8.93 9.656 -19.047 1 48.94 377 ARG A O 1
ATOM 3172 N N . LYS A 1 378 ? 8.188 7.707 -19.422 1 40.38 378 LYS A N 1
ATOM 3173 C CA . LYS A 1 378 ? 8.883 7.758 -20.719 1 40.38 378 LYS A CA 1
ATOM 3174 C C . LYS A 1 378 ? 8.078 8.547 -21.734 1 40.38 378 LYS A C 1
ATOM 3176 O O . LYS A 1 378 ? 6.855 8.406 -21.812 1 40.38 378 LYS A O 1
ATOM 3181 N N . LYS A 1 379 ? 8.688 9.719 -22.406 1 33.44 379 LYS A N 1
ATOM 3182 C CA . LYS A 1 379 ? 8.227 10.398 -23.609 1 33.44 379 LYS A CA 1
ATOM 3183 C C . LYS A 1 379 ? 7.684 9.398 -24.641 1 33.44 379 LYS A C 1
ATOM 3185 O O . LYS A 1 379 ? 8.375 8.453 -25.016 1 33.44 379 LYS A O 1
ATOM 3190 N N . GLY A 1 380 ? 6.492 9.211 -24.562 1 26.12 380 GLY A N 1
ATOM 3191 C CA . GLY A 1 380 ? 5.965 8.562 -25.75 1 26.12 380 GLY A CA 1
ATOM 3192 C C . GLY A 1 380 ? 6.531 9.133 -27.031 1 26.12 380 GLY A C 1
ATOM 3193 O O . GLY A 1 380 ? 6.453 10.336 -27.281 1 26.12 380 GLY A O 1
ATOM 3194 N N . LYS A 1 381 ? 7.496 8.523 -27.578 1 23.88 381 LYS A N 1
ATOM 3195 C CA . LYS A 1 381 ? 7.695 8.789 -29 1 23.88 381 LYS A CA 1
ATOM 3196 C C . LYS A 1 381 ? 6.469 8.391 -29.812 1 23.88 381 LYS A C 1
ATOM 3198 O O . LYS A 1 381 ? 5.832 7.371 -29.516 1 23.88 381 LYS A O 1
ATOM 3203 N N . MET B 1 1 ? 58.719 -40.062 -2.805 1 26.59 1 MET B N 1
ATOM 3204 C CA . MET B 1 1 ? 57.375 -39.906 -3.354 1 26.59 1 MET B CA 1
ATOM 3205 C C . MET B 1 1 ? 56.406 -39.438 -2.279 1 26.59 1 MET B C 1
ATOM 3207 O O . MET B 1 1 ? 55.969 -40.25 -1.439 1 26.59 1 MET B O 1
ATOM 3211 N N . SER B 1 2 ? 56.625 -38.219 -1.731 1 31.48 2 SER B N 1
ATOM 3212 C CA . SER B 1 2 ? 56.031 -37.625 -0.533 1 31.48 2 SER B CA 1
ATOM 3213 C C . SER B 1 2 ? 54.531 -37.344 -0.727 1 31.48 2 SER B C 1
ATOM 3215 O O . SER B 1 2 ? 54.125 -36.812 -1.752 1 31.48 2 SER B O 1
ATOM 3217 N N . LYS B 1 3 ? 53.625 -38.125 -0.022 1 32.84 3 LYS B N 1
ATOM 3218 C CA . LYS B 1 3 ? 52.156 -38.125 0.039 1 32.84 3 LYS B CA 1
ATOM 3219 C C . LYS B 1 3 ? 51.625 -36.75 0.483 1 32.84 3 LYS B C 1
ATOM 3221 O O . LYS B 1 3 ? 51.906 -36.312 1.595 1 32.84 3 LYS B O 1
ATOM 3226 N N . VAL B 1 4 ? 51.375 -35.812 -0.385 1 31.34 4 VAL B N 1
ATOM 3227 C CA . VAL B 1 4 ? 50.812 -34.5 -0.167 1 31.34 4 VAL B CA 1
ATOM 3228 C C . VAL B 1 4 ? 49.438 -34.625 0.448 1 31.34 4 VAL B C 1
ATOM 3230 O O . VAL B 1 4 ? 48.531 -35.188 -0.16 1 31.34 4 VAL B O 1
ATOM 3233 N N . LYS B 1 5 ? 49.25 -34.406 1.802 1 33.06 5 LYS B N 1
ATOM 3234 C CA . LYS B 1 5 ? 48.031 -34.375 2.598 1 33.06 5 LYS B CA 1
ATOM 3235 C C . LYS B 1 5 ? 47.062 -33.344 2.08 1 33.06 5 LYS B C 1
ATOM 3237 O O . LYS B 1 5 ? 47.375 -32.125 2.098 1 33.06 5 LYS B O 1
ATOM 3242 N N . LYS B 1 6 ? 46.094 -33.688 1.174 1 28.27 6 LYS B N 1
ATOM 3243 C CA . LYS B 1 6 ? 44.969 -32.906 0.709 1 28.27 6 LYS B CA 1
ATOM 3244 C C . LYS B 1 6 ? 44.156 -32.375 1.884 1 28.27 6 LYS B C 1
ATOM 3246 O O . LYS B 1 6 ? 43.531 -33.156 2.621 1 28.27 6 LYS B O 1
ATOM 3251 N N . LYS B 1 7 ? 44.594 -31.203 2.529 1 32.06 7 LYS B N 1
ATOM 3252 C CA . LYS B 1 7 ? 43.812 -30.531 3.561 1 32.06 7 LYS B CA 1
ATOM 3253 C C . LYS B 1 7 ? 42.375 -30.266 3.086 1 32.06 7 LYS B C 1
ATOM 3255 O O . LYS B 1 7 ? 42.188 -29.609 2.068 1 32.06 7 LYS B O 1
ATOM 3260 N N . ASN B 1 8 ? 41.375 -31.203 3.332 1 27.17 8 ASN B N 1
ATOM 3261 C CA . ASN B 1 8 ? 39.938 -31.141 3.199 1 27.17 8 ASN B CA 1
ATOM 3262 C C . ASN B 1 8 ? 39.375 -29.875 3.83 1 27.17 8 ASN B C 1
ATOM 3264 O O . ASN B 1 8 ? 39.312 -29.75 5.055 1 27.17 8 ASN B O 1
ATOM 3268 N N . ASN B 1 9 ? 39.656 -28.672 3.312 1 27.78 9 ASN B N 1
ATOM 3269 C CA . ASN B 1 9 ? 39.094 -27.391 3.768 1 27.78 9 ASN B CA 1
ATOM 3270 C C . ASN B 1 9 ? 37.594 -27.391 3.752 1 27.78 9 ASN B C 1
ATOM 3272 O O . ASN B 1 9 ? 36.969 -27.094 2.727 1 27.78 9 ASN B O 1
ATOM 3276 N N . LYS B 1 10 ? 36.906 -28.328 4.41 1 29.69 10 LYS B N 1
ATOM 3277 C CA . LYS B 1 10 ? 35.469 -28.188 4.715 1 29.69 10 LYS B CA 1
ATOM 3278 C C . LYS B 1 10 ? 35.188 -26.859 5.379 1 29.69 10 LYS B C 1
ATOM 3280 O O . LYS B 1 10 ? 35.531 -26.641 6.547 1 29.69 10 LYS B O 1
ATOM 3285 N N . LYS B 1 11 ? 35.188 -25.781 4.613 1 33.41 11 LYS B N 1
ATOM 3286 C CA . LYS B 1 11 ? 34.719 -24.469 5.035 1 33.41 11 LYS B CA 1
ATOM 3287 C C . LYS B 1 11 ? 33.438 -24.578 5.863 1 33.41 11 LYS B C 1
ATOM 3289 O O . LYS B 1 11 ? 32.531 -25.328 5.512 1 33.41 11 LYS B O 1
ATOM 3294 N N . SER B 1 12 ? 33.406 -24.25 7.105 1 32.16 12 SER B N 1
ATOM 3295 C CA . SER B 1 12 ? 32.375 -24.109 8.125 1 32.16 12 SER B CA 1
ATOM 3296 C C . SER B 1 12 ? 31.125 -23.484 7.547 1 32.16 12 SER B C 1
ATOM 3298 O O . SER B 1 12 ? 31.125 -22.312 7.156 1 32.16 12 SER B O 1
ATOM 3300 N N . ARG B 1 13 ? 30.359 -24.297 6.672 1 36.44 13 ARG B N 1
ATOM 3301 C CA . ARG B 1 13 ? 29.047 -23.922 6.172 1 36.44 13 ARG B CA 1
ATOM 3302 C C . ARG B 1 13 ? 28.234 -23.203 7.25 1 36.44 13 ARG B C 1
ATOM 3304 O O . ARG B 1 13 ? 28.109 -23.703 8.375 1 36.44 13 ARG B O 1
ATOM 3311 N N . SER B 1 14 ? 28.156 -21.922 7.242 1 34.47 14 SER B N 1
ATOM 3312 C CA . SER B 1 14 ? 27.469 -21.094 8.219 1 34.47 14 SER B CA 1
ATOM 3313 C C . SER B 1 14 ? 26.062 -21.609 8.484 1 34.47 14 SER B C 1
ATOM 3315 O O . SER B 1 14 ? 25.297 -21.859 7.551 1 34.47 14 SER B O 1
ATOM 3317 N N . ARG B 1 15 ? 25.688 -22.234 9.633 1 34.31 15 ARG B N 1
ATOM 3318 C CA . ARG B 1 15 ? 24.562 -22.969 10.219 1 34.31 15 ARG B CA 1
ATOM 3319 C C . ARG B 1 15 ? 23.25 -22.219 10.023 1 34.31 15 ARG B C 1
ATOM 3321 O O . ARG B 1 15 ? 22.188 -22.828 9.906 1 34.31 15 ARG B O 1
ATOM 3328 N N . LEU B 1 16 ? 23.281 -20.984 10.086 1 31.81 16 LEU B N 1
ATOM 3329 C CA . LEU B 1 16 ? 22.016 -20.297 10.289 1 31.81 16 LEU B CA 1
ATOM 3330 C C . LEU B 1 16 ? 21.266 -20.156 8.977 1 31.81 16 LEU B C 1
ATOM 3332 O O . LEU B 1 16 ? 20.047 -20.328 8.938 1 31.81 16 LEU B O 1
ATOM 3336 N N . GLY B 1 17 ? 21.891 -19.844 7.965 1 33.47 17 GLY B N 1
ATOM 3337 C CA . GLY B 1 17 ? 21.234 -19.672 6.684 1 33.47 17 GLY B CA 1
ATOM 3338 C C . GLY B 1 17 ? 20.656 -20.953 6.121 1 33.47 17 GLY B C 1
ATOM 3339 O O . GLY B 1 17 ? 19.812 -20.922 5.23 1 33.47 17 GLY B O 1
ATOM 3340 N N . SER B 1 18 ? 21.203 -22.062 6.434 1 37.41 18 SER B N 1
ATOM 3341 C CA . SER B 1 18 ? 20.891 -23.375 5.879 1 37.41 18 SER B CA 1
ATOM 3342 C C . SER B 1 18 ? 19.516 -23.859 6.332 1 37.41 18 SER B C 1
ATOM 3344 O O . SER B 1 18 ? 18.844 -24.578 5.602 1 37.41 18 SER B O 1
ATOM 3346 N N . LYS B 1 19 ? 19.172 -23.516 7.531 1 35.22 19 LYS B N 1
ATOM 3347 C CA . LYS B 1 19 ? 17.953 -24.141 8.047 1 35.22 19 LYS B CA 1
ATOM 3348 C C . LYS B 1 19 ? 16.719 -23.531 7.41 1 35.22 19 LYS B C 1
ATOM 3350 O O . LYS B 1 19 ? 15.727 -24.219 7.16 1 35.22 19 LYS B O 1
ATOM 3355 N N . ILE B 1 20 ? 16.703 -22.266 7.211 1 36.03 20 ILE B N 1
ATOM 3356 C CA . ILE B 1 20 ? 15.469 -21.656 6.754 1 36.03 20 ILE B CA 1
ATOM 3357 C C . ILE B 1 20 ? 15.195 -22.078 5.309 1 36.03 20 ILE B C 1
ATOM 3359 O O . ILE B 1 20 ? 14.039 -22.25 4.918 1 36.03 20 ILE B O 1
ATOM 3363 N N . PHE B 1 21 ? 16.188 -22.125 4.508 1 37.91 21 PHE B N 1
ATOM 3364 C CA . PHE B 1 21 ? 15.969 -22.328 3.078 1 37.91 21 PHE B CA 1
ATOM 3365 C C . PHE B 1 21 ? 16.297 -23.766 2.682 1 37.91 21 PHE B C 1
ATOM 3367 O O . PHE B 1 21 ? 16.172 -24.141 1.514 1 37.91 21 PHE B O 1
ATOM 3374 N N . LYS B 1 22 ? 17.016 -24.562 3.424 1 33.28 22 LYS B N 1
ATOM 3375 C CA . LYS B 1 22 ? 17.359 -25.906 2.945 1 33.28 22 LYS B CA 1
ATOM 3376 C C . LYS B 1 22 ? 16.109 -26.703 2.594 1 33.28 22 LYS B C 1
ATOM 3378 O O . LYS B 1 22 ? 15.992 -27.234 1.491 1 33.28 22 LYS B O 1
ATOM 3383 N N . THR B 1 23 ? 15.586 -27.594 3.586 1 32.16 23 THR B N 1
ATOM 3384 C CA . THR B 1 23 ? 14.523 -28.562 3.348 1 32.16 23 THR B CA 1
ATOM 3385 C C . THR B 1 23 ? 13.156 -27.906 3.5 1 32.16 23 THR B C 1
ATOM 3387 O O . THR B 1 23 ? 12.969 -27.031 4.352 1 32.16 23 THR B O 1
ATOM 3390 N N . VAL B 1 24 ? 12.258 -27.812 2.359 1 36.81 24 VAL B N 1
ATOM 3391 C CA . VAL B 1 24 ? 10.852 -27.516 2.617 1 36.81 24 VAL B CA 1
ATOM 3392 C C . VAL B 1 24 ? 10.516 -27.844 4.07 1 36.81 24 VAL B C 1
ATOM 3394 O O . VAL B 1 24 ? 10.492 -29.016 4.457 1 36.81 24 VAL B O 1
ATOM 3397 N N . ASN B 1 25 ? 10.977 -27.203 4.969 1 32.19 25 ASN B N 1
ATOM 3398 C CA . ASN B 1 25 ? 10.711 -27.5 6.371 1 32.19 25 ASN B CA 1
ATOM 3399 C C . ASN B 1 25 ? 9.25 -27.906 6.59 1 32.19 25 ASN B C 1
ATOM 3401 O O . ASN B 1 25 ? 8.352 -27.344 5.953 1 32.19 25 ASN B O 1
ATOM 3405 N N . LEU B 1 26 ? 8.922 -28.969 7.176 1 33.72 26 LEU B N 1
ATOM 3406 C CA . LEU B 1 26 ? 7.766 -29.797 7.492 1 33.72 26 LEU B CA 1
ATOM 3407 C C . LEU B 1 26 ? 6.645 -28.953 8.094 1 33.72 26 LEU B C 1
ATOM 3409 O O . LEU B 1 26 ? 5.469 -29.328 7.996 1 33.72 26 LEU B O 1
ATOM 3413 N N . ARG B 1 27 ? 6.945 -27.859 8.672 1 33.22 27 ARG B N 1
ATOM 3414 C CA . ARG B 1 27 ? 5.828 -27.25 9.383 1 33.22 27 ARG B CA 1
ATOM 3415 C C . ARG B 1 27 ? 4.902 -26.5 8.422 1 33.22 27 ARG B C 1
ATOM 3417 O O . ARG B 1 27 ? 3.682 -26.531 8.594 1 33.22 27 ARG B O 1
ATOM 3424 N N . PHE B 1 28 ? 5.453 -25.797 7.539 1 35.38 28 PHE B N 1
ATOM 3425 C CA . PHE B 1 28 ? 4.562 -25.125 6.602 1 35.38 28 PHE B CA 1
ATOM 3426 C C . PHE B 1 28 ? 3.893 -26.125 5.676 1 35.38 28 PHE B C 1
ATOM 3428 O O . PHE B 1 28 ? 2.75 -25.938 5.254 1 35.38 28 PHE B O 1
ATOM 3435 N N . LYS B 1 29 ? 4.617 -27.141 5.234 1 39.94 29 LYS B N 1
ATOM 3436 C CA . LYS B 1 29 ? 4.004 -28.281 4.57 1 39.94 29 LYS B CA 1
ATOM 3437 C C . LYS B 1 29 ? 2.854 -28.844 5.398 1 39.94 29 LYS B C 1
ATOM 3439 O O . LYS B 1 29 ? 1.908 -29.422 4.852 1 39.94 29 LYS B O 1
ATOM 3444 N N . PHE B 1 30 ? 2.924 -28.438 6.637 1 38.41 30 PHE B N 1
ATOM 3445 C CA . PHE B 1 30 ? 2 -29.125 7.527 1 38.41 30 PHE B CA 1
ATOM 3446 C C . PHE B 1 30 ? 0.581 -28.609 7.352 1 38.41 30 PHE B C 1
ATOM 3448 O O . PHE B 1 30 ? -0.381 -29.375 7.395 1 38.41 30 PHE B O 1
ATOM 3455 N N . PHE B 1 31 ? 0.489 -27.312 7.117 1 39.66 31 PHE B N 1
ATOM 3456 C CA . PHE B 1 31 ? -0.91 -26.906 7.137 1 39.66 31 PHE B CA 1
ATOM 3457 C C . PHE B 1 31 ? -1.663 -27.484 5.949 1 39.66 31 PHE B C 1
ATOM 3459 O O . PHE B 1 31 ? -2.705 -28.125 6.121 1 39.66 31 PHE B O 1
ATOM 3466 N N . TYR B 1 32 ? -1.131 -27.203 4.723 1 40.69 32 TYR B N 1
ATOM 3467 C CA . TYR B 1 32 ? -1.888 -27.703 3.582 1 40.69 32 TYR B CA 1
ATOM 3468 C C . TYR B 1 32 ? -1.867 -29.234 3.535 1 40.69 32 TYR B C 1
ATOM 3470 O O . TYR B 1 32 ? -2.873 -29.859 3.203 1 40.69 32 TYR B O 1
ATOM 3478 N N . LYS B 1 33 ? -0.7 -29.75 3.879 1 45.72 33 LYS B N 1
ATOM 3479 C CA . LYS B 1 33 ? -0.621 -31.203 3.961 1 45.72 33 LYS B CA 1
ATOM 3480 C C . LYS B 1 33 ? -1.569 -31.75 5.027 1 45.72 33 LYS B C 1
ATOM 3482 O O . LYS B 1 33 ? -2.211 -32.781 4.828 1 45.72 33 LYS B O 1
ATOM 3487 N N . ALA B 1 34 ? -1.641 -30.984 6.078 1 40.22 34 ALA B N 1
ATOM 3488 C CA . ALA B 1 34 ? -2.572 -31.375 7.129 1 40.22 34 ALA B CA 1
ATOM 3489 C C . ALA B 1 34 ? -4.02 -31.266 6.656 1 40.22 34 ALA B C 1
ATOM 3491 O O . ALA B 1 34 ? -4.832 -32.156 6.891 1 40.22 34 ALA B O 1
ATOM 3492 N N . LEU B 1 35 ? -4.246 -30.219 5.945 1 41.25 35 LEU B N 1
ATOM 3493 C CA . LEU B 1 35 ? -5.59 -30.047 5.41 1 41.25 35 LEU B CA 1
ATOM 3494 C C . LEU B 1 35 ? -5.93 -31.141 4.418 1 41.25 35 LEU B C 1
ATOM 3496 O O . LEU B 1 35 ? -7.031 -31.703 4.457 1 41.25 35 LEU B O 1
ATOM 3500 N N . GLU B 1 36 ? -5.008 -31.5 3.543 1 46.91 36 GLU B N 1
ATOM 3501 C CA . GLU B 1 36 ? -5.215 -32.562 2.553 1 46.91 36 GLU B CA 1
ATOM 3502 C C . GLU B 1 36 ? -5.312 -33.906 3.219 1 46.91 36 GLU B C 1
ATOM 3504 O O . GLU B 1 36 ? -6.066 -34.781 2.768 1 46.91 36 GLU B O 1
ATOM 3509 N N . GLY B 1 37 ? -4.469 -34.156 4.125 1 45.03 37 GLY B N 1
ATOM 3510 C CA . GLY B 1 37 ? -4.43 -35.438 4.824 1 45.03 37 GLY B CA 1
ATOM 3511 C C . GLY B 1 37 ? -5.73 -35.75 5.535 1 45.03 37 GLY B C 1
ATOM 3512 O O . GLY B 1 37 ? -6.18 -36.906 5.52 1 45.03 37 GLY B O 1
ATOM 3513 N N . THR B 1 38 ? -6.273 -34.812 6.199 1 43.69 38 THR B N 1
ATOM 3514 C CA . THR B 1 38 ? -7.492 -35.062 6.961 1 43.69 38 THR B CA 1
ATOM 3515 C C . THR B 1 38 ? -8.672 -35.281 6.027 1 43.69 38 THR B C 1
ATOM 3517 O O . THR B 1 38 ? -9.617 -36 6.387 1 43.69 38 THR B O 1
ATOM 3520 N N . MET B 1 39 ? -8.617 -34.656 4.895 1 44.09 39 MET B N 1
ATOM 3521 C CA . MET B 1 39 ? -9.789 -34.781 4.035 1 44.09 39 MET B CA 1
ATOM 3522 C C . MET B 1 39 ? -9.68 -36.031 3.146 1 44.09 39 MET B C 1
ATOM 3524 O O . MET B 1 39 ? -10.664 -36.406 2.512 1 44.09 39 MET B O 1
ATOM 3528 N N . GLY B 1 40 ? -8.523 -36.688 2.957 1 40.72 40 GLY B N 1
ATOM 3529 C CA . GLY B 1 40 ? -8.266 -37.625 1.886 1 40.72 40 GLY B CA 1
ATOM 3530 C C . GLY B 1 40 ? -8.773 -39.031 2.195 1 40.72 40 GLY B C 1
ATOM 3531 O O . GLY B 1 40 ? -9.391 -39.656 1.347 1 40.72 40 GLY B O 1
ATOM 3532 N N . ASP B 1 41 ? -8.164 -39.75 3.131 1 37.81 41 ASP B N 1
ATOM 3533 C CA . ASP B 1 41 ? -7.969 -41.188 2.848 1 37.81 41 ASP B CA 1
ATOM 3534 C C . ASP B 1 41 ? -9.273 -41.969 2.994 1 37.81 41 ASP B C 1
ATOM 3536 O O . ASP B 1 41 ? -9.258 -43.156 3.289 1 37.81 41 ASP B O 1
ATOM 3540 N N . SER B 1 42 ? -10.398 -41.25 3.031 1 35.91 42 SER B N 1
ATOM 3541 C CA . SER B 1 42 ? -11.32 -42.344 3.393 1 35.91 42 SER B CA 1
ATOM 3542 C C . SER B 1 42 ? -11.492 -43.312 2.25 1 35.91 42 SER B C 1
ATOM 3544 O O . SER B 1 42 ? -11.586 -44.531 2.482 1 35.91 42 SER B O 1
ATOM 3546 N N . ASN B 1 43 ? -12.305 -42.906 1.174 1 34.41 43 ASN B N 1
ATOM 3547 C CA . ASN B 1 43 ? -12.984 -43.906 0.356 1 34.41 43 ASN B CA 1
ATOM 3548 C C . ASN B 1 43 ? -12.047 -44.5 -0.674 1 34.41 43 ASN B C 1
ATOM 3550 O O . ASN B 1 43 ? -11.32 -43.812 -1.372 1 34.41 43 ASN B O 1
ATOM 3554 N N . LYS B 1 44 ? -11.609 -45.781 -0.6 1 36.38 44 LYS B N 1
ATOM 3555 C CA . LYS B 1 44 ? -10.859 -46.781 -1.379 1 36.38 44 LYS B CA 1
ATOM 3556 C C . LYS B 1 44 ? -11.312 -46.781 -2.836 1 36.38 44 LYS B C 1
ATOM 3558 O O . LYS B 1 44 ? -11.023 -47.719 -3.576 1 36.38 44 LYS B O 1
ATOM 3563 N N . ASN B 1 45 ? -12.281 -45.969 -3.312 1 34.06 45 ASN B N 1
ATOM 3564 C CA . ASN B 1 45 ? -12.586 -46.281 -4.707 1 34.06 45 ASN B CA 1
ATOM 3565 C C . ASN B 1 45 ? -11.422 -45.906 -5.625 1 34.06 45 ASN B C 1
ATOM 3567 O O . ASN B 1 45 ? -10.711 -44.938 -5.379 1 34.06 45 ASN B O 1
ATOM 3571 N N . LYS B 1 46 ? -10.812 -46.844 -6.477 1 39.25 46 LYS B N 1
ATOM 3572 C CA . LYS B 1 46 ? -9.773 -46.875 -7.496 1 39.25 46 LYS B CA 1
ATOM 3573 C C . LYS B 1 46 ? -9.844 -45.625 -8.367 1 39.25 46 LYS B C 1
ATOM 3575 O O . LYS B 1 46 ? -10.516 -45.625 -9.406 1 39.25 46 LYS B O 1
ATOM 3580 N N . TYR B 1 47 ? -10.078 -44.438 -7.84 1 42.19 47 TYR B N 1
ATOM 3581 C CA . TYR B 1 47 ? -10.109 -43.344 -8.812 1 42.19 47 TYR B CA 1
ATOM 3582 C C . TYR B 1 47 ? -8.734 -43.125 -9.422 1 42.19 47 TYR B C 1
ATOM 3584 O O . TYR B 1 47 ? -7.715 -43.281 -8.75 1 42.19 47 TYR B O 1
ATOM 3592 N N . TYR B 1 48 ? -8.625 -43.062 -10.836 1 51.97 48 TYR B N 1
ATOM 3593 C CA . TYR B 1 48 ? -7.484 -42.781 -11.703 1 51.97 48 TYR B CA 1
ATOM 3594 C C . TYR B 1 48 ? -6.77 -41.5 -11.258 1 51.97 48 TYR B C 1
ATOM 3596 O O . TYR B 1 48 ? -5.562 -41.344 -11.469 1 51.97 48 TYR B O 1
ATOM 3604 N N . TYR B 1 49 ? -7.453 -40.625 -10.594 1 69.06 49 TYR B N 1
ATOM 3605 C CA . TYR B 1 49 ? -6.742 -39.469 -10.109 1 69.06 49 TYR B CA 1
ATOM 3606 C C . TYR B 1 49 ? -7.113 -39.156 -8.664 1 69.06 49 TYR B C 1
ATOM 3608 O O . TYR B 1 49 ? -7.906 -38.25 -8.398 1 69.06 49 TYR B O 1
ATOM 3616 N N . PRO B 1 50 ? -6.645 -39.875 -7.688 1 79.44 50 PRO B N 1
ATOM 3617 C CA . PRO B 1 50 ? -6.926 -39.688 -6.262 1 79.44 50 PRO B CA 1
ATOM 3618 C C . PRO B 1 50 ? -6.719 -38.25 -5.809 1 79.44 50 PRO B C 1
ATOM 3620 O O . PRO B 1 50 ? -7.426 -37.75 -4.922 1 79.44 50 PRO B O 1
ATOM 3623 N N . GLU B 1 51 ? -5.871 -37.594 -6.531 1 83.75 51 GLU B N 1
ATOM 3624 C CA . GLU B 1 51 ? -5.605 -36.188 -6.168 1 83.75 51 GLU B CA 1
ATOM 3625 C C . GLU B 1 51 ? -6.805 -35.312 -6.477 1 83.75 51 GLU B C 1
ATOM 3627 O O . GLU B 1 51 ? -7.098 -34.375 -5.727 1 83.75 51 GLU B O 1
ATOM 3632 N N . LEU B 1 52 ? -7.512 -35.594 -7.516 1 87.44 52 LEU B N 1
ATOM 3633 C CA . LEU B 1 52 ? -8.68 -34.781 -7.867 1 87.44 52 LEU B CA 1
ATOM 3634 C C . LEU B 1 52 ? -9.797 -34.969 -6.844 1 87.44 52 LEU B C 1
ATOM 3636 O O . LEU B 1 52 ? -10.523 -34.031 -6.527 1 87.44 52 LEU B O 1
ATOM 3640 N N . ARG B 1 53 ? -9.977 -36.188 -6.438 1 86.38 53 ARG B N 1
ATOM 3641 C CA . ARG B 1 53 ? -10.992 -36.469 -5.422 1 86.38 53 ARG B CA 1
ATOM 3642 C C . ARG B 1 53 ? -10.711 -35.688 -4.145 1 86.38 53 ARG B C 1
ATOM 3644 O O . ARG B 1 53 ? -11.625 -35.094 -3.549 1 86.38 53 ARG B O 1
ATOM 3651 N N . ARG B 1 54 ? -9.516 -35.719 -3.789 1 88.44 54 ARG B N 1
ATOM 3652 C CA . ARG B 1 54 ? -9.102 -35 -2.59 1 88.44 54 ARG B CA 1
ATOM 3653 C C . ARG B 1 54 ? -9.32 -33.5 -2.75 1 88.44 54 ARG B C 1
ATOM 3655 O O . ARG B 1 54 ? -9.891 -32.875 -1.866 1 88.44 54 ARG B O 1
ATOM 3662 N N . MET B 1 55 ? -8.875 -33 -3.85 1 92.62 55 MET B N 1
ATOM 3663 C CA . MET B 1 55 ? -9.008 -31.562 -4.098 1 92.62 55 MET B CA 1
ATOM 3664 C C . MET B 1 55 ? -10.469 -31.156 -4.199 1 92.62 55 MET B C 1
ATOM 3666 O O . MET B 1 55 ? -10.867 -30.109 -3.691 1 92.62 55 MET B O 1
ATOM 3670 N N . ASN B 1 56 ? -11.258 -31.969 -4.828 1 93.06 56 ASN B N 1
ATOM 3671 C CA . ASN B 1 56 ? -12.688 -31.703 -4.898 1 93.06 56 ASN B CA 1
ATOM 3672 C C . ASN B 1 56 ? -13.32 -31.672 -3.508 1 93.06 56 ASN B C 1
ATOM 3674 O O . ASN B 1 56 ? -14.188 -30.844 -3.232 1 93.06 56 ASN B O 1
ATOM 3678 N N . LYS B 1 57 ? -12.93 -32.594 -2.689 1 91.31 57 LYS B N 1
ATOM 3679 C CA . LYS B 1 57 ? -13.414 -32.625 -1.313 1 91.31 57 LYS B CA 1
ATOM 3680 C C . LYS B 1 57 ? -13.023 -31.344 -0.579 1 91.31 57 LYS B C 1
ATOM 3682 O O . LYS B 1 57 ? -13.82 -30.781 0.168 1 91.31 57 LYS B O 1
ATOM 3687 N N . ILE B 1 58 ? -11.82 -30.891 -0.825 1 92.75 58 ILE B N 1
ATOM 3688 C CA . ILE B 1 58 ? -11.328 -29.656 -0.218 1 92.75 58 ILE B CA 1
ATOM 3689 C C . ILE B 1 58 ? -12.188 -28.469 -0.681 1 92.75 58 ILE B C 1
ATOM 3691 O O . ILE B 1 58 ? -12.578 -27.625 0.126 1 92.75 58 ILE B O 1
ATOM 3695 N N . MET B 1 59 ? -12.484 -28.422 -1.989 1 94.56 59 MET B N 1
ATOM 3696 C CA . MET B 1 59 ? -13.32 -27.344 -2.51 1 94.56 59 MET B CA 1
ATOM 3697 C C . MET B 1 59 ? -14.711 -27.391 -1.89 1 94.56 59 MET B C 1
ATOM 3699 O O . MET B 1 59 ? -15.281 -26.344 -1.551 1 94.56 59 MET B O 1
ATOM 3703 N N . ARG B 1 60 ? -15.227 -28.578 -1.686 1 93.5 60 ARG B N 1
ATOM 3704 C CA . ARG B 1 60 ? -16.594 -28.75 -1.192 1 93.5 60 ARG B CA 1
ATOM 3705 C C . ARG B 1 60 ? -16.656 -28.5 0.31 1 93.5 60 ARG B C 1
ATOM 3707 O O . ARG B 1 60 ? -17.578 -27.828 0.788 1 93.5 60 ARG B O 1
ATOM 3714 N N . LYS B 1 61 ? -15.711 -28.969 1.072 1 92.06 61 LYS B N 1
ATOM 3715 C CA . LYS B 1 61 ? -15.852 -29.016 2.525 1 92.06 61 LYS B CA 1
ATOM 3716 C C . LYS B 1 61 ? -15.07 -27.875 3.186 1 92.06 61 LYS B C 1
ATOM 3718 O O . LYS B 1 61 ? -15.531 -27.297 4.168 1 92.06 61 LYS B O 1
ATOM 3723 N N . PHE B 1 62 ? -13.898 -27.672 2.684 1 92.06 62 PHE B N 1
ATOM 3724 C CA . PHE B 1 62 ? -13.055 -26.656 3.303 1 92.06 62 PHE B CA 1
ATOM 3725 C C . PHE B 1 62 ? -13.344 -25.281 2.713 1 92.06 62 PHE B C 1
ATOM 3727 O O . PHE B 1 62 ? -13.578 -24.328 3.449 1 92.06 62 PHE B O 1
ATOM 3734 N N . TYR B 1 63 ? -13.32 -25.172 1.385 1 93.81 63 TYR B N 1
ATOM 3735 C CA . TYR B 1 63 ? -13.625 -23.906 0.734 1 93.81 63 TYR B CA 1
ATOM 3736 C C . TYR B 1 63 ? -15.117 -23.594 0.812 1 93.81 63 TYR B C 1
ATOM 3738 O O . TYR B 1 63 ? -15.523 -22.438 0.716 1 93.81 63 TYR B O 1
ATOM 3746 N N . LYS B 1 64 ? -15.969 -24.641 0.895 1 94.06 64 LYS B N 1
ATOM 3747 C CA . LYS B 1 64 ? -17.422 -24.547 0.839 1 94.06 64 LYS B CA 1
ATOM 3748 C C . LYS B 1 64 ? -17.891 -23.922 -0.473 1 94.06 64 LYS B C 1
ATOM 3750 O O . LYS B 1 64 ? -18.781 -23.078 -0.483 1 94.06 64 LYS B O 1
ATOM 3755 N N . THR B 1 65 ? -17.141 -24.219 -1.506 1 95.44 65 THR B N 1
ATOM 3756 C CA . THR B 1 65 ? -17.406 -23.734 -2.854 1 95.44 65 THR B CA 1
ATOM 3757 C C . THR B 1 65 ? -17.391 -24.875 -3.863 1 95.44 65 THR B C 1
ATOM 3759 O O . THR B 1 65 ? -16.422 -25.031 -4.609 1 95.44 65 THR B O 1
ATOM 3762 N N . PRO B 1 66 ? -18.484 -25.594 -3.971 1 94.5 66 PRO B N 1
ATOM 3763 C CA . PRO B 1 66 ? -18.516 -26.75 -4.863 1 94.5 66 PRO B CA 1
ATOM 3764 C C . PRO B 1 66 ? -18.328 -26.375 -6.332 1 94.5 66 PRO B C 1
ATOM 3766 O O . PRO B 1 66 ? -17.969 -27.219 -7.148 1 94.5 66 PRO B O 1
ATOM 3769 N N . GLN B 1 67 ? -18.531 -25.094 -6.688 1 94.69 67 GLN B N 1
ATOM 3770 C CA . GLN B 1 67 ? -18.375 -24.609 -8.055 1 94.69 67 GLN B CA 1
ATOM 3771 C C . GLN B 1 67 ? -16.938 -24.75 -8.539 1 94.69 67 GLN B C 1
ATOM 3773 O O . GLN B 1 67 ? -16.672 -24.734 -9.742 1 94.69 67 GLN B O 1
ATOM 3778 N N . LEU B 1 68 ? -16.047 -24.938 -7.594 1 95.94 68 LEU B N 1
ATOM 3779 C CA . LEU B 1 68 ? -14.633 -25.016 -7.945 1 95.94 68 LEU B CA 1
ATOM 3780 C C . LEU B 1 68 ? -14.203 -26.453 -8.195 1 95.94 68 LEU B C 1
ATOM 3782 O O . LEU B 1 68 ? -13.055 -26.703 -8.578 1 95.94 68 LEU B O 1
ATOM 3786 N N . GLN B 1 69 ? -15.117 -27.359 -8.055 1 94 69 GLN B N 1
ATOM 3787 C CA . GLN B 1 69 ? -14.781 -28.75 -8.312 1 94 69 GLN B CA 1
ATOM 3788 C C . GLN B 1 69 ? -14.562 -29.016 -9.797 1 94 69 GLN B C 1
ATOM 3790 O O . GLN B 1 69 ? -15.172 -28.344 -10.641 1 94 69 GLN B O 1
ATOM 3795 N N . LEU B 1 70 ? -13.664 -29.891 -10.039 1 91.44 70 LEU B N 1
ATOM 3796 C CA . LEU B 1 70 ? -13.438 -30.359 -11.406 1 91.44 70 LEU B CA 1
ATOM 3797 C C . LEU B 1 70 ? -14.117 -31.703 -11.641 1 91.44 70 LEU B C 1
ATOM 3799 O O . LEU B 1 70 ? -14.07 -32.594 -10.789 1 91.44 70 LEU B O 1
ATOM 3803 N N . LYS B 1 71 ? -14.969 -31.766 -12.641 1 75.62 71 LYS B N 1
ATOM 3804 C CA . LYS B 1 71 ? -15.773 -32.969 -12.906 1 75.62 71 LYS B CA 1
ATOM 3805 C C . LYS B 1 71 ? -14.992 -33.969 -13.742 1 75.62 71 LYS B C 1
ATOM 3807 O O . LYS B 1 71 ? -15.102 -35.188 -13.531 1 75.62 71 LYS B O 1
ATOM 3812 N N . ALA B 1 72 ? -14.375 -33.375 -14.867 1 63.81 72 ALA B N 1
ATOM 3813 C CA . ALA B 1 72 ? -13.875 -34.312 -15.883 1 63.81 72 ALA B CA 1
ATOM 3814 C C . ALA B 1 72 ? -12.445 -34.719 -15.578 1 63.81 72 ALA B C 1
ATOM 3816 O O . ALA B 1 72 ? -11.516 -33.938 -15.68 1 63.81 72 ALA B O 1
ATOM 3817 N N . THR B 1 73 ? -12.305 -36 -15 1 63.97 73 THR B N 1
ATOM 3818 C CA . THR B 1 73 ? -10.977 -36.5 -14.703 1 63.97 73 THR B CA 1
ATOM 3819 C C . THR B 1 73 ? -10.242 -36.875 -15.984 1 63.97 73 THR B C 1
ATOM 3821 O O . THR B 1 73 ? -9.008 -36.906 -16.016 1 63.97 73 THR B O 1
ATOM 3824 N N . ASP B 1 74 ? -10.969 -37.031 -17.078 1 65 74 ASP B N 1
ATOM 3825 C CA . ASP B 1 74 ? -10.359 -37.5 -18.312 1 65 74 ASP B CA 1
ATOM 3826 C C . ASP B 1 74 ? -9.688 -36.344 -19.078 1 65 74 ASP B C 1
ATOM 3828 O O . ASP B 1 74 ? -9.008 -36.594 -20.078 1 65 74 ASP B O 1
ATOM 3832 N N . ASN B 1 75 ? -9.648 -35.25 -18.516 1 82.44 75 ASN B N 1
ATOM 3833 C CA . ASN B 1 75 ? -9.062 -34.094 -19.188 1 82.44 75 ASN B CA 1
ATOM 3834 C C . ASN B 1 75 ? -7.648 -33.812 -18.688 1 82.44 75 ASN B C 1
ATOM 3836 O O . ASN B 1 75 ? -6.961 -32.938 -19.234 1 82.44 75 ASN B O 1
ATOM 3840 N N . LEU B 1 76 ? -7.227 -34.688 -17.766 1 91.06 76 LEU B N 1
ATOM 3841 C CA . LEU B 1 76 ? -5.898 -34.5 -17.203 1 91.06 76 LEU B CA 1
ATOM 3842 C C . LEU B 1 76 ? -4.863 -35.344 -17.922 1 91.06 76 LEU B C 1
ATOM 3844 O O . LEU B 1 76 ? -5.016 -36.562 -18.031 1 91.06 76 LEU B O 1
ATOM 3848 N N . ILE B 1 77 ? -3.768 -34.75 -18.453 1 93.12 77 ILE B N 1
ATOM 3849 C CA . ILE B 1 77 ? -2.715 -35.438 -19.203 1 93.12 77 ILE B CA 1
ATOM 3850 C C . ILE B 1 77 ? -1.354 -35.094 -18.594 1 93.12 77 ILE B C 1
ATOM 3852 O O . ILE B 1 77 ? -0.834 -34 -18.797 1 93.12 77 ILE B O 1
ATOM 3856 N N . PRO B 1 78 ? -0.785 -36.031 -17.875 1 94.38 78 PRO B N 1
ATOM 3857 C CA . PRO B 1 78 ? 0.539 -35.781 -17.297 1 94.38 78 PRO B CA 1
ATOM 3858 C C . PRO B 1 78 ? 1.645 -35.781 -18.344 1 94.38 78 PRO B C 1
ATOM 3860 O O . PRO B 1 78 ? 1.535 -36.438 -19.375 1 94.38 78 PRO B O 1
ATOM 3863 N N . PHE B 1 79 ? 2.662 -35.031 -18.141 1 96.88 79 PHE B N 1
ATOM 3864 C CA . PHE B 1 79 ? 3.863 -35 -18.969 1 96.88 79 PHE B CA 1
ATOM 3865 C C . PHE B 1 79 ? 5.07 -34.562 -18.156 1 96.88 79 PHE B C 1
ATOM 3867 O O . PHE B 1 79 ? 4.922 -34.094 -17.031 1 96.88 79 PHE B O 1
ATOM 3874 N N . ASN B 1 80 ? 6.219 -34.812 -18.656 1 98.31 80 ASN B N 1
ATOM 3875 C CA . ASN B 1 80 ? 7.453 -34.312 -18.062 1 98.31 80 ASN B CA 1
ATOM 3876 C C . ASN B 1 80 ? 8.234 -33.438 -19.047 1 98.31 80 ASN B C 1
ATOM 3878 O O . ASN B 1 80 ? 8.062 -33.562 -20.266 1 98.31 80 ASN B O 1
ATOM 3882 N N . PHE B 1 81 ? 8.945 -32.562 -18.562 1 98.31 81 PHE B N 1
ATOM 3883 C CA . PHE B 1 81 ? 9.875 -31.766 -19.359 1 98.31 81 PHE B CA 1
ATOM 3884 C C . PHE B 1 81 ? 11.141 -31.469 -18.562 1 98.31 81 PHE B C 1
ATOM 3886 O O . PHE B 1 81 ? 11.188 -31.672 -17.359 1 98.31 81 PHE B O 1
ATOM 3893 N N . GLU B 1 82 ? 12.164 -31.078 -19.297 1 98.5 82 GLU B N 1
ATOM 3894 C CA . GLU B 1 82 ? 13.469 -30.844 -18.688 1 98.5 82 GLU B CA 1
ATOM 3895 C C . GLU B 1 82 ? 13.867 -29.375 -18.75 1 98.5 82 GLU B C 1
ATOM 3897 O O . GLU B 1 82 ? 13.648 -28.719 -19.75 1 98.5 82 GLU B O 1
ATOM 3902 N N . THR B 1 83 ? 14.414 -28.875 -17.609 1 98.69 83 THR B N 1
ATOM 3903 C CA . THR B 1 83 ? 14.891 -27.5 -17.562 1 98.69 83 THR B CA 1
ATOM 3904 C C . THR B 1 83 ? 16.266 -27.391 -18.203 1 98.69 83 THR B C 1
ATOM 3906 O O . THR B 1 83 ? 16.891 -28.406 -18.531 1 98.69 83 THR B O 1
ATOM 3909 N N . GLU B 1 84 ? 16.719 -26.109 -18.391 1 98 84 GLU B N 1
ATOM 3910 C CA . GLU B 1 84 ? 17.984 -25.844 -19.047 1 98 84 GLU B CA 1
ATOM 3911 C C . GLU B 1 84 ? 19.156 -26.422 -18.234 1 98 84 GLU B C 1
ATOM 3913 O O . GLU B 1 84 ? 20.203 -26.734 -18.797 1 98 84 GLU B O 1
ATOM 3918 N N . ASP B 1 85 ? 18.984 -26.609 -16.906 1 97.31 85 ASP B N 1
ATOM 3919 C CA . ASP B 1 85 ? 20.047 -27.141 -16.062 1 97.31 85 ASP B CA 1
ATOM 3920 C C . ASP B 1 85 ? 19.828 -28.625 -15.773 1 97.31 85 ASP B C 1
ATOM 3922 O O . ASP B 1 85 ? 20.406 -29.156 -14.828 1 97.31 85 ASP B O 1
ATOM 3926 N N . GLY B 1 86 ? 18.906 -29.25 -16.469 1 98 86 GLY B N 1
ATOM 3927 C CA . GLY B 1 86 ? 18.812 -30.703 -16.5 1 98 86 GLY B CA 1
ATOM 3928 C C . GLY B 1 86 ? 17.859 -31.266 -15.461 1 98 86 GLY B C 1
ATOM 3929 O O . GLY B 1 86 ? 17.844 -32.469 -15.219 1 98 86 GLY B O 1
ATOM 3930 N N . VAL B 1 87 ? 17.031 -30.469 -14.812 1 98.25 87 VAL B N 1
ATOM 3931 C CA . VAL B 1 87 ? 16.078 -30.938 -13.812 1 98.25 87 VAL B CA 1
ATOM 3932 C C . VAL B 1 87 ? 14.797 -31.391 -14.492 1 98.25 87 VAL B C 1
ATOM 3934 O O . VAL B 1 87 ? 14.266 -30.703 -15.367 1 98.25 87 VAL B O 1
ATOM 3937 N N . VAL B 1 88 ? 14.305 -32.562 -14.148 1 98.69 88 VAL B N 1
ATOM 3938 C CA . VAL B 1 88 ? 13.078 -33.094 -14.727 1 98.69 88 VAL B CA 1
ATOM 3939 C C . VAL B 1 88 ? 11.875 -32.594 -13.938 1 98.69 88 VAL B C 1
ATOM 3941 O O . VAL B 1 88 ? 11.773 -32.812 -12.727 1 98.69 88 VAL B O 1
ATOM 3944 N N . ILE B 1 89 ? 10.977 -31.953 -14.617 1 98.81 89 ILE B N 1
ATOM 3945 C CA . ILE B 1 89 ? 9.812 -31.312 -14 1 98.81 89 ILE B CA 1
ATOM 3946 C C . ILE B 1 89 ? 8.547 -32.062 -14.391 1 98.81 89 ILE B C 1
ATOM 3948 O O . ILE B 1 89 ? 8.352 -32.406 -15.562 1 98.81 89 ILE B O 1
ATOM 3952 N N . SER B 1 90 ? 7.719 -32.344 -13.391 1 98.62 90 SER B N 1
ATOM 3953 C CA . SER B 1 90 ? 6.445 -33 -13.609 1 98.62 90 SER B CA 1
ATOM 3954 C C . SER B 1 90 ? 5.336 -32 -13.906 1 98.62 90 SER B C 1
ATOM 3956 O O . SER B 1 90 ? 4.98 -31.203 -13.055 1 98.62 90 SER B O 1
ATOM 3958 N N . GLY B 1 91 ? 4.773 -32.094 -15.094 1 98.06 91 GLY B N 1
ATOM 3959 C CA . GLY B 1 91 ? 3.689 -31.203 -15.516 1 98.06 91 GLY B CA 1
ATOM 3960 C C . GLY B 1 91 ? 2.375 -31.938 -15.719 1 98.06 91 GLY B C 1
ATOM 3961 O O . GLY B 1 91 ? 2.326 -33.188 -15.641 1 98.06 91 GLY B O 1
ATOM 3962 N N . MET B 1 92 ? 1.338 -31.203 -15.852 1 96.19 92 MET B N 1
ATOM 3963 C CA . MET B 1 92 ? -0.011 -31.688 -16.109 1 96.19 92 MET B CA 1
ATOM 3964 C C . MET B 1 92 ? -0.799 -30.703 -16.969 1 96.19 92 MET B C 1
ATOM 3966 O O . MET B 1 92 ? -0.727 -29.5 -16.75 1 96.19 92 MET B O 1
ATOM 3970 N N . LYS B 1 93 ? -1.476 -31.219 -17.969 1 96.25 93 LYS B N 1
ATOM 3971 C CA . LYS B 1 93 ? -2.41 -30.422 -18.766 1 96.25 93 LYS B CA 1
ATOM 3972 C C . LYS B 1 93 ? -3.855 -30.781 -18.422 1 96.25 93 LYS B C 1
ATOM 3974 O O . LYS B 1 93 ? -4.184 -31.953 -18.234 1 96.25 93 LYS B O 1
ATOM 3979 N N . TYR B 1 94 ? -4.605 -29.828 -18.266 1 95.38 94 TYR B N 1
ATOM 3980 C CA . TYR B 1 94 ? -6.055 -29.984 -18.25 1 95.38 94 TYR B CA 1
ATOM 3981 C C . TYR B 1 94 ? -6.672 -29.453 -19.547 1 95.38 94 TYR B C 1
ATOM 3983 O O . TYR B 1 94 ? -6.707 -28.25 -19.781 1 95.38 94 TYR B O 1
ATOM 3991 N N . ILE B 1 95 ? -7.168 -30.375 -20.344 1 94.94 95 ILE B N 1
ATOM 3992 C CA . ILE B 1 95 ? -7.645 -30.016 -21.688 1 94.94 95 ILE B CA 1
ATOM 3993 C C . ILE B 1 95 ? -9.156 -29.828 -21.656 1 94.94 95 ILE B C 1
ATOM 3995 O O . ILE B 1 95 ? -9.906 -30.797 -21.469 1 94.94 95 ILE B O 1
ATOM 3999 N N . THR B 1 96 ? -9.602 -28.609 -21.797 1 89.25 96 THR B N 1
ATOM 4000 C CA . THR B 1 96 ? -11.008 -28.25 -21.922 1 89.25 96 THR B CA 1
ATOM 4001 C C . THR B 1 96 ? -11.516 -28.5 -23.328 1 89.25 96 THR B C 1
ATOM 4003 O O . THR B 1 96 ? -12.602 -29.062 -23.516 1 89.25 96 THR B O 1
ATOM 4006 N N . ASP B 1 97 ? -10.766 -27.984 -24.281 1 88.81 97 ASP B N 1
ATOM 4007 C CA . ASP B 1 97 ? -10.984 -28.109 -25.719 1 88.81 97 ASP B CA 1
ATOM 4008 C C . ASP B 1 97 ? -9.664 -28.312 -26.453 1 88.81 97 ASP B C 1
ATOM 4010 O O . ASP B 1 97 ? -8.805 -27.422 -26.453 1 88.81 97 ASP B O 1
ATOM 4014 N N . PRO B 1 98 ? -9.539 -29.5 -27.047 1 89 98 PRO B N 1
ATOM 4015 C CA . PRO B 1 98 ? -8.281 -29.781 -27.75 1 89 98 PRO B CA 1
ATOM 4016 C C . PRO B 1 98 ? -7.996 -28.766 -28.859 1 89 98 PRO B C 1
ATOM 4018 O O . PRO B 1 98 ? -6.844 -28.609 -29.281 1 89 98 PRO B O 1
ATOM 4021 N N . ASN B 1 99 ? -9.031 -28.141 -29.297 1 90.94 99 ASN B N 1
ATOM 4022 C CA . ASN B 1 99 ? -8.852 -27.188 -30.391 1 90.94 99 ASN B CA 1
ATOM 4023 C C . ASN B 1 99 ? -8.633 -25.766 -29.891 1 90.94 99 ASN B C 1
ATOM 4025 O O . ASN B 1 99 ? -8.344 -24.859 -30.672 1 90.94 99 ASN B O 1
ATOM 4029 N N . SER B 1 100 ? -8.758 -25.656 -28.578 1 93.94 100 SER B N 1
ATOM 4030 C CA . SER B 1 100 ? -8.555 -24.312 -28.031 1 93.94 100 SER B CA 1
ATOM 4031 C C . SER B 1 100 ? -7.09 -23.906 -28.094 1 93.94 100 SER B C 1
ATOM 4033 O O . SER B 1 100 ? -6.199 -24.719 -27.844 1 93.94 100 SER B O 1
ATOM 4035 N N . LYS B 1 101 ? -6.855 -22.656 -28.453 1 95.88 101 LYS B N 1
ATOM 4036 C CA . LYS B 1 101 ? -5.512 -22.094 -28.5 1 95.88 101 LYS B CA 1
ATOM 4037 C C . LYS B 1 101 ? -5.281 -21.125 -27.359 1 95.88 101 LYS B C 1
ATOM 4039 O O . LYS B 1 101 ? -4.301 -20.375 -27.359 1 95.88 101 LYS B O 1
ATOM 4044 N N . LYS B 1 102 ? -6.277 -21.125 -26.422 1 97.88 102 LYS B N 1
ATOM 4045 C CA . LYS B 1 102 ? -6.141 -20.344 -25.188 1 97.88 102 LYS B CA 1
ATOM 4046 C C . LYS B 1 102 ? -5.598 -21.203 -24.047 1 97.88 102 LYS B C 1
ATOM 4048 O O . LYS B 1 102 ? -6.156 -22.266 -23.75 1 97.88 102 LYS B O 1
ATOM 4053 N N . TRP B 1 103 ? -4.543 -20.766 -23.453 1 98.69 103 TRP B N 1
ATOM 4054 C CA . TRP B 1 103 ? -3.924 -21.516 -22.359 1 98.69 103 TRP B CA 1
ATOM 4055 C C . TRP B 1 103 ? -3.701 -20.625 -21.141 1 98.69 103 TRP B C 1
ATOM 4057 O O . TRP B 1 103 ? -3.434 -19.422 -21.281 1 98.69 103 TRP B O 1
ATOM 4067 N N . VAL B 1 104 ? -3.875 -21.172 -19.969 1 98.88 104 VAL B N 1
ATOM 4068 C CA . VAL B 1 104 ? -3.402 -20.562 -18.734 1 98.88 104 VAL B CA 1
ATOM 4069 C C . VAL B 1 104 ? -2.281 -21.422 -18.141 1 98.88 104 VAL B C 1
ATOM 4071 O O . VAL B 1 104 ? -2.406 -22.641 -18.047 1 98.88 104 VAL B O 1
ATOM 4074 N N . VAL B 1 105 ? -1.188 -20.828 -17.891 1 98.94 105 VAL B N 1
ATOM 4075 C CA . VAL B 1 105 ? -0.139 -21.453 -17.094 1 98.94 105 VAL B CA 1
ATOM 4076 C C . VAL B 1 105 ? -0.234 -20.969 -15.648 1 98.94 105 VAL B C 1
ATOM 4078 O O . VAL B 1 105 ? -0.178 -19.766 -15.383 1 98.94 105 VAL B O 1
ATOM 4081 N N . SER B 1 106 ? -0.419 -21.875 -14.719 1 98.88 106 SER B N 1
ATOM 4082 C CA . SER B 1 106 ? -0.631 -21.547 -13.312 1 98.88 106 SER B CA 1
ATOM 4083 C C . SER B 1 106 ? 0.489 -22.094 -12.438 1 98.88 106 SER B C 1
ATOM 4085 O O . SER B 1 106 ? 0.888 -23.25 -12.586 1 98.88 106 SER B O 1
ATOM 4087 N N . LEU B 1 107 ? 1.052 -21.219 -11.578 1 98.88 107 LEU B N 1
ATOM 4088 C CA . LEU B 1 107 ? 2.197 -21.547 -10.734 1 98.88 107 LEU B CA 1
ATOM 4089 C C . LEU B 1 107 ? 1.801 -21.578 -9.266 1 98.88 107 LEU B C 1
ATOM 4091 O O . LEU B 1 107 ? 1.232 -20.609 -8.75 1 98.88 107 LEU B O 1
ATOM 4095 N N . HIS B 1 108 ? 2.156 -22.703 -8.562 1 97.88 108 HIS B N 1
ATOM 4096 C CA . HIS B 1 108 ? 1.729 -22.906 -7.18 1 97.88 108 HIS B CA 1
ATOM 4097 C C . HIS B 1 108 ? 2.684 -22.219 -6.203 1 97.88 108 HIS B C 1
ATOM 4099 O O . HIS B 1 108 ? 3.76 -21.766 -6.594 1 97.88 108 HIS B O 1
ATOM 4105 N N . TRP B 1 109 ? 2.277 -22.125 -4.945 1 96.19 109 TRP B N 1
ATOM 4106 C CA . TRP B 1 109 ? 3.021 -21.484 -3.863 1 96.19 109 TRP B CA 1
ATOM 4107 C C . TRP B 1 109 ? 4.039 -22.453 -3.26 1 96.19 109 TRP B C 1
ATOM 4109 O O . TRP B 1 109 ? 4.047 -23.641 -3.582 1 96.19 109 TRP B O 1
ATOM 4119 N N . PHE B 1 110 ? 4.953 -21.906 -2.4 1 93.75 110 PHE B N 1
ATOM 4120 C CA . PHE B 1 110 ? 5.934 -22.703 -1.671 1 93.75 110 PHE B CA 1
ATOM 4121 C C . PHE B 1 110 ? 5.25 -23.828 -0.895 1 93.75 110 PHE B C 1
ATOM 4123 O O . PHE B 1 110 ? 4.238 -23.594 -0.229 1 93.75 110 PHE B O 1
ATOM 4130 N N . ALA B 1 111 ? 5.723 -25.047 -0.995 1 89.19 111 ALA B N 1
ATOM 4131 C CA . ALA B 1 111 ? 5.234 -26.25 -0.333 1 89.19 111 ALA B CA 1
ATOM 4132 C C . ALA B 1 111 ? 3.889 -26.688 -0.908 1 89.19 111 ALA B C 1
ATOM 4134 O O . ALA B 1 111 ? 3.199 -27.531 -0.326 1 89.19 111 ALA B O 1
ATOM 4135 N N . GLY B 1 112 ? 3.465 -26.047 -2.035 1 92.88 112 GLY B N 1
ATOM 4136 C CA . GLY B 1 112 ? 2.289 -26.5 -2.766 1 92.88 112 GLY B CA 1
ATOM 4137 C C . GLY B 1 112 ? 2.596 -27.562 -3.795 1 92.88 112 GLY B C 1
ATOM 4138 O O . GLY B 1 112 ? 3.604 -28.266 -3.686 1 92.88 112 GLY B O 1
ATOM 4139 N N . HIS B 1 113 ? 1.67 -27.781 -4.688 1 94.62 113 HIS B N 1
ATOM 4140 C CA . HIS B 1 113 ? 1.834 -28.703 -5.793 1 94.62 113 HIS B CA 1
ATOM 4141 C C . HIS B 1 113 ? 0.923 -28.344 -6.961 1 94.62 113 HIS B C 1
ATOM 4143 O O . HIS B 1 113 ? 0.089 -27.438 -6.848 1 94.62 113 HIS B O 1
ATOM 4149 N N . LYS B 1 114 ? 1.12 -29.016 -8.07 1 96.81 114 LYS B N 1
ATOM 4150 C CA . LYS B 1 114 ? 0.531 -28.609 -9.344 1 96.81 114 LYS B CA 1
ATOM 4151 C C . LYS B 1 114 ? -0.993 -28.641 -9.273 1 96.81 114 LYS B C 1
ATOM 4153 O O . LYS B 1 114 ? -1.663 -27.859 -9.961 1 96.81 114 LYS B O 1
ATOM 4158 N N . TYR B 1 115 ? -1.647 -29.422 -8.406 1 94.5 115 TYR B N 1
ATOM 4159 C CA . TYR B 1 115 ? -3.104 -29.484 -8.344 1 94.5 115 TYR B CA 1
ATOM 4160 C C . TYR B 1 115 ? -3.668 -28.219 -7.688 1 94.5 115 TYR B C 1
ATOM 4162 O O . TYR B 1 115 ? -4.754 -27.766 -8.047 1 94.5 115 TYR B O 1
ATOM 4170 N N . TRP B 1 116 ? -2.969 -27.656 -6.711 1 95.62 116 TRP B N 1
ATOM 4171 C CA . TRP B 1 116 ? -3.391 -26.359 -6.164 1 95.62 116 TRP B CA 1
ATOM 4172 C C . TRP B 1 116 ? -3.408 -25.297 -7.246 1 95.62 116 TRP B C 1
ATOM 4174 O O . TRP B 1 116 ? -4.348 -24.5 -7.324 1 95.62 116 TRP B O 1
ATOM 4184 N N . ALA B 1 117 ? -2.35 -25.359 -8.023 1 98 117 ALA B N 1
ATOM 4185 C CA . ALA B 1 117 ? -2.273 -24.391 -9.125 1 98 117 ALA B CA 1
ATOM 4186 C C . ALA B 1 117 ? -3.418 -24.609 -10.109 1 98 117 ALA B C 1
ATOM 4188 O O . ALA B 1 117 ? -3.986 -23.641 -10.625 1 98 117 ALA B O 1
ATOM 4189 N N . LEU B 1 118 ? -3.732 -25.828 -10.375 1 96.94 118 LEU B N 1
ATOM 4190 C CA . LEU B 1 118 ? -4.82 -26.156 -11.297 1 96.94 118 LEU B CA 1
ATOM 4191 C C . LEU B 1 118 ? -6.145 -25.594 -10.789 1 96.94 118 LEU B C 1
ATOM 4193 O O . LEU B 1 118 ? -6.867 -24.922 -11.531 1 96.94 118 LEU B O 1
ATOM 4197 N N . TYR B 1 119 ? -6.43 -25.797 -9.531 1 96.31 119 TYR B N 1
ATOM 4198 C CA . TYR B 1 119 ? -7.703 -25.359 -8.969 1 96.31 119 TYR B CA 1
ATOM 4199 C C . TYR B 1 119 ? -7.758 -23.844 -8.836 1 96.31 119 TYR B C 1
ATOM 4201 O O . TYR B 1 119 ? -8.828 -23.234 -8.906 1 96.31 119 TYR B O 1
ATOM 4209 N N . GLU B 1 120 ? -6.602 -23.203 -8.648 1 97.06 120 GLU B N 1
ATOM 4210 C CA . GLU B 1 120 ? -6.559 -21.75 -8.648 1 97.06 120 GLU B CA 1
ATOM 4211 C C . GLU B 1 120 ? -6.953 -21.188 -10.016 1 97.06 120 GLU B C 1
ATOM 4213 O O . GLU B 1 120 ? -7.535 -20.109 -10.102 1 97.06 120 GLU B O 1
ATOM 4218 N N . ALA B 1 121 ? -6.688 -21.922 -11.055 1 98.06 121 ALA B N 1
ATOM 4219 C CA . ALA B 1 121 ? -6.969 -21.484 -12.414 1 98.06 121 ALA B CA 1
ATOM 4220 C C . ALA B 1 121 ? -8.344 -21.953 -12.875 1 98.06 121 ALA B C 1
ATOM 4222 O O . ALA B 1 121 ? -8.766 -21.672 -13.992 1 98.06 121 ALA B O 1
ATOM 4223 N N . ARG B 1 122 ? -9.109 -22.625 -12.047 1 96.75 122 ARG B N 1
ATOM 4224 C CA . ARG B 1 122 ? -10.359 -23.297 -12.375 1 96.75 122 ARG B CA 1
ATOM 4225 C C . ARG B 1 122 ? -11.359 -22.328 -13 1 96.75 122 ARG B C 1
ATOM 4227 O O . ARG B 1 122 ? -12.07 -22.688 -13.945 1 96.75 122 ARG B O 1
ATOM 4234 N N . PRO B 1 123 ? -11.438 -21.062 -12.531 1 98 123 PRO B N 1
ATOM 4235 C CA . PRO B 1 123 ? -12.438 -20.156 -13.117 1 98 123 PRO B CA 1
ATOM 4236 C C . PRO B 1 123 ? -12.211 -19.922 -14.609 1 98 123 PRO B C 1
ATOM 4238 O O . PRO B 1 123 ? -13.172 -19.719 -15.352 1 98 123 PRO B O 1
ATOM 4241 N N . PHE B 1 124 ? -11.031 -20.047 -15.078 1 98.25 124 PHE B N 1
ATOM 4242 C CA . PHE B 1 124 ? -10.711 -19.703 -16.453 1 98.25 124 PHE B CA 1
ATOM 4243 C C . PHE B 1 124 ? -11.031 -20.844 -17.406 1 98.25 124 PHE B C 1
ATOM 4245 O O . PHE B 1 124 ? -11.086 -20.656 -18.625 1 98.25 124 PHE B O 1
ATOM 4252 N N . ILE B 1 125 ? -11.203 -22.031 -16.844 1 96.25 125 ILE B N 1
ATOM 4253 C CA . ILE B 1 125 ? -11.672 -23.172 -17.625 1 96.25 125 ILE B CA 1
ATOM 4254 C C . ILE B 1 125 ? -13.016 -22.828 -18.266 1 96.25 125 ILE B C 1
ATOM 4256 O O . ILE B 1 125 ? -13.281 -23.203 -19.422 1 96.25 125 ILE B O 1
ATOM 4260 N N . GLU B 1 126 ? -13.828 -22.062 -17.547 1 96.38 126 GLU B N 1
ATOM 4261 C CA . GLU B 1 126 ? -15.156 -21.672 -18.031 1 96.38 126 GLU B CA 1
ATOM 4262 C C . GLU B 1 126 ? -15.047 -20.703 -19.203 1 96.38 126 GLU B C 1
ATOM 4264 O O . GLU B 1 126 ? -16.031 -20.484 -19.922 1 96.38 126 GLU B O 1
ATOM 4269 N N . LEU B 1 127 ? -13.922 -20.141 -19.438 1 97.56 127 LEU B N 1
ATOM 4270 C CA . LEU B 1 127 ? -13.695 -19.203 -20.531 1 97.56 127 LEU B CA 1
ATOM 4271 C C . LEU B 1 127 ? -13.055 -19.922 -21.719 1 97.56 127 LEU B C 1
ATOM 4273 O O . LEU B 1 127 ? -12.711 -19.281 -22.719 1 97.56 127 LEU B O 1
ATOM 4277 N N . GLY B 1 128 ? -12.812 -21.234 -21.609 1 95.5 128 GLY B N 1
ATOM 4278 C CA . GLY B 1 128 ? -12.32 -22.031 -22.719 1 95.5 128 GLY B CA 1
ATOM 4279 C C . GLY B 1 128 ? -10.812 -22.203 -22.703 1 95.5 128 GLY B C 1
ATOM 4280 O O . GLY B 1 128 ? -10.227 -22.625 -23.688 1 95.5 128 GLY B O 1
ATOM 4281 N N . TYR B 1 129 ? -10.188 -21.906 -21.594 1 97.75 129 TYR B N 1
ATOM 4282 C CA . TYR B 1 129 ? -8.742 -22.062 -21.516 1 97.75 129 TYR B CA 1
ATOM 4283 C C . TYR B 1 129 ? -8.375 -23.5 -21.172 1 97.75 129 TYR B C 1
ATOM 4285 O O . TYR B 1 129 ? -9.023 -24.141 -20.359 1 97.75 129 TYR B O 1
ATOM 4293 N N . ASN B 1 130 ? -7.41 -24.047 -21.891 1 97.69 130 ASN B N 1
ATOM 4294 C CA . ASN B 1 130 ? -6.648 -25.172 -21.344 1 97.69 130 ASN B CA 1
ATOM 4295 C C . ASN B 1 130 ? -5.695 -24.719 -20.25 1 97.69 130 ASN B C 1
ATOM 4297 O O . ASN B 1 130 ? -5.281 -23.547 -20.219 1 97.69 130 ASN B O 1
ATOM 4301 N N . ILE B 1 131 ? -5.406 -25.641 -19.297 1 98.12 131 ILE B N 1
ATOM 4302 C CA . ILE B 1 131 ? -4.562 -25.25 -18.172 1 98.12 131 ILE B CA 1
ATOM 4303 C C . ILE B 1 131 ? -3.283 -26.094 -18.172 1 98.12 131 ILE B C 1
ATOM 4305 O O . ILE B 1 131 ? -3.336 -27.312 -18.328 1 98.12 131 ILE B O 1
ATOM 4309 N N . LEU B 1 132 ? -2.131 -25.438 -18.109 1 98.75 132 LEU B N 1
ATOM 4310 C CA . LEU B 1 132 ? -0.854 -26.094 -17.844 1 98.75 132 LEU B CA 1
ATOM 4311 C C . LEU B 1 132 ? -0.364 -25.797 -16.438 1 98.75 132 LEU B C 1
ATOM 4313 O O . LEU B 1 132 ? -0.28 -24.641 -16.031 1 98.75 132 LEU B O 1
ATOM 4317 N N . VAL B 1 133 ? -0.123 -26.828 -15.695 1 98.62 133 VAL B N 1
ATOM 4318 C CA . VAL B 1 133 ? 0.45 -26.703 -14.359 1 98.62 133 VAL B CA 1
ATOM 4319 C C . VAL B 1 133 ? 1.648 -27.641 -14.219 1 98.62 133 VAL B C 1
ATOM 4321 O O . VAL B 1 133 ? 1.81 -28.578 -15.008 1 98.62 133 VAL B O 1
ATOM 4324 N N . PHE B 1 134 ? 2.486 -27.344 -13.266 1 98.81 134 PHE B N 1
ATOM 4325 C CA . PHE B 1 134 ? 3.637 -28.188 -12.977 1 98.81 134 PHE B CA 1
ATOM 4326 C C . PHE B 1 134 ? 4.062 -28.062 -11.523 1 98.81 134 PHE B C 1
ATOM 4328 O O . PHE B 1 134 ? 3.674 -27.109 -10.844 1 98.81 134 PHE B O 1
ATOM 4335 N N . ASP B 1 135 ? 4.746 -29.078 -11.016 1 98.5 135 ASP B N 1
ATOM 4336 C CA . ASP B 1 135 ? 5.422 -29 -9.727 1 98.5 135 ASP B CA 1
ATOM 4337 C C . ASP B 1 135 ? 6.781 -28.312 -9.867 1 98.5 135 ASP B C 1
ATOM 4339 O O . ASP B 1 135 ? 7.609 -28.734 -10.68 1 98.5 135 ASP B O 1
ATOM 4343 N N . PHE B 1 136 ? 6.988 -27.25 -9.078 1 98.25 136 PHE B N 1
ATOM 4344 C CA . PHE B 1 136 ? 8.344 -26.703 -9.031 1 98.25 136 PHE B CA 1
ATOM 4345 C C . PHE B 1 136 ? 9.344 -27.781 -8.625 1 98.25 136 PHE B C 1
ATOM 4347 O O . PHE B 1 136 ? 8.977 -28.766 -7.98 1 98.25 136 PHE B O 1
ATOM 4354 N N . ARG B 1 137 ? 10.625 -27.594 -9.055 1 97.81 137 ARG B N 1
ATOM 4355 C CA . ARG B 1 137 ? 11.664 -28.422 -8.469 1 97.81 137 ARG B CA 1
ATOM 4356 C C . ARG B 1 137 ? 11.508 -28.516 -6.957 1 97.81 137 ARG B C 1
ATOM 4358 O O . ARG B 1 137 ? 11.047 -27.562 -6.32 1 97.81 137 ARG B O 1
ATOM 4365 N N . ASN B 1 138 ? 11.781 -29.75 -6.363 1 94.94 138 ASN B N 1
ATOM 4366 C CA . ASN B 1 138 ? 11.727 -30 -4.926 1 94.94 138 ASN B CA 1
ATOM 4367 C C . ASN B 1 138 ? 10.289 -30.062 -4.422 1 94.94 138 ASN B C 1
ATOM 4369 O O . ASN B 1 138 ? 10.055 -30.109 -3.215 1 94.94 138 ASN B O 1
ATOM 4373 N N . HIS B 1 139 ? 9.328 -30.031 -5.32 1 94.25 139 HIS B N 1
ATOM 4374 C CA . HIS B 1 139 ? 7.918 -30.109 -4.945 1 94.25 139 HIS B CA 1
ATOM 4375 C C . HIS B 1 139 ? 7.211 -31.234 -5.703 1 94.25 139 HIS B C 1
ATOM 4377 O O . HIS B 1 139 ? 7.594 -31.562 -6.828 1 94.25 139 HIS B O 1
ATOM 4383 N N . GLY B 1 140 ? 6.168 -31.797 -5.098 1 94 140 GLY B N 1
ATOM 4384 C CA . GLY B 1 140 ? 5.332 -32.781 -5.75 1 94 140 GLY B CA 1
ATOM 4385 C C . GLY B 1 140 ? 6.125 -33.906 -6.387 1 94 140 GLY B C 1
ATOM 4386 O O . GLY B 1 140 ? 6.957 -34.531 -5.73 1 94 140 GLY B O 1
ATOM 4387 N N . GLU B 1 141 ? 5.926 -34.125 -7.699 1 96.06 141 GLU B N 1
ATOM 4388 C CA . GLU B 1 141 ? 6.516 -35.25 -8.406 1 96.06 141 GLU B CA 1
ATOM 4389 C C . GLU B 1 141 ? 7.734 -34.812 -9.219 1 96.06 141 GLU B C 1
ATOM 4391 O O . GLU B 1 141 ? 8.32 -35.625 -9.945 1 96.06 141 GLU B O 1
ATOM 4396 N N . SER B 1 142 ? 8.141 -33.531 -9.055 1 97.75 142 SER B N 1
ATOM 4397 C CA . SER B 1 142 ? 9.32 -33.062 -9.758 1 97.75 142 SER B CA 1
ATOM 4398 C C . SER B 1 142 ? 10.602 -33.5 -9.062 1 97.75 142 SER B C 1
ATOM 4400 O O . SER B 1 142 ? 10.578 -33.844 -7.887 1 97.75 142 SER B O 1
ATOM 4402 N N . GLU B 1 143 ? 11.656 -33.438 -9.82 1 97.38 143 GLU B N 1
ATOM 4403 C CA . GLU B 1 143 ? 12.961 -33.844 -9.312 1 97.38 143 GLU B CA 1
ATOM 4404 C C . GLU B 1 143 ? 13.422 -32.969 -8.164 1 97.38 143 GLU B C 1
ATOM 4406 O O . GLU B 1 143 ? 13.203 -31.734 -8.195 1 97.38 143 GLU B O 1
ATOM 4411 N N . SER B 1 144 ? 14.031 -33.594 -7.164 1 94.69 144 SER B N 1
ATOM 4412 C CA . SER B 1 144 ? 14.586 -32.844 -6.031 1 94.69 144 SER B CA 1
ATOM 4413 C C . SER B 1 144 ? 16.016 -32.375 -6.316 1 94.69 144 SER B C 1
ATOM 4415 O O . SER B 1 144 ? 16.797 -33.125 -6.922 1 94.69 144 SER B O 1
ATOM 4417 N N . THR B 1 145 ? 16.266 -31.188 -6.016 1 92.81 145 THR B N 1
ATOM 4418 C CA . THR B 1 145 ? 17.609 -30.625 -6.016 1 92.81 145 THR B CA 1
ATOM 4419 C C . THR B 1 145 ? 18.047 -30.281 -4.598 1 92.81 145 THR B C 1
ATOM 4421 O O . THR B 1 145 ? 17.312 -30.516 -3.639 1 92.81 145 THR B O 1
ATOM 4424 N N . GLU B 1 146 ? 19.203 -29.781 -4.414 1 88.56 146 GLU B N 1
ATOM 4425 C CA . GLU B 1 146 ? 19.812 -29.562 -3.1 1 88.56 146 GLU B CA 1
ATOM 4426 C C . GLU B 1 146 ? 19.094 -28.438 -2.346 1 88.56 146 GLU B C 1
ATOM 4428 O O . GLU B 1 146 ? 18.969 -28.484 -1.12 1 88.56 146 GLU B O 1
ATOM 4433 N N . TYR B 1 147 ? 18.594 -27.469 -3.113 1 89.31 147 TYR B N 1
ATOM 4434 C CA . TYR B 1 147 ? 18.078 -26.281 -2.441 1 89.31 147 TYR B CA 1
ATOM 4435 C C . TYR B 1 147 ? 16.75 -25.844 -3.047 1 89.31 147 TYR B C 1
ATOM 4437 O O . TYR B 1 147 ? 16.547 -25.984 -4.254 1 89.31 147 TYR B O 1
ATOM 4445 N N . VAL B 1 148 ? 15.805 -25.422 -2.166 1 90.25 148 VAL B N 1
ATOM 4446 C CA . VAL B 1 148 ? 14.734 -24.531 -2.607 1 90.25 148 VAL B CA 1
ATOM 4447 C C . VAL B 1 148 ? 15.211 -23.078 -2.551 1 90.25 148 VAL B C 1
ATOM 4449 O O . VAL B 1 148 ? 15.711 -22.625 -1.519 1 90.25 148 VAL B O 1
ATOM 4452 N N . THR B 1 149 ? 15.094 -22.328 -3.643 1 94.5 149 THR B N 1
ATOM 4453 C CA . THR B 1 149 ? 15.797 -21.047 -3.721 1 94.5 149 THR B CA 1
ATOM 4454 C C . THR B 1 149 ? 14.812 -19.891 -3.891 1 94.5 149 THR B C 1
ATOM 4456 O O . THR B 1 149 ? 15.164 -18.844 -4.414 1 94.5 149 THR B O 1
ATOM 4459 N N . MET B 1 150 ? 13.547 -20.141 -3.613 1 94.5 150 MET B N 1
ATOM 4460 C CA . MET B 1 150 ? 12.5 -19.141 -3.537 1 94.5 150 MET B CA 1
ATOM 4461 C C . MET B 1 150 ? 12.398 -18.359 -4.848 1 94.5 150 MET B C 1
ATOM 4463 O O . MET B 1 150 ? 12.148 -17.156 -4.84 1 94.5 150 MET B O 1
ATOM 4467 N N . GLY B 1 151 ? 12.602 -18.891 -5.973 1 96.81 151 GLY B N 1
ATOM 4468 C CA . GLY B 1 151 ? 12.398 -18.266 -7.266 1 96.81 151 GLY B CA 1
ATOM 4469 C C . GLY B 1 151 ? 13.656 -18.234 -8.117 1 96.81 151 GLY B C 1
ATOM 4470 O O . GLY B 1 151 ? 13.578 -18.156 -9.344 1 96.81 151 GLY B O 1
ATOM 4471 N N . ALA B 1 152 ? 14.875 -18.328 -7.492 1 96.75 152 ALA B N 1
ATOM 4472 C CA . ALA B 1 152 ? 16.125 -18.172 -8.227 1 96.75 152 ALA B CA 1
ATOM 4473 C C . ALA B 1 152 ? 16.344 -19.328 -9.195 1 96.75 152 ALA B C 1
ATOM 4475 O O . ALA B 1 152 ? 16.656 -19.109 -10.367 1 96.75 152 ALA B O 1
ATOM 4476 N N . SER B 1 153 ? 16.188 -20.562 -8.664 1 97.75 153 SER B N 1
ATOM 4477 C CA . SER B 1 153 ? 16.297 -21.734 -9.523 1 97.75 153 SER B CA 1
ATOM 4478 C C . SER B 1 153 ? 14.938 -22.109 -10.117 1 97.75 153 SER B C 1
ATOM 4480 O O . SER B 1 153 ? 14.867 -22.625 -11.234 1 97.75 153 SER B O 1
ATOM 4482 N N . GLU B 1 154 ? 13.914 -21.828 -9.352 1 98.31 154 GLU B N 1
ATOM 4483 C CA . GLU B 1 154 ? 12.562 -22.203 -9.758 1 98.31 154 GLU B CA 1
ATOM 4484 C C . GLU B 1 154 ? 12.141 -21.469 -11.023 1 98.31 154 GLU B C 1
ATOM 4486 O O . GLU B 1 154 ? 11.258 -21.922 -11.75 1 98.31 154 GLU B O 1
ATOM 4491 N N . VAL B 1 155 ? 12.766 -20.281 -11.312 1 98.75 155 VAL B N 1
ATOM 4492 C CA . VAL B 1 155 ? 12.445 -19.547 -12.531 1 98.75 155 VAL B CA 1
ATOM 4493 C C . VAL B 1 155 ? 12.805 -20.375 -13.758 1 98.75 155 VAL B C 1
ATOM 4495 O O . VAL B 1 155 ? 12.156 -20.266 -14.797 1 98.75 155 VAL B O 1
ATOM 4498 N N . LYS B 1 156 ? 13.781 -21.281 -13.68 1 98.75 156 LYS B N 1
ATOM 4499 C CA . LYS B 1 156 ? 14.148 -22.188 -14.773 1 98.75 156 LYS B CA 1
ATOM 4500 C C . LYS B 1 156 ? 13.016 -23.172 -15.07 1 98.75 156 LYS B C 1
ATOM 4502 O O . LYS B 1 156 ? 12.82 -23.562 -16.219 1 98.75 156 LYS B O 1
ATOM 4507 N N . ASP B 1 157 ? 12.32 -23.578 -13.992 1 98.88 157 ASP B N 1
ATOM 4508 C CA . ASP B 1 157 ? 11.164 -24.453 -14.18 1 98.88 157 ASP B CA 1
ATOM 4509 C C . ASP B 1 157 ? 10.07 -23.75 -14.977 1 98.88 157 ASP B C 1
ATOM 4511 O O . ASP B 1 157 ? 9.508 -24.328 -15.914 1 98.88 157 ASP B O 1
ATOM 4515 N N . PHE B 1 158 ? 9.797 -22.484 -14.648 1 98.94 158 PHE B N 1
ATOM 4516 C CA . PHE B 1 158 ? 8.797 -21.688 -15.328 1 98.94 158 PHE B CA 1
ATOM 4517 C C . PHE B 1 158 ? 9.172 -21.453 -16.781 1 98.94 158 PHE B C 1
ATOM 4519 O O . PHE B 1 158 ? 8.352 -21.641 -17.688 1 98.94 158 PHE B O 1
ATOM 4526 N N . ARG B 1 159 ? 10.398 -21.109 -17.047 1 98.81 159 ARG B N 1
ATOM 4527 C CA . ARG B 1 159 ? 10.883 -20.891 -18.406 1 98.81 159 ARG B CA 1
ATOM 4528 C C . ARG B 1 159 ? 10.734 -22.156 -19.25 1 98.81 159 ARG B C 1
ATOM 4530 O O . ARG B 1 159 ? 10.32 -22.094 -20.406 1 98.81 159 ARG B O 1
ATOM 4537 N N . ALA B 1 160 ? 11.07 -23.266 -18.656 1 98.88 160 ALA B N 1
ATOM 4538 C CA . ALA B 1 160 ? 10.969 -24.531 -19.375 1 98.88 160 ALA B CA 1
ATOM 4539 C C . ALA B 1 160 ? 9.516 -24.875 -19.672 1 98.88 160 ALA B C 1
ATOM 4541 O O . ALA B 1 160 ? 9.211 -25.422 -20.734 1 98.88 160 ALA B O 1
ATOM 4542 N N . ALA B 1 161 ? 8.648 -24.578 -18.734 1 98.88 161 ALA B N 1
ATOM 4543 C CA . ALA B 1 161 ? 7.223 -24.828 -18.969 1 98.88 161 ALA B CA 1
ATOM 4544 C C . ALA B 1 161 ? 6.699 -24 -20.125 1 98.88 161 ALA B C 1
ATOM 4546 O O . ALA B 1 161 ? 5.965 -24.516 -20.984 1 98.88 161 ALA B O 1
ATOM 4547 N N . MET B 1 162 ? 7.043 -22.75 -20.141 1 98.75 162 MET B N 1
ATOM 4548 C CA . MET B 1 162 ? 6.617 -21.844 -21.219 1 98.75 162 MET B CA 1
ATOM 4549 C C . MET B 1 162 ? 7.148 -22.312 -22.562 1 98.75 162 MET B C 1
ATOM 4551 O O . MET B 1 162 ? 6.422 -22.312 -23.562 1 98.75 162 MET B O 1
ATOM 4555 N N . LYS B 1 163 ? 8.414 -22.688 -22.594 1 98.5 163 LYS B N 1
ATOM 4556 C CA . LYS B 1 163 ? 9.023 -23.203 -23.812 1 98.5 163 LYS B CA 1
ATOM 4557 C C . LYS B 1 163 ? 8.312 -24.469 -24.297 1 98.5 163 LYS B C 1
ATOM 4559 O O . LYS B 1 163 ? 8.008 -24.609 -25.484 1 98.5 163 LYS B O 1
ATOM 4564 N N . TRP B 1 164 ? 8.109 -25.344 -23.359 1 98.56 164 TRP B N 1
ATOM 4565 C CA . TRP B 1 164 ? 7.426 -26.594 -23.688 1 98.56 164 TRP B CA 1
ATOM 4566 C C . TRP B 1 164 ? 6.055 -26.328 -24.297 1 98.56 164 TRP B C 1
ATOM 4568 O O . TRP B 1 164 ? 5.691 -26.922 -25.328 1 98.56 164 TRP B O 1
ATOM 4578 N N . LEU B 1 165 ? 5.285 -25.453 -23.641 1 98.56 165 LEU B N 1
ATOM 4579 C CA . LEU B 1 165 ? 3.953 -25.109 -24.141 1 98.56 165 LEU B CA 1
ATOM 4580 C C . LEU B 1 165 ? 4.02 -24.531 -25.547 1 98.56 165 LEU B C 1
ATOM 4582 O O . LEU B 1 165 ? 3.238 -24.922 -26.422 1 98.56 165 LEU B O 1
ATOM 4586 N N . HIS B 1 166 ? 4.898 -23.625 -25.75 1 97.81 166 HIS B N 1
ATOM 4587 C CA . HIS B 1 166 ? 5.059 -22.984 -27.047 1 97.81 166 HIS B CA 1
ATOM 4588 C C . HIS B 1 166 ? 5.398 -23.984 -28.125 1 97.81 166 HIS B C 1
ATOM 4590 O O . HIS B 1 166 ? 4.824 -23.953 -29.219 1 97.81 166 HIS B O 1
ATOM 4596 N N . GLU B 1 167 ? 6.277 -24.906 -27.859 1 97.31 167 GLU B N 1
ATOM 4597 C CA . GLU B 1 167 ? 6.777 -25.859 -28.844 1 97.31 167 GLU B CA 1
ATOM 4598 C C . GLU B 1 167 ? 5.742 -26.938 -29.156 1 97.31 167 GLU B C 1
ATOM 4600 O O . GLU B 1 167 ? 5.656 -27.422 -30.281 1 97.31 167 GLU B O 1
ATOM 4605 N N . ASN B 1 168 ? 4.957 -27.25 -28.188 1 96.44 168 ASN B N 1
ATOM 4606 C CA . ASN B 1 168 ? 4.098 -28.422 -28.328 1 96.44 168 ASN B CA 1
ATOM 4607 C C . ASN B 1 168 ? 2.674 -28.016 -28.719 1 96.44 168 ASN B C 1
ATOM 4609 O O . ASN B 1 168 ? 1.946 -28.812 -29.312 1 96.44 168 ASN B O 1
ATOM 4613 N N . HIS B 1 169 ? 2.254 -26.75 -28.359 1 96.38 169 HIS B N 1
ATOM 4614 C CA . HIS B 1 169 ? 0.844 -26.438 -28.562 1 96.38 169 HIS B CA 1
ATOM 4615 C C . HIS B 1 169 ? 0.673 -25.125 -29.312 1 96.38 169 HIS B C 1
ATOM 4617 O O . HIS B 1 169 ? -0.425 -24.812 -29.766 1 96.38 169 HIS B O 1
ATOM 4623 N N . LYS B 1 170 ? 1.721 -24.297 -29.438 1 95.88 170 LYS B N 1
ATOM 4624 C CA . LYS B 1 170 ? 1.707 -23.031 -30.172 1 95.88 170 LYS B CA 1
ATOM 4625 C C . LYS B 1 170 ? 0.478 -22.203 -29.812 1 95.88 170 LYS B C 1
ATOM 4627 O O . LYS B 1 170 ? -0.297 -21.812 -30.703 1 95.88 170 LYS B O 1
ATOM 4632 N N . PRO B 1 171 ? 0.334 -21.859 -28.562 1 97.69 171 PRO B N 1
ATOM 4633 C CA . PRO B 1 171 ? -0.841 -21.094 -28.125 1 97.69 171 PRO B CA 1
ATOM 4634 C C . PRO B 1 171 ? -0.939 -19.734 -28.812 1 97.69 171 PRO B C 1
ATOM 4636 O O . PRO B 1 171 ? 0.084 -19.094 -29.062 1 97.69 171 PRO B O 1
ATOM 4639 N N . GLU B 1 172 ? -2.182 -19.266 -29.047 1 97.19 172 GLU B N 1
ATOM 4640 C CA . GLU B 1 172 ? -2.438 -17.922 -29.578 1 97.19 172 GLU B CA 1
ATOM 4641 C C . GLU B 1 172 ? -2.641 -16.922 -28.438 1 97.19 172 GLU B C 1
ATOM 4643 O O . GLU B 1 172 ? -2.455 -15.711 -28.641 1 97.19 172 GLU B O 1
ATOM 4648 N N . THR B 1 173 ? -3.1 -17.422 -27.328 1 97.75 173 THR B N 1
ATOM 4649 C CA . THR B 1 173 ? -3.326 -16.625 -26.125 1 97.75 173 THR B CA 1
ATOM 4650 C C . THR B 1 173 ? -2.836 -17.344 -24.875 1 97.75 173 THR B C 1
ATOM 4652 O O . THR B 1 173 ? -3.182 -18.516 -24.656 1 97.75 173 THR B O 1
ATOM 4655 N N . ILE B 1 174 ? -2.039 -16.625 -24.125 1 98.62 174 ILE B N 1
ATOM 4656 C CA . ILE B 1 174 ? -1.584 -17.203 -22.859 1 98.62 174 ILE B CA 1
ATOM 4657 C C . ILE B 1 174 ? -1.946 -16.266 -21.703 1 98.62 174 ILE B C 1
ATOM 4659 O O . ILE B 1 174 ? -1.717 -15.055 -21.781 1 98.62 174 ILE B O 1
ATOM 4663 N N . GLY B 1 175 ? -2.654 -16.719 -20.734 1 98.81 175 GLY B N 1
ATOM 4664 C CA . GLY B 1 175 ? -2.758 -16.109 -19.422 1 98.81 175 GLY B CA 1
ATOM 4665 C C . GLY B 1 175 ? -1.877 -16.781 -18.375 1 98.81 175 GLY B C 1
ATOM 4666 O O . GLY B 1 175 ? -1.578 -17.984 -18.5 1 98.81 175 GLY B O 1
ATOM 4667 N N . LEU B 1 176 ? -1.455 -16.016 -17.406 1 98.88 176 LEU B N 1
ATOM 4668 C CA . LEU B 1 176 ? -0.642 -16.547 -16.312 1 98.88 176 LEU B CA 1
ATOM 4669 C C . LEU B 1 176 ? -1.323 -16.328 -14.969 1 98.88 176 LEU B C 1
ATOM 4671 O O . LEU B 1 176 ? -1.946 -15.297 -14.742 1 98.88 176 LEU B O 1
ATOM 4675 N N . VAL B 1 177 ? -1.223 -17.312 -14.117 1 98.88 177 VAL B N 1
ATOM 4676 C CA . VAL B 1 177 ? -1.676 -17.219 -12.734 1 98.88 177 VAL B CA 1
ATOM 4677 C C . VAL B 1 177 ? -0.566 -17.672 -11.789 1 98.88 177 VAL B C 1
ATOM 4679 O O . VAL B 1 177 ? 0.008 -18.75 -11.977 1 98.88 177 VAL B O 1
ATOM 4682 N N . GLY B 1 178 ? -0.198 -16.875 -10.852 1 98.75 178 GLY B N 1
ATOM 4683 C CA . GLY B 1 178 ? 0.821 -17.219 -9.875 1 98.75 178 GLY B CA 1
ATOM 4684 C C . GLY B 1 178 ? 0.439 -16.859 -8.461 1 98.75 178 GLY B C 1
ATOM 4685 O O . GLY B 1 178 ? -0.11 -15.773 -8.219 1 98.75 178 GLY B O 1
ATOM 4686 N N . MET B 1 179 ? 0.735 -17.781 -7.508 1 97.81 179 MET B N 1
ATOM 4687 C CA . MET B 1 179 ? 0.43 -17.547 -6.098 1 97.81 179 MET B CA 1
ATOM 4688 C C . MET B 1 179 ? 1.698 -17.594 -5.254 1 97.81 179 MET B C 1
ATOM 4690 O O . MET B 1 179 ? 2.492 -18.531 -5.363 1 97.81 179 MET B O 1
ATOM 4694 N N . SER B 1 180 ? 1.847 -16.562 -4.348 1 98.06 180 SER B N 1
ATOM 4695 C CA . SER B 1 180 ? 2.957 -16.531 -3.402 1 98.06 180 SER B CA 1
ATOM 4696 C C . SER B 1 180 ? 4.293 -16.734 -4.109 1 98.06 180 SER B C 1
ATOM 4698 O O . SER B 1 180 ? 4.633 -16 -5.035 1 98.06 180 SER B O 1
ATOM 4700 N N . MET B 1 181 ? 5 -17.859 -3.908 1 97.31 181 MET B N 1
ATOM 4701 C CA . MET B 1 181 ? 6.258 -18.125 -4.594 1 97.31 181 MET B CA 1
ATOM 4702 C C . MET B 1 181 ? 6.039 -18.25 -6.102 1 97.31 181 MET B C 1
ATOM 4704 O O . MET B 1 181 ? 6.875 -17.812 -6.891 1 97.31 181 MET B O 1
ATOM 4708 N N . GLY B 1 182 ? 4.945 -18.844 -6.461 1 98.62 182 GLY B N 1
ATOM 4709 C CA . GLY B 1 182 ? 4.605 -18.922 -7.875 1 98.62 182 GLY B CA 1
ATOM 4710 C C . GLY B 1 182 ? 4.395 -17.562 -8.516 1 98.62 182 GLY B C 1
ATOM 4711 O O . GLY B 1 182 ? 4.773 -17.344 -9.672 1 98.62 182 GLY B O 1
ATOM 4712 N N . GLY B 1 183 ? 3.711 -16.656 -7.789 1 98.56 183 GLY B N 1
ATOM 4713 C CA . GLY B 1 183 ? 3.559 -15.289 -8.266 1 98.56 183 GLY B CA 1
ATOM 4714 C C . GLY B 1 183 ? 4.879 -14.555 -8.422 1 98.56 183 GLY B C 1
ATOM 4715 O O . GLY B 1 183 ? 5.09 -13.844 -9.398 1 98.56 183 GLY B O 1
ATOM 4716 N N . PHE B 1 184 ? 5.785 -14.766 -7.457 1 98.62 184 PHE B N 1
ATOM 4717 C CA . PHE B 1 184 ? 7.105 -14.148 -7.547 1 98.62 184 PHE B CA 1
ATOM 4718 C C . PHE B 1 184 ? 7.883 -14.703 -8.734 1 98.62 184 PHE B C 1
ATOM 4720 O O . PHE B 1 184 ? 8.43 -13.945 -9.531 1 98.62 184 PHE B O 1
ATOM 4727 N N . THR B 1 185 ? 7.891 -16.031 -8.867 1 98.69 185 THR B N 1
ATOM 4728 C CA . THR B 1 185 ? 8.648 -16.688 -9.922 1 98.69 185 THR B CA 1
ATOM 4729 C C . THR B 1 185 ? 8.148 -16.266 -11.305 1 98.69 185 THR B C 1
ATOM 4731 O O . THR B 1 185 ? 8.945 -16.016 -12.203 1 98.69 185 THR B O 1
ATOM 4734 N N . MET B 1 186 ? 6.883 -16.188 -11.406 1 98.56 186 MET B N 1
ATOM 4735 C CA . MET B 1 186 ? 6.25 -15.727 -12.641 1 98.56 186 MET B CA 1
ATOM 4736 C C . MET B 1 186 ? 6.727 -14.328 -13.016 1 98.56 186 MET B C 1
ATOM 4738 O O . MET B 1 186 ? 7.25 -14.117 -14.109 1 98.56 186 MET B O 1
ATOM 4742 N N . GLN B 1 187 ? 6.641 -13.406 -12.086 1 97.38 187 GLN B N 1
ATOM 4743 C CA . GLN B 1 187 ? 7.008 -12.023 -12.344 1 97.38 187 GLN B CA 1
ATOM 4744 C C . GLN B 1 187 ? 8.508 -11.883 -12.57 1 97.38 187 GLN B C 1
ATOM 4746 O O . GLN B 1 187 ? 8.938 -11.164 -13.484 1 97.38 187 GLN B O 1
ATOM 4751 N N . TYR B 1 188 ? 9.258 -12.547 -11.734 1 97.94 188 TYR B N 1
ATOM 4752 C CA . TYR B 1 188 ? 10.711 -12.523 -11.844 1 97.94 188 TYR B CA 1
ATOM 4753 C C . TYR B 1 188 ? 11.164 -13.039 -13.211 1 97.94 188 TYR B C 1
ATOM 4755 O O . TYR B 1 188 ? 12.016 -12.43 -13.859 1 97.94 188 TYR B O 1
ATOM 4763 N N . GLY B 1 189 ? 10.586 -14.148 -13.672 1 97.88 189 GLY B N 1
ATOM 4764 C CA . GLY B 1 189 ? 10.898 -14.688 -14.984 1 97.88 189 GLY B CA 1
ATOM 4765 C C . GLY B 1 189 ? 10.578 -13.727 -16.109 1 97.88 189 GLY B C 1
ATOM 4766 O O . GLY B 1 189 ? 11.414 -13.492 -17 1 97.88 189 GLY B O 1
ATOM 4767 N N . ILE B 1 190 ? 9.414 -13.133 -16.047 1 96.56 190 ILE B N 1
ATOM 4768 C CA . ILE B 1 190 ? 8.914 -12.25 -17.109 1 96.56 190 ILE B CA 1
ATOM 4769 C C . ILE B 1 190 ? 9.828 -11.031 -17.234 1 96.56 190 ILE B C 1
ATOM 4771 O O . ILE B 1 190 ? 10.188 -10.641 -18.344 1 96.56 190 ILE B O 1
ATOM 4775 N N . VAL B 1 191 ? 10.25 -10.445 -16.109 1 95.62 191 VAL B N 1
ATOM 4776 C CA . VAL B 1 191 ? 10.984 -9.188 -16.203 1 95.62 191 VAL B CA 1
ATOM 4777 C C . VAL B 1 191 ? 12.469 -9.469 -16.438 1 95.62 191 VAL B C 1
ATOM 4779 O O . VAL B 1 191 ? 13.141 -8.719 -17.141 1 95.62 191 VAL B O 1
ATOM 4782 N N . LYS B 1 192 ? 13.016 -10.523 -15.844 1 96.5 192 LYS B N 1
ATOM 4783 C CA . LYS B 1 192 ? 14.43 -10.844 -16 1 96.5 192 LYS B CA 1
ATOM 4784 C C . LYS B 1 192 ? 14.719 -11.367 -17.406 1 96.5 192 LYS B C 1
ATOM 4786 O O . LYS B 1 192 ? 15.75 -11.039 -18 1 96.5 192 LYS B O 1
ATOM 4791 N N . TYR B 1 193 ? 13.844 -12.172 -17.906 1 97.12 193 TYR B N 1
ATOM 4792 C CA . TYR B 1 193 ? 13.992 -12.758 -19.219 1 97.12 193 TYR B CA 1
ATOM 4793 C C . TYR B 1 193 ? 12.953 -12.188 -20.188 1 97.12 193 TYR B C 1
ATOM 4795 O O . TYR B 1 193 ? 12.312 -12.938 -20.938 1 97.12 193 TYR B O 1
ATOM 4803 N N . ASN B 1 194 ? 12.828 -10.922 -20.094 1 95.56 194 ASN B N 1
ATOM 4804 C CA . ASN B 1 194 ? 11.773 -10.195 -20.797 1 95.56 194 ASN B CA 1
ATOM 4805 C C . ASN B 1 194 ? 11.82 -10.445 -22.297 1 95.56 194 ASN B C 1
ATOM 4807 O O . ASN B 1 194 ? 10.781 -10.617 -22.938 1 95.56 194 ASN B O 1
ATOM 4811 N N . GLU B 1 195 ? 12.992 -10.469 -22.938 1 94.94 195 GLU B N 1
ATOM 4812 C CA . GLU B 1 195 ? 13.125 -10.742 -24.375 1 94.94 195 GLU B CA 1
ATOM 4813 C C . GLU B 1 195 ? 12.617 -12.133 -24.719 1 94.94 195 GLU B C 1
ATOM 4815 O O . GLU B 1 195 ? 11.906 -12.312 -25.719 1 94.94 195 GLU B O 1
ATOM 4820 N N . GLU B 1 196 ? 12.969 -13.055 -23.906 1 96.19 196 GLU B N 1
ATOM 4821 C CA . GLU B 1 196 ? 12.516 -14.43 -24.109 1 96.19 196 GLU B CA 1
ATOM 4822 C C . GLU B 1 196 ? 10.992 -14.523 -24.016 1 96.19 196 GLU B C 1
ATOM 4824 O O . GLU B 1 196 ? 10.352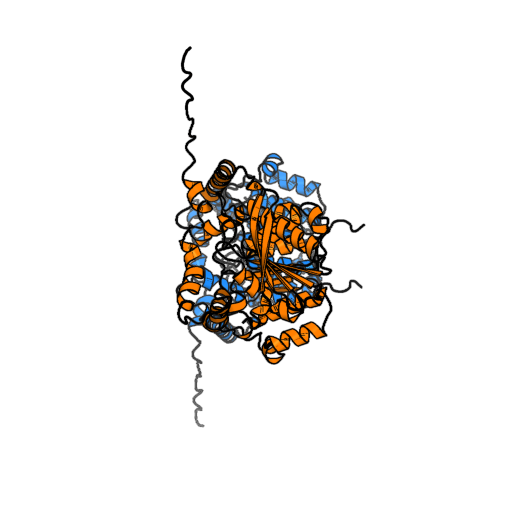 -15.156 -24.859 1 96.19 196 GLU B O 1
ATOM 4829 N N . PHE B 1 197 ? 10.469 -13.867 -23.078 1 97.06 197 PHE B N 1
ATOM 4830 C CA . PHE B 1 197 ? 9.039 -13.992 -22.812 1 97.06 197 PHE B CA 1
ATOM 4831 C C . PHE B 1 197 ? 8.227 -13.203 -23.828 1 97.06 197 PHE B C 1
ATOM 4833 O O . PHE B 1 197 ? 7.031 -13.445 -24 1 97.06 197 PHE B O 1
ATOM 4840 N N . SER B 1 198 ? 8.852 -12.258 -24.469 1 94.25 198 SER B N 1
ATOM 4841 C CA . SER B 1 198 ? 8.172 -11.453 -25.484 1 94.25 198 SER B CA 1
ATOM 4842 C C . SER B 1 198 ? 7.758 -12.312 -26.688 1 94.25 198 SER B C 1
ATOM 4844 O O . SER B 1 198 ? 6.922 -11.898 -27.484 1 94.25 198 SER B O 1
ATOM 4846 N N . LYS B 1 199 ? 8.328 -13.5 -26.781 1 94.62 199 LYS B N 1
ATOM 4847 C CA . LYS B 1 199 ? 8 -14.406 -27.875 1 94.62 199 LYS B CA 1
ATOM 4848 C C . LYS B 1 199 ? 6.676 -15.125 -27.625 1 94.62 199 LYS B C 1
ATOM 4850 O O . LYS B 1 199 ? 6.086 -15.688 -28.547 1 94.62 199 LYS B O 1
ATOM 4855 N N . TYR B 1 200 ? 6.348 -15.062 -26.391 1 96.75 200 TYR B N 1
ATOM 4856 C CA . TYR B 1 200 ? 5.105 -15.742 -26.031 1 96.75 200 TYR B CA 1
ATOM 4857 C C . TYR B 1 200 ? 3.922 -14.781 -26.094 1 96.75 200 TYR B C 1
ATOM 4859 O O . TYR B 1 200 ? 4.062 -13.594 -25.781 1 96.75 200 TYR B O 1
ATOM 4867 N N . ASN B 1 201 ? 2.832 -15.094 -26.609 1 96.12 201 ASN B N 1
ATOM 4868 C CA . ASN B 1 201 ? 1.645 -14.25 -26.719 1 96.12 201 ASN B CA 1
ATOM 4869 C C . ASN B 1 201 ? 0.88 -14.172 -25.406 1 96.12 201 ASN B C 1
ATOM 4871 O O . ASN B 1 201 ? -0.309 -14.484 -25.359 1 96.12 201 ASN B O 1
ATOM 4875 N N . ILE B 1 202 ? 1.621 -13.703 -24.359 1 98 202 ILE B N 1
ATOM 4876 C CA . ILE B 1 202 ? 1.001 -13.508 -23.062 1 98 202 ILE B CA 1
ATOM 4877 C C . ILE B 1 202 ? 0.11 -12.266 -23.094 1 98 202 ILE B C 1
ATOM 4879 O O . ILE B 1 202 ? 0.555 -11.188 -23.469 1 98 202 ILE B O 1
ATOM 4883 N N . LYS B 1 203 ? -1.152 -12.438 -22.594 1 97.56 203 LYS B N 1
ATOM 4884 C CA . LYS B 1 203 ? -2.107 -11.344 -22.719 1 97.56 203 LYS B CA 1
ATOM 4885 C C . LYS B 1 203 ? -2.439 -10.75 -21.344 1 97.56 203 LYS B C 1
ATOM 4887 O O . LYS B 1 203 ? -2.791 -9.57 -21.25 1 97.56 203 LYS B O 1
ATOM 4892 N N . TRP B 1 204 ? -2.381 -11.539 -20.344 1 97.75 204 TRP B N 1
ATOM 4893 C CA . TRP B 1 204 ? -2.713 -11.078 -19 1 97.75 204 TRP B CA 1
ATOM 4894 C C . TRP B 1 204 ? -2.113 -12.008 -17.938 1 97.75 204 TRP B C 1
ATOM 4896 O O . TRP B 1 204 ? -1.707 -13.133 -18.25 1 97.75 204 TRP B O 1
ATOM 4906 N N . ALA B 1 205 ? -2.021 -11.5 -16.703 1 98.38 205 ALA B N 1
ATOM 4907 C CA . ALA B 1 205 ? -1.555 -12.32 -15.594 1 98.38 205 ALA B CA 1
ATOM 4908 C C . ALA B 1 205 ? -2.27 -11.945 -14.297 1 98.38 205 ALA B C 1
ATOM 4910 O O . ALA B 1 205 ? -2.689 -10.797 -14.125 1 98.38 205 ALA B O 1
ATOM 4911 N N . ILE B 1 206 ? -2.477 -12.938 -13.461 1 98.62 206 ILE B N 1
ATOM 4912 C CA . ILE B 1 206 ? -2.986 -12.766 -12.102 1 98.62 206 ILE B CA 1
ATOM 4913 C C . ILE B 1 206 ? -1.897 -13.117 -11.094 1 98.62 206 ILE B C 1
ATOM 4915 O O . ILE B 1 206 ? -1.297 -14.188 -11.164 1 98.62 206 ILE B O 1
ATOM 4919 N N . SER B 1 207 ? -1.629 -12.211 -10.234 1 98.12 207 SER B N 1
ATOM 4920 C CA . SER B 1 207 ? -0.678 -12.422 -9.148 1 98.12 207 SER B CA 1
ATOM 4921 C C . SER B 1 207 ? -1.363 -12.336 -7.789 1 98.12 207 SER B C 1
ATOM 4923 O O . SER B 1 207 ? -1.831 -11.266 -7.395 1 98.12 207 SER B O 1
ATOM 4925 N N . ASP B 1 208 ? -1.399 -13.461 -7.105 1 98 208 ASP B N 1
ATOM 4926 C CA . ASP B 1 208 ? -2.08 -13.547 -5.816 1 98 208 ASP B CA 1
ATOM 4927 C C . ASP B 1 208 ? -1.083 -13.758 -4.68 1 98 208 ASP B C 1
ATOM 4929 O O . ASP B 1 208 ? -0.375 -14.766 -4.648 1 98 208 ASP B O 1
ATOM 4933 N N . SER B 1 209 ? -1.059 -12.781 -3.721 1 97.56 209 SER B N 1
ATOM 4934 C CA . SER B 1 209 ? -0.305 -12.898 -2.475 1 97.56 209 SER B CA 1
ATOM 4935 C C . SER B 1 209 ? 1.187 -13.062 -2.746 1 97.56 209 SER B C 1
ATOM 4937 O O . SER B 1 209 ? 1.853 -13.875 -2.094 1 97.56 209 SER B O 1
ATOM 4939 N N . TYR B 1 210 ? 1.712 -12.445 -3.768 1 96 210 TYR B N 1
ATOM 4940 C CA . TYR B 1 210 ? 3.123 -12.602 -4.102 1 96 210 TYR B CA 1
ATOM 4941 C C . TYR B 1 210 ? 3.992 -11.703 -3.23 1 96 210 TYR B C 1
ATOM 4943 O O . TYR B 1 210 ? 3.48 -10.945 -2.402 1 96 210 TYR B O 1
ATOM 4951 N N . TYR B 1 211 ? 5.332 -11.836 -3.262 1 96.62 211 TYR B N 1
ATOM 4952 C CA . TYR B 1 211 ? 6.312 -10.891 -2.74 1 96.62 211 TYR B CA 1
ATOM 4953 C C . TYR B 1 211 ? 7.18 -10.328 -3.861 1 96.62 211 TYR B C 1
ATOM 4955 O O . TYR B 1 211 ? 7.402 -10.992 -4.875 1 96.62 211 TYR B O 1
ATOM 4963 N N . GLY B 1 212 ? 7.598 -9.109 -3.729 1 96.81 212 GLY B N 1
ATOM 4964 C CA . GLY B 1 212 ? 8.312 -8.43 -4.801 1 96.81 212 GLY B CA 1
ATOM 4965 C C . GLY B 1 212 ? 9.812 -8.633 -4.738 1 96.81 212 GLY B C 1
ATOM 4966 O O . GLY B 1 212 ? 10.508 -8.438 -5.734 1 96.81 212 GLY B O 1
ATOM 4967 N N . SER B 1 213 ? 10.312 -8.969 -3.533 1 96.81 213 SER B N 1
ATOM 4968 C CA . SER B 1 213 ? 11.727 -9.273 -3.346 1 96.81 213 SER B CA 1
ATOM 4969 C C . SER B 1 213 ? 11.938 -10.195 -2.148 1 96.81 213 SER B C 1
ATOM 4971 O O . SER B 1 213 ? 11.094 -10.266 -1.254 1 96.81 213 SER B O 1
ATOM 4973 N N . ILE B 1 214 ? 13.117 -10.867 -2.23 1 96.06 214 ILE B N 1
ATOM 4974 C CA . ILE B 1 214 ? 13.445 -11.742 -1.107 1 96.06 214 ILE B CA 1
ATOM 4975 C C . ILE B 1 214 ? 13.688 -10.906 0.145 1 96.06 214 ILE B C 1
ATOM 4977 O O . ILE B 1 214 ? 13.359 -11.328 1.257 1 96.06 214 ILE B O 1
ATOM 4981 N N . LYS B 1 215 ? 14.203 -9.734 0.021 1 95.38 215 LYS B N 1
ATOM 4982 C CA . LYS B 1 215 ? 14.484 -8.875 1.167 1 95.38 215 LYS B CA 1
ATOM 4983 C C . LYS B 1 215 ? 13.195 -8.398 1.826 1 95.38 215 LYS B C 1
ATOM 4985 O O . LYS B 1 215 ? 13.07 -8.422 3.053 1 95.38 215 LYS B O 1
ATOM 4990 N N . THR B 1 216 ? 12.203 -7.934 1.004 1 95.38 216 THR B N 1
ATOM 4991 C CA . THR B 1 216 ? 10.945 -7.496 1.599 1 95.38 216 THR B CA 1
ATOM 4992 C C . THR B 1 216 ? 10.227 -8.664 2.271 1 95.38 216 THR B C 1
ATOM 4994 O O . THR B 1 216 ? 9.547 -8.484 3.287 1 95.38 216 THR B O 1
ATOM 4997 N N . LEU B 1 217 ? 10.336 -9.836 1.699 1 95.56 217 LEU B N 1
ATOM 4998 C CA . LEU B 1 217 ? 9.766 -11.031 2.322 1 95.56 217 LEU B CA 1
ATOM 4999 C C . LEU B 1 217 ? 10.383 -11.273 3.693 1 95.56 217 LEU B C 1
ATOM 5001 O O . LEU B 1 217 ? 9.672 -11.547 4.664 1 95.56 217 LEU B O 1
ATOM 5005 N N . LEU B 1 218 ? 11.711 -11.188 3.783 1 93.31 218 LEU B N 1
ATOM 5006 C CA . LEU B 1 218 ? 12.422 -11.43 5.035 1 93.31 218 LEU B CA 1
ATOM 5007 C C . LEU B 1 218 ? 12.078 -10.359 6.066 1 93.31 218 LEU B C 1
ATOM 5009 O O . LEU B 1 218 ? 11.922 -10.656 7.254 1 93.31 218 LEU B O 1
ATOM 5013 N N . VAL B 1 219 ? 11.961 -9.086 5.621 1 93.19 219 VAL B N 1
ATOM 5014 C CA . VAL B 1 219 ? 11.547 -8.016 6.52 1 93.19 219 VAL B CA 1
ATOM 5015 C C . VAL B 1 219 ? 10.156 -8.32 7.074 1 93.19 219 VAL B C 1
ATOM 5017 O O . VAL B 1 219 ? 9.914 -8.164 8.273 1 93.19 219 VAL B O 1
ATOM 5020 N N . HIS B 1 220 ? 9.266 -8.742 6.207 1 93.12 220 HIS B N 1
ATOM 5021 C CA . HIS B 1 220 ? 7.902 -9.07 6.609 1 93.12 220 HIS B CA 1
ATOM 5022 C C . HIS B 1 220 ? 7.887 -10.219 7.621 1 93.12 220 HIS B C 1
ATOM 5024 O O . HIS B 1 220 ? 7.184 -10.148 8.633 1 93.12 220 HIS B O 1
ATOM 5030 N N . THR B 1 221 ? 8.672 -11.219 7.371 1 91.19 221 THR B N 1
ATOM 5031 C CA . THR B 1 221 ? 8.773 -12.359 8.273 1 91.19 221 THR B CA 1
ATOM 5032 C C . THR B 1 221 ? 9.234 -11.906 9.664 1 91.19 221 THR B C 1
ATOM 5034 O O . THR B 1 221 ? 8.656 -12.305 10.672 1 91.19 221 THR B O 1
ATOM 5037 N N . ARG B 1 222 ? 10.234 -11.062 9.703 1 88.44 222 ARG B N 1
ATOM 5038 C CA . ARG B 1 222 ? 10.711 -10.516 10.969 1 88.44 222 ARG B CA 1
ATOM 5039 C C . ARG B 1 222 ? 9.625 -9.703 11.664 1 88.44 222 ARG B C 1
ATOM 5041 O O . ARG B 1 222 ? 9.383 -9.883 12.859 1 88.44 222 ARG B O 1
ATOM 5048 N N . ASN B 1 223 ? 8.977 -8.875 10.898 1 88.62 223 ASN B N 1
ATOM 5049 C CA . ASN B 1 223 ? 7.996 -7.953 11.469 1 88.62 223 ASN B CA 1
ATOM 5050 C C . ASN B 1 223 ? 6.781 -8.695 12.016 1 88.62 223 ASN B C 1
ATOM 5052 O O . ASN B 1 223 ? 6.18 -8.258 13 1 88.62 223 ASN B O 1
ATOM 5056 N N . VAL B 1 224 ? 6.422 -9.797 11.406 1 86.5 224 VAL B N 1
ATOM 5057 C CA . VAL B 1 224 ? 5.191 -10.492 11.773 1 86.5 224 VAL B CA 1
ATOM 5058 C C . VAL B 1 224 ? 5.492 -11.57 12.805 1 86.5 224 VAL B C 1
ATOM 5060 O O . VAL B 1 224 ? 4.781 -11.703 13.805 1 86.5 224 VAL B O 1
ATOM 5063 N N . TRP B 1 225 ? 6.621 -12.25 12.641 1 86.81 225 TRP B N 1
ATOM 5064 C CA . TRP B 1 225 ? 6.805 -13.469 13.43 1 86.81 225 TRP B CA 1
ATOM 5065 C C . TRP B 1 225 ? 7.941 -13.297 14.43 1 86.81 225 TRP B C 1
ATOM 5067 O O . TRP B 1 225 ? 7.965 -13.969 15.461 1 86.81 225 TRP B O 1
ATOM 5077 N N . LEU B 1 226 ? 8.883 -12.414 14.148 1 87.44 226 LEU B N 1
ATOM 5078 C CA . LEU B 1 226 ? 10.094 -12.383 14.953 1 87.44 226 LEU B CA 1
ATOM 5079 C C . LEU B 1 226 ? 10.305 -11 15.57 1 87.44 226 LEU B C 1
ATOM 5081 O O . LEU B 1 226 ? 11.438 -10.633 15.906 1 87.44 226 LEU B O 1
ATOM 5085 N N . LYS B 1 227 ? 9.242 -10.234 15.609 1 83.88 227 LYS B N 1
ATOM 5086 C CA . LYS B 1 227 ? 9.336 -8.844 16.047 1 83.88 227 LYS B CA 1
ATOM 5087 C C . LYS B 1 227 ? 9.914 -8.75 17.453 1 83.88 227 LYS B C 1
ATOM 5089 O O . LYS B 1 227 ? 10.641 -7.805 17.766 1 83.88 227 LYS B O 1
ATOM 5094 N N . ASN B 1 228 ? 9.625 -9.703 18.312 1 84.44 228 ASN B N 1
ATOM 5095 C CA . ASN B 1 228 ? 10.07 -9.664 19.703 1 84.44 228 ASN B CA 1
ATOM 5096 C C . ASN B 1 228 ? 11.445 -10.305 19.875 1 84.44 228 ASN B C 1
ATOM 5098 O O . ASN B 1 228 ? 12.078 -10.164 20.922 1 84.44 228 ASN B O 1
ATOM 5102 N N . LEU B 1 229 ? 11.945 -10.953 18.906 1 85.81 229 LEU B N 1
ATOM 5103 C CA . LEU B 1 229 ? 13.211 -11.672 19 1 85.81 229 LEU B CA 1
ATOM 5104 C C . LEU B 1 229 ? 14.328 -10.906 18.312 1 85.81 229 LEU B C 1
ATOM 5106 O O . LEU B 1 229 ? 15.492 -11.016 18.688 1 85.81 229 LEU B O 1
ATOM 5110 N N . VAL B 1 230 ? 13.938 -10.195 17.281 1 86.06 230 VAL B N 1
ATOM 5111 C CA . VAL B 1 230 ? 14.93 -9.477 16.484 1 86.06 230 VAL B CA 1
ATOM 5112 C C . VAL B 1 230 ? 14.578 -7.992 16.438 1 86.06 230 VAL B C 1
ATOM 5114 O O . VAL B 1 230 ? 13.578 -7.598 15.836 1 86.06 230 VAL B O 1
ATOM 5117 N N . SER B 1 231 ? 15.453 -7.258 17.031 1 88.38 231 SER B N 1
ATOM 5118 C CA . SER B 1 231 ? 15.258 -5.812 17.031 1 88.38 231 SER B CA 1
ATOM 5119 C C . SER B 1 231 ? 15.305 -5.242 15.617 1 88.38 231 SER B C 1
ATOM 5121 O O . SER B 1 231 ? 16.047 -5.742 14.766 1 88.38 231 SER B O 1
ATOM 5123 N N . HIS B 1 232 ? 14.508 -4.199 15.391 1 86.69 232 HIS B N 1
ATOM 5124 C CA . HIS B 1 232 ? 14.508 -3.57 14.078 1 86.69 232 HIS B CA 1
ATOM 5125 C C . HIS B 1 232 ? 15.883 -3.01 13.734 1 86.69 232 HIS B C 1
ATOM 5127 O O . HIS B 1 232 ? 16.234 -2.895 12.562 1 86.69 232 HIS B O 1
ATOM 5133 N N . LYS B 1 233 ? 16.719 -2.742 14.695 1 87.94 233 LYS B N 1
ATOM 5134 C CA . LYS B 1 233 ? 18.062 -2.191 14.5 1 87.94 233 LYS B CA 1
ATOM 5135 C C . LYS B 1 233 ? 19 -3.236 13.906 1 87.94 233 LYS B C 1
ATOM 5137 O O . LYS B 1 233 ? 20.062 -2.896 13.383 1 87.94 233 LYS B O 1
ATOM 5142 N N . ARG B 1 234 ? 18.594 -4.473 13.961 1 90.19 234 ARG B N 1
ATOM 5143 C CA . ARG B 1 234 ? 19.469 -5.551 13.516 1 90.19 234 ARG B CA 1
ATOM 5144 C C . ARG B 1 234 ? 18.953 -6.18 12.227 1 90.19 234 ARG B C 1
ATOM 5146 O O . ARG B 1 234 ? 19.594 -7.051 11.656 1 90.19 234 ARG B O 1
ATOM 5153 N N . VAL B 1 235 ? 17.844 -5.73 11.797 1 89.44 235 VAL B N 1
ATOM 5154 C CA . VAL B 1 235 ? 17.172 -6.383 10.688 1 89.44 235 VAL B CA 1
ATOM 5155 C C . VAL B 1 235 ? 18.031 -6.32 9.438 1 89.44 235 VAL B C 1
ATOM 5157 O O . VAL B 1 235 ? 18.25 -7.336 8.773 1 89.44 235 VAL B O 1
ATOM 5160 N N . GLY B 1 236 ? 18.578 -5.156 9.109 1 90.5 236 GLY B N 1
ATOM 5161 C CA . GLY B 1 236 ? 19.406 -5.004 7.926 1 90.5 236 GLY B CA 1
ATOM 5162 C C . GLY B 1 236 ? 20.609 -5.93 7.914 1 90.5 236 GLY B C 1
ATOM 5163 O O . GLY B 1 236 ? 20.859 -6.625 6.926 1 90.5 236 GLY B O 1
ATOM 5164 N N . LYS B 1 237 ? 21.312 -5.961 9.016 1 90.81 237 LYS B N 1
ATOM 5165 C CA . LYS B 1 237 ? 22.484 -6.805 9.133 1 90.81 237 LYS B CA 1
ATOM 5166 C C . LYS B 1 237 ? 22.125 -8.281 9.039 1 90.81 237 LYS B C 1
ATOM 5168 O O . LYS B 1 237 ? 22.844 -9.062 8.391 1 90.81 237 LYS B O 1
ATOM 5173 N N . SER B 1 238 ? 21.078 -8.656 9.711 1 91.81 238 SER B N 1
ATOM 5174 C CA . SER B 1 238 ? 20.625 -10.047 9.688 1 91.81 238 SER B CA 1
ATOM 5175 C C . SER B 1 238 ? 20.266 -10.484 8.273 1 91.81 238 SER B C 1
ATOM 5177 O O . SER B 1 238 ? 20.641 -11.578 7.844 1 91.81 238 SER B O 1
ATOM 5179 N N . ILE B 1 239 ? 19.562 -9.656 7.598 1 93 239 ILE B N 1
ATOM 5180 C CA . ILE B 1 239 ? 19.125 -9.977 6.246 1 93 239 ILE B CA 1
ATOM 5181 C C . ILE B 1 239 ? 20.328 -10.078 5.32 1 93 239 ILE B C 1
ATOM 5183 O O . ILE B 1 239 ? 20.422 -11.008 4.52 1 93 239 ILE B O 1
ATOM 5187 N N . ASN B 1 240 ? 21.266 -9.133 5.453 1 93 240 ASN B N 1
ATOM 5188 C CA . ASN B 1 240 ? 22.484 -9.18 4.637 1 93 240 ASN B CA 1
ATOM 5189 C C . ASN B 1 240 ? 23.266 -10.469 4.883 1 93 240 ASN B C 1
ATOM 5191 O O . ASN B 1 240 ? 23.828 -11.047 3.951 1 93 240 ASN B O 1
ATOM 5195 N N . ARG B 1 241 ? 23.312 -10.898 6.082 1 93.69 241 ARG B N 1
ATOM 5196 C CA . ARG B 1 241 ? 23.984 -12.141 6.422 1 93.69 241 ARG B CA 1
ATOM 5197 C C . ARG B 1 241 ? 23.297 -13.344 5.789 1 93.69 241 ARG B C 1
ATOM 5199 O O . ARG B 1 241 ? 23.953 -14.227 5.238 1 93.69 241 ARG B O 1
ATOM 5206 N N . ILE B 1 242 ? 22 -13.328 5.879 1 92.88 242 ILE B N 1
ATOM 5207 C CA . ILE B 1 242 ? 21.219 -14.414 5.297 1 92.88 242 ILE B CA 1
ATOM 5208 C C . ILE B 1 242 ? 21.469 -14.484 3.793 1 92.88 242 ILE B C 1
ATOM 5210 O O . ILE B 1 242 ? 21.734 -15.562 3.25 1 92.88 242 ILE B O 1
ATOM 5214 N N . ILE B 1 243 ? 21.406 -13.383 3.156 1 94.88 243 ILE B N 1
ATOM 5215 C CA . ILE B 1 243 ? 21.594 -13.312 1.71 1 94.88 243 ILE B CA 1
ATOM 5216 C C . ILE B 1 243 ? 23 -13.773 1.339 1 94.88 243 ILE B C 1
ATOM 5218 O O . ILE B 1 243 ? 23.172 -14.562 0.405 1 94.88 243 ILE B O 1
ATOM 5222 N N . LYS B 1 244 ? 24 -13.312 2.082 1 95.44 244 LYS B N 1
ATOM 5223 C CA . LYS B 1 244 ? 25.375 -13.719 1.839 1 95.44 244 LYS B CA 1
ATOM 5224 C C . LYS B 1 244 ? 25.547 -15.227 1.975 1 95.44 244 LYS B C 1
ATOM 5226 O O . LYS B 1 244 ? 26.188 -15.859 1.139 1 95.44 244 LYS B O 1
ATOM 5231 N N . ASN B 1 245 ? 25 -15.773 2.994 1 93.94 245 ASN B N 1
ATOM 5232 C CA . ASN B 1 245 ? 25.062 -17.219 3.213 1 93.94 245 ASN B CA 1
ATOM 5233 C C . ASN B 1 245 ? 24.391 -17.984 2.08 1 93.94 245 ASN B C 1
ATOM 5235 O O . ASN B 1 245 ? 24.906 -19.016 1.632 1 93.94 245 ASN B O 1
ATOM 5239 N N . GLN B 1 246 ? 23.25 -17.484 1.642 1 93.12 246 GLN B N 1
ATOM 5240 C CA . GLN B 1 246 ? 22.531 -18.156 0.556 1 93.12 246 GLN B CA 1
ATOM 5241 C C . GLN B 1 246 ? 23.328 -18.109 -0.742 1 93.12 246 GLN B C 1
ATOM 5243 O O . GLN B 1 246 ? 23.344 -19.062 -1.507 1 93.12 246 GLN B O 1
ATOM 5248 N N . ILE B 1 247 ? 23.953 -16.969 -0.976 1 95.88 247 ILE B N 1
ATOM 5249 C CA . ILE B 1 247 ? 24.797 -16.844 -2.158 1 95.88 247 ILE B CA 1
ATOM 5250 C C . ILE B 1 247 ? 25.938 -17.859 -2.096 1 95.88 247 ILE B C 1
ATOM 5252 O O . ILE B 1 247 ? 26.203 -18.562 -3.07 1 95.88 247 ILE B O 1
ATOM 5256 N N . GLN B 1 248 ? 26.516 -17.984 -0.986 1 94.44 248 GLN B N 1
ATOM 5257 C CA . GLN B 1 248 ? 27.641 -18.906 -0.806 1 94.44 248 GLN B CA 1
ATOM 5258 C C . GLN B 1 248 ? 27.188 -20.359 -0.945 1 94.44 248 GLN B C 1
ATOM 5260 O O . GLN B 1 248 ? 27.844 -21.156 -1.6 1 94.44 248 GLN B O 1
ATOM 5265 N N . ASP B 1 249 ? 26.047 -20.656 -0.395 1 91.25 249 ASP B N 1
ATOM 5266 C CA . ASP B 1 249 ? 25.562 -22.031 -0.345 1 91.25 249 ASP B CA 1
ATOM 5267 C C . ASP B 1 249 ? 25.047 -22.484 -1.707 1 91.25 249 ASP B C 1
ATOM 5269 O O . ASP B 1 249 ? 25.203 -23.641 -2.088 1 91.25 249 ASP B O 1
ATOM 5273 N N . THR B 1 250 ? 24.422 -21.594 -2.455 1 92.88 250 THR B N 1
ATOM 5274 C CA . THR B 1 250 ? 23.688 -22 -3.646 1 92.88 250 THR B CA 1
ATOM 5275 C C . THR B 1 250 ? 24.438 -21.578 -4.91 1 92.88 250 THR B C 1
ATOM 5277 O O . THR B 1 250 ? 24.109 -22.031 -6.008 1 92.88 250 THR B O 1
ATOM 5280 N N . ASP B 1 251 ? 25.359 -20.734 -4.762 1 95.12 251 ASP B N 1
ATOM 5281 C CA . ASP B 1 251 ? 26.109 -20.141 -5.867 1 95.12 251 ASP B CA 1
ATOM 5282 C C . ASP B 1 251 ? 25.188 -19.391 -6.82 1 95.12 251 ASP B C 1
ATOM 5284 O O . ASP B 1 251 ? 25.375 -19.438 -8.039 1 95.12 251 ASP B O 1
ATOM 5288 N N . LEU B 1 252 ? 24.078 -18.875 -6.285 1 96.06 252 LEU B N 1
ATOM 5289 C CA . LEU B 1 252 ? 23.125 -18.047 -7.016 1 96.06 252 LEU B CA 1
ATOM 5290 C C . LEU B 1 252 ? 23.141 -16.609 -6.492 1 96.06 252 LEU B C 1
ATOM 5292 O O . LEU B 1 252 ? 23.438 -16.375 -5.312 1 96.06 252 LEU B O 1
ATOM 5296 N N . ASP B 1 253 ? 22.844 -15.672 -7.312 1 96.5 253 ASP B N 1
ATOM 5297 C CA . ASP B 1 253 ? 22.797 -14.273 -6.898 1 96.5 253 ASP B CA 1
ATOM 5298 C C . ASP B 1 253 ? 21.453 -13.938 -6.258 1 96.5 253 ASP B C 1
ATOM 5300 O O . ASP B 1 253 ? 20.562 -13.398 -6.918 1 96.5 253 ASP B O 1
ATOM 5304 N N . TRP B 1 254 ? 21.359 -14.109 -5.031 1 96.06 254 TRP B N 1
ATOM 5305 C CA . TRP B 1 254 ? 20.125 -13.867 -4.301 1 96.06 254 TRP B CA 1
ATOM 5306 C C . TRP B 1 254 ? 19.797 -12.375 -4.262 1 96.06 254 TRP B C 1
ATOM 5308 O O . TRP B 1 254 ? 18.656 -11.992 -3.982 1 96.06 254 TRP B O 1
ATOM 5318 N N . ASN B 1 255 ? 20.781 -11.492 -4.508 1 94.75 255 ASN B N 1
ATOM 5319 C CA . ASN B 1 255 ? 20.516 -10.062 -4.602 1 94.75 255 ASN B CA 1
ATOM 5320 C C . ASN B 1 255 ? 19.672 -9.727 -5.824 1 94.75 255 ASN B C 1
ATOM 5322 O O . ASN B 1 255 ? 19.047 -8.664 -5.875 1 94.75 255 ASN B O 1
ATOM 5326 N N . ASP B 1 256 ? 19.609 -10.656 -6.738 1 96.88 256 ASP B N 1
ATOM 5327 C CA . ASP B 1 256 ? 18.875 -10.43 -7.98 1 96.88 256 ASP B CA 1
ATOM 5328 C C . ASP B 1 256 ? 17.406 -10.766 -7.816 1 96.88 256 ASP B C 1
ATOM 5330 O O . ASP B 1 256 ? 16.578 -10.453 -8.688 1 96.88 256 ASP B O 1
ATOM 5334 N N . LEU B 1 257 ? 17.031 -11.336 -6.703 1 97.38 257 LEU B N 1
ATOM 5335 C CA . LEU B 1 257 ? 15.648 -11.688 -6.445 1 97.38 257 LEU B CA 1
ATOM 5336 C C . LEU B 1 257 ? 14.852 -10.469 -6 1 97.38 257 LEU B C 1
ATOM 5338 O O . LEU B 1 257 ? 14.344 -10.422 -4.875 1 97.38 257 LEU B O 1
ATOM 5342 N N . ASP B 1 258 ? 14.75 -9.555 -6.879 1 96.75 258 ASP B N 1
ATOM 5343 C CA . ASP B 1 258 ? 14.102 -8.266 -6.672 1 96.75 258 ASP B CA 1
ATOM 5344 C C . ASP B 1 258 ? 13.406 -7.785 -7.945 1 96.75 258 ASP B C 1
ATOM 5346 O O . ASP B 1 258 ? 14.016 -7.113 -8.773 1 96.75 258 ASP B O 1
ATOM 5350 N N . VAL B 1 259 ? 12.094 -8.062 -8.008 1 96.38 259 VAL B N 1
ATOM 5351 C CA . VAL B 1 259 ? 11.312 -7.746 -9.203 1 96.38 259 VAL B CA 1
ATOM 5352 C C . VAL B 1 259 ? 11.25 -6.234 -9.398 1 96.38 259 VAL B C 1
ATOM 5354 O O . VAL B 1 259 ? 11.242 -5.746 -10.531 1 96.38 259 VAL B O 1
ATOM 5357 N N . PHE B 1 260 ? 11.242 -5.441 -8.328 1 93.06 260 PHE B N 1
ATOM 5358 C CA . PHE B 1 260 ? 11.094 -3.99 -8.383 1 93.06 260 PHE B CA 1
ATOM 5359 C C . PHE B 1 260 ? 12.234 -3.361 -9.18 1 93.06 260 PHE B C 1
ATOM 5361 O O . PHE B 1 260 ? 12.023 -2.395 -9.914 1 93.06 260 PHE B O 1
ATOM 5368 N N . LYS B 1 261 ? 13.414 -3.941 -9.031 1 91.56 261 LYS B N 1
ATOM 5369 C CA . LYS B 1 261 ? 14.602 -3.391 -9.672 1 91.56 261 LYS B CA 1
ATOM 5370 C C . LYS B 1 261 ? 14.484 -3.449 -11.195 1 91.56 261 LYS B C 1
ATOM 5372 O O . LYS B 1 261 ? 14.992 -2.57 -11.898 1 91.56 261 LYS B O 1
ATOM 5377 N N . TYR B 1 262 ? 13.812 -4.402 -11.664 1 92.19 262 TYR B N 1
ATOM 5378 C CA . TYR B 1 262 ? 13.719 -4.602 -13.109 1 92.19 262 TYR B CA 1
ATOM 5379 C C . TYR B 1 262 ? 12.781 -3.582 -13.742 1 92.19 262 TYR B C 1
ATOM 5381 O O . TYR B 1 262 ? 12.859 -3.326 -14.945 1 92.19 262 TYR B O 1
ATOM 5389 N N . TYR B 1 263 ? 11.914 -3.02 -13.008 1 87.44 263 TYR B N 1
ATOM 5390 C CA . TYR B 1 263 ? 10.992 -2.02 -13.539 1 87.44 263 TYR B CA 1
ATOM 5391 C C . TYR B 1 263 ? 11.656 -0.646 -13.594 1 87.44 263 TYR B C 1
ATOM 5393 O O . TYR B 1 263 ? 11.055 0.321 -14.062 1 87.44 263 TYR B O 1
ATOM 5401 N N . GLU B 1 264 ? 12.859 -0.525 -13.102 1 81.12 264 GLU B N 1
ATOM 5402 C CA . GLU B 1 264 ? 13.641 0.699 -13.258 1 81.12 264 GLU B CA 1
ATOM 5403 C C . GLU B 1 264 ? 14.25 0.792 -14.656 1 81.12 264 GLU B C 1
ATOM 5405 O O . GLU B 1 264 ? 14.734 1.853 -15.062 1 81.12 264 GLU B O 1
ATOM 5410 N N . SER B 1 265 ? 14.203 -0.309 -15.336 1 78.69 265 SER B N 1
ATOM 5411 C CA . SER B 1 265 ? 14.711 -0.361 -16.703 1 78.69 265 SER B CA 1
ATOM 5412 C C . SER B 1 265 ? 13.57 -0.513 -17.703 1 78.69 265 SER B C 1
ATOM 5414 O O . SER B 1 265 ? 12.43 -0.778 -17.328 1 78.69 265 SER B O 1
ATOM 5416 N N . ASP B 1 266 ? 13.922 -0.271 -18.984 1 77.62 266 ASP B N 1
ATOM 5417 C CA . ASP B 1 266 ? 12.93 -0.426 -20.031 1 77.62 266 ASP B CA 1
ATOM 5418 C C . ASP B 1 266 ? 12.617 -1.899 -20.297 1 77.62 266 ASP B C 1
ATOM 5420 O O . ASP B 1 266 ? 13.531 -2.711 -20.453 1 77.62 266 ASP B O 1
ATOM 5424 N N . LEU B 1 267 ? 11.406 -2.184 -20.188 1 81.06 267 LEU B N 1
ATOM 5425 C CA . LEU B 1 267 ? 10.93 -3.529 -20.5 1 81.06 267 LEU B CA 1
ATOM 5426 C C . LEU B 1 267 ? 10.336 -3.592 -21.891 1 81.06 267 LEU B C 1
ATOM 5428 O O . LEU B 1 267 ? 9.625 -2.678 -22.312 1 81.06 267 LEU B O 1
ATOM 5432 N N . LYS B 1 268 ? 10.672 -4.598 -22.625 1 75.12 268 LYS B N 1
ATOM 5433 C CA . LYS B 1 268 ? 10.195 -4.793 -23.984 1 75.12 268 LYS B CA 1
ATOM 5434 C C . LYS B 1 268 ? 8.711 -5.148 -24 1 75.12 268 LYS B C 1
ATOM 5436 O O . LYS B 1 268 ? 7.977 -4.746 -24.906 1 75.12 268 LYS B O 1
ATOM 5441 N N . MET B 1 269 ? 8.375 -5.949 -23.031 1 79 269 MET B N 1
ATOM 5442 C CA . MET B 1 269 ? 6.992 -6.422 -22.969 1 79 269 MET B CA 1
ATOM 5443 C C . MET B 1 269 ? 6.379 -6.133 -21.609 1 79 269 MET B C 1
ATOM 5445 O O . MET B 1 269 ? 7 -6.387 -20.578 1 79 269 MET B O 1
ATOM 5449 N N . ILE B 1 270 ? 5.184 -5.555 -21.812 1 84.5 270 ILE B N 1
ATOM 5450 C CA . ILE B 1 270 ? 4.34 -5.34 -20.656 1 84.5 270 ILE B CA 1
ATOM 5451 C C . ILE B 1 270 ? 2.893 -5.691 -20.984 1 84.5 270 ILE B C 1
ATOM 5453 O O . ILE B 1 270 ? 2.406 -5.371 -22.078 1 84.5 270 ILE B O 1
ATOM 5457 N N . PHE B 1 271 ? 2.318 -6.531 -20.281 1 93.19 271 PHE B N 1
ATOM 5458 C CA . PHE B 1 271 ? 0.908 -6.879 -20.406 1 93.19 271 PHE B CA 1
ATOM 5459 C C . PHE B 1 271 ? 0.161 -6.598 -19.109 1 93.19 271 PHE B C 1
ATOM 5461 O O . PHE B 1 271 ? 0.778 -6.438 -18.062 1 93.19 271 PHE B O 1
ATOM 5468 N N . PRO B 1 272 ? -1.188 -6.484 -19.172 1 95.12 272 PRO B N 1
ATOM 5469 C CA . PRO B 1 272 ? -1.972 -6.191 -17.969 1 95.12 272 PRO B CA 1
ATOM 5470 C C . PRO B 1 272 ? -1.855 -7.285 -16.906 1 95.12 272 PRO B C 1
ATOM 5472 O O . PRO B 1 272 ? -1.846 -8.477 -17.25 1 95.12 272 PRO B O 1
ATOM 5475 N N . MET B 1 273 ? -1.807 -6.84 -15.672 1 96.12 273 MET B N 1
ATOM 5476 C CA . MET B 1 273 ? -1.746 -7.762 -14.547 1 96.12 273 MET B CA 1
ATOM 5477 C C . MET B 1 273 ? -2.781 -7.398 -13.484 1 96.12 273 MET B C 1
ATOM 5479 O O . MET B 1 273 ? -3.062 -6.219 -13.266 1 96.12 273 MET B O 1
ATOM 5483 N N . PHE B 1 274 ? -3.332 -8.414 -12.898 1 97.62 274 PHE B N 1
ATOM 5484 C CA . PHE B 1 274 ? -4.223 -8.273 -11.758 1 97.62 274 PHE B CA 1
ATOM 5485 C C . PHE B 1 274 ? -3.512 -8.664 -10.461 1 97.62 274 PHE B C 1
ATOM 5487 O O . PHE B 1 274 ? -3.078 -9.805 -10.312 1 97.62 274 PHE B O 1
ATOM 5494 N N . PHE B 1 275 ? -3.385 -7.699 -9.57 1 97 275 PHE B N 1
ATOM 5495 C CA . PHE B 1 275 ? -2.756 -7.953 -8.273 1 97 275 PHE B CA 1
ATOM 5496 C C . PHE B 1 275 ? -3.809 -8.172 -7.195 1 97 275 PHE B C 1
ATOM 5498 O O . PHE B 1 275 ? -4.699 -7.34 -7.008 1 97 275 PHE B O 1
ATOM 5505 N N . LEU B 1 276 ? -3.748 -9.305 -6.582 1 98.31 276 LEU B N 1
ATOM 5506 C CA . LEU B 1 276 ? -4.652 -9.656 -5.492 1 98.31 276 LEU B CA 1
ATOM 5507 C C . LEU B 1 276 ? -3.877 -9.93 -4.207 1 98.31 276 LEU B C 1
ATOM 5509 O O . LEU B 1 276 ? -2.84 -10.602 -4.238 1 98.31 276 LEU B O 1
ATOM 5513 N N . HIS B 1 277 ? -4.32 -9.312 -3.09 1 98.25 277 HIS B N 1
ATOM 5514 C CA . HIS B 1 277 ? -3.689 -9.562 -1.798 1 98.25 277 HIS B CA 1
ATOM 5515 C C . HIS B 1 277 ? -4.66 -9.289 -0.651 1 98.25 277 HIS B C 1
ATOM 5517 O O . HIS B 1 277 ? -5.852 -9.062 -0.879 1 98.25 277 HIS B O 1
ATOM 5523 N N . CYS B 1 278 ? -4.242 -9.57 0.568 1 94.81 278 CYS B N 1
ATOM 5524 C CA . CYS B 1 278 ? -5.023 -9.211 1.749 1 94.81 278 CYS B CA 1
ATOM 5525 C C . CYS B 1 278 ? -4.152 -8.523 2.791 1 94.81 278 CYS B C 1
ATOM 5527 O O . CYS B 1 278 ? -2.984 -8.875 2.965 1 94.81 278 CYS B O 1
ATOM 5529 N N . ARG B 1 279 ? -4.668 -7.582 3.498 1 91.56 279 ARG B N 1
ATOM 5530 C CA . ARG B 1 279 ? -3.939 -6.73 4.434 1 91.56 279 ARG B CA 1
ATOM 5531 C C . ARG B 1 279 ? -3.383 -7.547 5.594 1 91.56 279 ARG B C 1
ATOM 5533 O O . ARG B 1 279 ? -2.303 -7.246 6.109 1 91.56 279 ARG B O 1
ATOM 5540 N N . ASN B 1 280 ? -4.129 -8.531 5.973 1 89.25 280 ASN B N 1
ATOM 5541 C CA . ASN B 1 280 ? -3.715 -9.289 7.148 1 89.25 280 ASN B CA 1
ATOM 5542 C C . ASN B 1 280 ? -2.916 -10.531 6.762 1 89.25 280 ASN B C 1
ATOM 5544 O O . ASN B 1 280 ? -2.891 -11.516 7.504 1 89.25 280 ASN B O 1
ATOM 5548 N N . ASP B 1 281 ? -2.299 -10.555 5.594 1 94 281 ASP B N 1
ATOM 5549 C CA . ASP B 1 281 ? -1.446 -11.664 5.188 1 94 281 ASP B CA 1
ATOM 5550 C C . ASP B 1 281 ? -0.24 -11.805 6.113 1 94 281 ASP B C 1
ATOM 5552 O O . ASP B 1 281 ? 0.578 -10.883 6.211 1 94 281 ASP B O 1
ATOM 5556 N N . ASN B 1 282 ? -0.077 -12.961 6.746 1 91.38 282 ASN B N 1
ATOM 5557 C CA . ASN B 1 282 ? 1.002 -13.148 7.707 1 91.38 282 ASN B CA 1
ATOM 5558 C C . ASN B 1 282 ? 2.225 -13.797 7.062 1 91.38 282 ASN B C 1
ATOM 5560 O O . ASN B 1 282 ? 3.227 -14.047 7.734 1 91.38 282 ASN B O 1
ATOM 5564 N N . VAL B 1 283 ? 2.113 -14.023 5.742 1 94.94 283 VAL B N 1
ATOM 5565 C CA . VAL B 1 283 ? 3.193 -14.758 5.086 1 94.94 283 VAL B CA 1
ATOM 5566 C C . VAL B 1 283 ? 3.961 -13.82 4.156 1 94.94 283 VAL B C 1
ATOM 5568 O O . VAL B 1 283 ? 5.195 -13.805 4.16 1 94.94 283 VAL B O 1
ATOM 5571 N N . THR B 1 284 ? 3.277 -13.055 3.332 1 96.94 284 THR B N 1
ATOM 5572 C CA . THR B 1 284 ? 3.914 -12.141 2.391 1 96.94 284 THR B CA 1
ATOM 5573 C C . THR B 1 284 ? 3.426 -10.711 2.609 1 96.94 284 THR B C 1
ATOM 5575 O O . THR B 1 284 ? 2.318 -10.5 3.107 1 96.94 284 THR B O 1
ATOM 5578 N N . PRO B 1 285 ? 4.289 -9.75 2.297 1 95.75 285 PRO B N 1
ATOM 5579 C CA . PRO B 1 285 ? 3.887 -8.359 2.49 1 95.75 285 PRO B CA 1
ATOM 5580 C C . PRO B 1 285 ? 2.916 -7.867 1.417 1 95.75 285 PRO B C 1
ATOM 5582 O O . PRO B 1 285 ? 3.309 -7.68 0.263 1 95.75 285 PRO B O 1
ATOM 5585 N N . PHE B 1 286 ? 1.709 -7.512 1.844 1 95 286 PHE B N 1
ATOM 5586 C CA . PHE B 1 286 ? 0.675 -7.141 0.885 1 95 286 PHE B CA 1
ATOM 5587 C C . PHE B 1 286 ? 1.041 -5.848 0.168 1 95 286 PHE B C 1
ATOM 5589 O O . PHE B 1 286 ? 0.596 -5.609 -0.957 1 95 286 PHE B O 1
ATOM 5596 N N . ASP B 1 287 ? 1.826 -4.98 0.796 1 94.19 287 ASP B N 1
ATOM 5597 C CA . ASP B 1 287 ? 2.168 -3.701 0.178 1 94.19 287 ASP B CA 1
ATOM 5598 C C . ASP B 1 287 ? 3.119 -3.898 -0.999 1 94.19 287 ASP B C 1
ATOM 5600 O O . ASP B 1 287 ? 3.312 -2.986 -1.807 1 94.19 287 ASP B O 1
ATOM 5604 N N . ASP B 1 288 ? 3.768 -5.098 -1.117 1 96.5 288 ASP B N 1
ATOM 5605 C CA . ASP B 1 288 ? 4.531 -5.383 -2.328 1 96.5 288 ASP B CA 1
ATOM 5606 C C . ASP B 1 288 ? 3.633 -5.371 -3.561 1 96.5 288 ASP B C 1
ATOM 5608 O O . ASP B 1 288 ? 4.055 -4.957 -4.641 1 96.5 288 ASP B O 1
ATOM 5612 N N . SER B 1 289 ? 2.396 -5.875 -3.41 1 96.19 289 SER B N 1
ATOM 5613 C CA . SER B 1 289 ? 1.441 -5.812 -4.512 1 96.19 289 SER B CA 1
ATOM 5614 C C . SER B 1 289 ? 1.121 -4.367 -4.883 1 96.19 289 SER B C 1
ATOM 5616 O O . SER B 1 289 ? 1.066 -4.023 -6.066 1 96.19 289 SER B O 1
ATOM 5618 N N . MET B 1 290 ? 1.012 -3.551 -3.93 1 93 290 MET B N 1
ATOM 5619 C CA . MET B 1 290 ? 0.723 -2.141 -4.172 1 93 290 MET B CA 1
ATOM 5620 C C . MET B 1 290 ? 1.923 -1.439 -4.801 1 93 290 MET B C 1
ATOM 5622 O O . MET B 1 290 ? 1.768 -0.642 -5.727 1 93 290 MET B O 1
ATOM 5626 N N . ARG B 1 291 ? 3.1 -1.745 -4.258 1 92.69 291 ARG B N 1
ATOM 5627 C CA . ARG B 1 291 ? 4.332 -1.171 -4.789 1 92.69 291 ARG B CA 1
ATOM 5628 C C . ARG B 1 291 ? 4.492 -1.5 -6.27 1 92.69 291 ARG B C 1
ATOM 5630 O O . ARG B 1 291 ? 4.816 -0.624 -7.074 1 92.69 291 ARG B O 1
ATOM 5637 N N . LEU B 1 292 ? 4.273 -2.75 -6.559 1 92.62 292 LEU B N 1
ATOM 5638 C CA . LEU B 1 292 ? 4.438 -3.148 -7.953 1 92.62 292 LEU B CA 1
ATOM 5639 C C . LEU B 1 292 ? 3.373 -2.498 -8.828 1 92.62 292 LEU B C 1
ATOM 5641 O O . LEU B 1 292 ? 3.662 -2.08 -9.953 1 92.62 292 LEU B O 1
ATOM 5645 N N . PHE B 1 293 ? 2.172 -2.424 -8.375 1 91.81 293 PHE B N 1
ATOM 5646 C CA . PHE B 1 293 ? 1.099 -1.757 -9.109 1 91.81 293 PHE B CA 1
ATOM 5647 C C . PHE B 1 293 ? 1.484 -0.322 -9.445 1 91.81 293 PHE B C 1
ATOM 5649 O O . PHE B 1 293 ? 1.317 0.12 -10.586 1 91.81 293 PHE B O 1
ATOM 5656 N N . VAL B 1 294 ? 2.016 0.375 -8.461 1 86.5 294 VAL B N 1
ATOM 5657 C CA . VAL B 1 294 ? 2.418 1.767 -8.633 1 86.5 294 VAL B CA 1
ATOM 5658 C C . VAL B 1 294 ? 3.562 1.854 -9.641 1 86.5 294 VAL B C 1
ATOM 5660 O O . VAL B 1 294 ? 3.521 2.668 -10.562 1 86.5 294 VAL B O 1
ATOM 5663 N N . LYS B 1 295 ? 4.523 1.015 -9.5 1 84.94 295 LYS B N 1
ATOM 5664 C CA . LYS B 1 295 ? 5.676 1.049 -10.398 1 84.94 295 LYS B CA 1
ATOM 5665 C C . LYS B 1 295 ? 5.273 0.722 -11.828 1 84.94 295 LYS B C 1
ATOM 5667 O O . LYS B 1 295 ? 5.797 1.31 -12.781 1 84.94 295 LYS B O 1
ATOM 5672 N N . ARG B 1 296 ? 4.355 -0.206 -11.93 1 87.06 296 ARG B N 1
ATOM 5673 C CA . ARG B 1 296 ? 3.918 -0.623 -13.258 1 87.06 296 ARG B CA 1
ATOM 5674 C C . ARG B 1 296 ? 3.01 0.427 -13.883 1 87.06 296 ARG B C 1
ATOM 5676 O O . ARG B 1 296 ? 2.871 0.481 -15.109 1 87.06 296 ARG B O 1
ATOM 5683 N N . SER B 1 297 ? 2.338 1.159 -13.086 1 78.25 297 SER B N 1
ATOM 5684 C CA . SER B 1 297 ? 1.366 2.129 -13.586 1 78.25 297 SER B CA 1
ATOM 5685 C C . SER B 1 297 ? 2.029 3.164 -14.484 1 78.25 297 SER B C 1
ATOM 5687 O O . SER B 1 297 ? 1.358 3.814 -15.289 1 78.25 297 SER B O 1
ATOM 5689 N N . ILE B 1 298 ? 3.293 3.211 -14.359 1 68.25 298 ILE B N 1
ATOM 5690 C CA . ILE B 1 298 ? 4.066 4.109 -15.211 1 68.25 298 ILE B CA 1
ATOM 5691 C C . ILE B 1 298 ? 4.152 3.543 -16.625 1 68.25 298 ILE B C 1
ATOM 5693 O O . ILE B 1 298 ? 4.285 4.293 -17.594 1 68.25 298 ILE B O 1
ATOM 5697 N N . HIS B 1 299 ? 4.07 2.256 -16.656 1 68.38 299 HIS B N 1
ATOM 5698 C CA . HIS B 1 299 ? 4.281 1.552 -17.922 1 68.38 299 HIS B CA 1
ATOM 5699 C C . HIS B 1 299 ? 2.965 1.044 -18.5 1 68.38 299 HIS B C 1
ATOM 5701 O O . HIS B 1 299 ? 2.852 0.839 -19.719 1 68.38 299 HIS B O 1
ATOM 5707 N N . SER B 1 300 ? 2.162 0.687 -17.625 1 68.38 300 SER B N 1
ATOM 5708 C CA . SER B 1 300 ? 0.899 0.078 -18.031 1 68.38 300 SER B CA 1
ATOM 5709 C C . SER B 1 300 ? -0.285 0.75 -17.344 1 68.38 300 SER B C 1
ATOM 5711 O O . SER B 1 300 ? -0.225 1.057 -16.141 1 68.38 300 SER B O 1
ATOM 5713 N N . ARG B 1 301 ? -1.298 0.985 -18.109 1 72.31 301 ARG B N 1
ATOM 5714 C CA . ARG B 1 301 ? -2.488 1.588 -17.516 1 72.31 301 ARG B CA 1
ATOM 5715 C C . ARG B 1 301 ? -3.645 0.594 -17.484 1 72.31 301 ARG B C 1
ATOM 5717 O O . ARG B 1 301 ? -4.801 0.987 -17.312 1 72.31 301 ARG B O 1
ATOM 5724 N N . ASP B 1 302 ? -3.311 -0.686 -17.594 1 87.44 302 ASP B N 1
ATOM 5725 C CA . ASP B 1 302 ? -4.41 -1.644 -17.656 1 87.44 302 ASP B CA 1
ATOM 5726 C C . ASP B 1 302 ? -4.367 -2.609 -16.484 1 87.44 302 ASP B C 1
ATOM 5728 O O . ASP B 1 302 ? -5.168 -3.543 -16.406 1 87.44 302 ASP B O 1
ATOM 5732 N N . ASP B 1 303 ? -3.477 -2.357 -15.562 1 92.44 303 ASP B N 1
ATOM 5733 C CA . ASP B 1 303 ? -3.4 -3.215 -14.383 1 92.44 303 ASP B CA 1
ATOM 5734 C C . ASP B 1 303 ? -4.578 -2.967 -13.445 1 92.44 303 ASP B C 1
ATOM 5736 O O . ASP B 1 303 ? -5.219 -1.914 -13.508 1 92.44 303 ASP B O 1
ATOM 5740 N N . GLU B 1 304 ? -4.945 -3.969 -12.688 1 94.5 304 GLU B N 1
ATOM 5741 C CA . GLU B 1 304 ? -5.926 -3.852 -11.617 1 94.5 304 GLU B CA 1
ATOM 5742 C C . GLU B 1 304 ? -5.375 -4.395 -10.297 1 94.5 304 GLU B C 1
ATOM 5744 O O . GLU B 1 304 ? -4.469 -5.23 -10.297 1 94.5 304 GLU B O 1
ATOM 5749 N N . ILE B 1 305 ? -5.852 -3.846 -9.242 1 95.06 305 ILE B N 1
ATOM 5750 C CA . ILE B 1 305 ? -5.422 -4.297 -7.926 1 95.06 305 ILE B CA 1
ATOM 5751 C C . ILE B 1 305 ? -6.637 -4.441 -7.012 1 95.06 305 ILE B C 1
ATOM 5753 O O . ILE B 1 305 ? -7.57 -3.639 -7.07 1 95.06 305 ILE B O 1
ATOM 5757 N N . LEU B 1 306 ? -6.699 -5.516 -6.301 1 96.81 306 LEU B N 1
ATOM 5758 C CA . LEU B 1 306 ? -7.723 -5.836 -5.312 1 96.81 306 LEU B CA 1
ATOM 5759 C C . LEU B 1 306 ? -7.09 -6.293 -4.004 1 96.81 306 LEU B C 1
ATOM 5761 O O . LEU B 1 306 ? -6.375 -7.293 -3.969 1 96.81 306 LEU B O 1
ATOM 5765 N N . ILE B 1 307 ? -7.262 -5.496 -2.908 1 96.06 307 ILE B N 1
ATOM 5766 C CA . ILE B 1 307 ? -6.723 -5.82 -1.592 1 96.06 307 ILE B CA 1
ATOM 5767 C C . ILE B 1 307 ? -7.867 -5.992 -0.595 1 96.06 307 ILE B C 1
ATOM 5769 O O . ILE B 1 307 ? -8.609 -5.043 -0.324 1 96.06 307 ILE B O 1
ATOM 5773 N N . TYR B 1 308 ? -8.039 -7.18 -0.025 1 95.25 308 TYR B N 1
ATOM 5774 C CA . TYR B 1 308 ? -9.039 -7.457 0.997 1 95.25 308 TYR B CA 1
ATOM 5775 C C . TYR B 1 308 ? -8.531 -7.066 2.381 1 95.25 308 TYR B C 1
ATOM 5777 O O . TYR B 1 308 ? -7.324 -7.047 2.619 1 95.25 308 TYR B O 1
ATOM 5785 N N . ASP B 1 309 ? -9.484 -6.773 3.34 1 92.44 309 ASP B N 1
ATOM 5786 C CA . ASP B 1 309 ? -9.125 -6.523 4.734 1 92.44 309 ASP B CA 1
ATOM 5787 C C . ASP B 1 309 ? -8.688 -7.812 5.426 1 92.44 309 ASP B C 1
ATOM 5789 O O . ASP B 1 309 ? -7.684 -7.832 6.145 1 92.44 309 ASP B O 1
ATOM 5793 N N . TYR B 1 310 ? -9.555 -8.805 5.141 1 91.44 310 TYR B N 1
ATOM 5794 C CA . TYR B 1 310 ? -9.352 -10.047 5.879 1 91.44 310 TYR B CA 1
ATOM 5795 C C . TYR B 1 310 ? -9.438 -11.25 4.953 1 91.44 310 TYR B C 1
ATOM 5797 O O . TYR B 1 310 ? -10.438 -11.445 4.262 1 91.44 310 TYR B O 1
ATOM 5805 N N . SER B 1 311 ? -8.391 -11.945 4.871 1 92.81 311 SER B N 1
ATOM 5806 C CA . SER B 1 311 ? -8.266 -13.227 4.191 1 92.81 311 SER B CA 1
ATOM 5807 C C . SER B 1 311 ? -7.086 -14.031 4.742 1 92.81 311 SER B C 1
ATOM 5809 O O . SER B 1 311 ? -6.484 -13.648 5.746 1 92.81 311 SER B O 1
ATOM 5811 N N . SER B 1 312 ? -6.867 -15.172 4.289 1 90.25 312 SER B N 1
ATOM 5812 C CA . SER B 1 312 ? -5.652 -15.945 4.543 1 90.25 312 SER B CA 1
ATOM 5813 C C . SER B 1 312 ? -4.766 -16 3.303 1 90.25 312 SER B C 1
ATOM 5815 O O . SER B 1 312 ? -5.242 -15.789 2.184 1 90.25 312 SER B O 1
ATOM 5817 N N . HIS B 1 313 ? -3.502 -16.125 3.58 1 94.75 313 HIS B N 1
ATOM 5818 C CA . HIS B 1 313 ? -2.518 -16.203 2.506 1 94.75 313 HIS B CA 1
ATOM 5819 C C . HIS B 1 313 ? -2.947 -17.203 1.431 1 94.75 313 HIS B C 1
ATOM 5821 O O . HIS B 1 313 ? -3.164 -18.375 1.72 1 94.75 313 HIS B O 1
ATOM 5827 N N . CYS B 1 314 ? -3.168 -16.75 0.202 1 94.75 314 CYS B N 1
ATOM 5828 C CA . CYS B 1 314 ? -3.463 -17.516 -0.996 1 94.75 314 CYS B CA 1
ATOM 5829 C C . CYS B 1 314 ? -4.848 -18.156 -0.909 1 94.75 314 CYS B C 1
ATOM 5831 O O . CYS B 1 314 ? -5.133 -19.125 -1.601 1 94.75 314 CYS B O 1
ATOM 5833 N N . LEU B 1 315 ? -5.781 -17.672 -0.091 1 95.25 315 LEU B N 1
ATOM 5834 C CA . LEU B 1 315 ? -7.082 -18.297 0.097 1 95.25 315 LEU B CA 1
ATOM 5835 C C . LEU B 1 315 ? -8.211 -17.328 -0.205 1 95.25 315 LEU B C 1
ATOM 5837 O O . LEU B 1 315 ? -9.273 -17.391 0.424 1 95.25 315 LEU B O 1
ATOM 5841 N N . SER B 1 316 ? -7.949 -16.453 -1.143 1 95.12 316 SER B N 1
ATOM 5842 C CA . SER B 1 316 ? -9 -15.516 -1.521 1 95.12 316 SER B CA 1
ATOM 5843 C C . SER B 1 316 ? -10.18 -16.234 -2.166 1 95.12 316 SER B C 1
ATOM 5845 O O . SER B 1 316 ? -11.328 -15.812 -2.006 1 95.12 316 SER B O 1
ATOM 5847 N N . LEU B 1 317 ? -9.961 -17.344 -2.902 1 96.19 317 LEU B N 1
ATOM 5848 C CA . LEU B 1 317 ? -11.047 -18.109 -3.516 1 96.19 317 LEU B CA 1
ATOM 5849 C C . LEU B 1 317 ? -11.898 -18.797 -2.453 1 96.19 317 LEU B C 1
ATOM 5851 O O . LEU B 1 317 ? -13.047 -19.156 -2.709 1 96.19 317 LEU B O 1
ATOM 5855 N N . LYS B 1 318 ? -11.305 -19 -1.274 1 95.12 318 LYS B N 1
ATOM 5856 C CA . LYS B 1 318 ? -12.086 -19.562 -0.174 1 95.12 318 LYS B CA 1
ATOM 5857 C C . LYS B 1 318 ? -12.906 -18.484 0.524 1 95.12 318 LYS B C 1
ATOM 5859 O O . LYS B 1 318 ? -14.109 -18.656 0.736 1 95.12 318 LYS B O 1
ATOM 5864 N N . HIS B 1 319 ? -12.305 -17.375 0.832 1 95.31 319 HIS B N 1
ATOM 5865 C CA . HIS B 1 319 ? -12.906 -16.406 1.733 1 95.31 319 HIS B CA 1
ATOM 5866 C C . HIS B 1 319 ? -13.727 -15.367 0.964 1 95.31 319 HIS B C 1
ATOM 5868 O O . HIS B 1 319 ? -14.625 -14.742 1.525 1 95.31 319 HIS B O 1
ATOM 5874 N N . HIS B 1 320 ? -13.383 -15.156 -0.287 1 97.19 320 HIS B N 1
ATOM 5875 C CA . HIS B 1 320 ? -13.992 -14.117 -1.111 1 97.19 320 HIS B CA 1
ATOM 5876 C C . HIS B 1 320 ? -14.32 -14.641 -2.506 1 97.19 320 HIS B C 1
ATOM 5878 O O . HIS B 1 320 ? -14 -14 -3.508 1 97.19 320 HIS B O 1
ATOM 5884 N N . TYR B 1 321 ? -14.953 -15.812 -2.564 1 97.38 321 TYR B N 1
ATOM 5885 C CA . TYR B 1 321 ? -15.148 -16.547 -3.807 1 97.38 321 TYR B CA 1
ATOM 5886 C C . TYR B 1 321 ? -15.82 -15.672 -4.859 1 97.38 321 TYR B C 1
ATOM 5888 O O . TYR B 1 321 ? -15.281 -15.469 -5.945 1 97.38 321 TYR B O 1
ATOM 5896 N N . TYR B 1 322 ? -16.922 -15.07 -4.586 1 97.88 322 TYR B N 1
ATOM 5897 C CA . TYR B 1 322 ? -17.734 -14.391 -5.59 1 97.88 322 TYR B CA 1
ATOM 5898 C C . TYR B 1 322 ? -17 -13.164 -6.137 1 97.88 322 TYR B C 1
ATOM 5900 O O . TYR B 1 322 ? -16.891 -12.992 -7.352 1 97.88 322 TYR B O 1
ATOM 5908 N N . GLN B 1 323 ? -16.484 -12.336 -5.266 1 97.94 323 GLN B N 1
ATOM 5909 C CA . GLN B 1 323 ? -15.82 -11.125 -5.723 1 97.94 323 GLN B CA 1
ATOM 5910 C C . GLN B 1 323 ? -14.531 -11.445 -6.477 1 97.94 323 GLN B C 1
ATOM 5912 O O . GLN B 1 323 ? -14.25 -10.852 -7.52 1 97.94 323 GLN B O 1
ATOM 5917 N N . THR B 1 324 ? -13.758 -12.406 -5.949 1 98.25 324 THR B N 1
ATOM 5918 C CA . THR B 1 324 ? -12.5 -12.773 -6.578 1 98.25 324 THR B CA 1
ATOM 5919 C C . THR B 1 324 ? -12.727 -13.289 -7.996 1 98.25 324 THR B C 1
ATOM 5921 O O . THR B 1 324 ? -12.109 -12.812 -8.945 1 98.25 324 THR B O 1
ATOM 5924 N N . VAL B 1 325 ? -13.648 -14.188 -8.156 1 98.62 325 VAL B N 1
ATOM 5925 C CA . VAL B 1 325 ? -13.922 -14.789 -9.453 1 98.62 325 VAL B CA 1
ATOM 5926 C C . VAL B 1 325 ? -14.484 -13.742 -10.406 1 98.62 325 VAL B C 1
ATOM 5928 O O . VAL B 1 325 ? -14.07 -13.656 -11.562 1 98.62 325 VAL B O 1
ATOM 5931 N N . TYR B 1 326 ? -15.414 -12.969 -9.898 1 98.5 326 TYR B N 1
ATOM 5932 C CA . TYR B 1 326 ? -15.992 -11.914 -10.719 1 98.5 326 TYR B CA 1
ATOM 5933 C C . TYR B 1 326 ? -14.906 -10.977 -11.242 1 98.5 326 TYR B C 1
ATOM 5935 O O . TYR B 1 326 ? -14.875 -10.664 -12.438 1 98.5 326 TYR B O 1
ATOM 5943 N N . ARG B 1 327 ? -14 -10.516 -10.367 1 98.25 327 ARG B N 1
ATOM 5944 C CA . ARG B 1 327 ? -12.961 -9.555 -10.734 1 98.25 327 ARG B CA 1
ATOM 5945 C C . ARG B 1 327 ? -11.961 -10.18 -11.695 1 98.25 327 ARG B C 1
ATOM 5947 O O . ARG B 1 327 ? -11.516 -9.531 -12.648 1 98.25 327 ARG B O 1
ATOM 5954 N N . TRP B 1 328 ? -11.633 -11.422 -11.5 1 98.69 328 TRP B N 1
ATOM 5955 C CA . TRP B 1 328 ? -10.703 -12.102 -12.391 1 98.69 328 TRP B CA 1
ATOM 5956 C C . TRP B 1 328 ? -11.289 -12.242 -13.789 1 98.69 328 TRP B C 1
ATOM 5958 O O . TRP B 1 328 ? -10.625 -11.938 -14.781 1 98.69 328 TRP B O 1
ATOM 5968 N N . LEU B 1 329 ? -12.523 -12.664 -13.875 1 98.69 329 LEU B N 1
ATOM 5969 C CA . LEU B 1 329 ? -13.133 -12.914 -15.172 1 98.69 329 LEU B CA 1
ATOM 5970 C C . LEU B 1 329 ? -13.398 -11.602 -15.914 1 98.69 329 LEU B C 1
ATOM 5972 O O . LEU B 1 329 ? -13.227 -11.531 -17.141 1 98.69 329 LEU B O 1
ATOM 5976 N N . THR B 1 330 ? -13.797 -10.602 -15.18 1 97.94 330 THR B N 1
ATOM 5977 C CA . THR B 1 330 ? -14.031 -9.32 -15.836 1 97.94 330 THR B CA 1
ATOM 5978 C C . THR B 1 330 ? -12.719 -8.672 -16.25 1 97.94 330 THR B C 1
ATOM 5980 O O . THR B 1 330 ? -12.656 -7.977 -17.266 1 97.94 330 THR B O 1
ATOM 5983 N N . PHE B 1 331 ? -11.664 -8.891 -15.492 1 98 331 PHE B N 1
ATOM 5984 C CA . PHE B 1 331 ? -10.336 -8.422 -15.883 1 98 331 PHE B CA 1
ATOM 5985 C C . PHE B 1 331 ? -9.898 -9.078 -17.188 1 98 331 PHE B C 1
ATOM 5987 O O . PHE B 1 331 ? -9.438 -8.398 -18.109 1 98 331 PHE B O 1
ATOM 5994 N N . GLU B 1 332 ? -10.047 -10.383 -17.234 1 98.25 332 GLU B N 1
ATOM 5995 C CA . GLU B 1 332 ? -9.75 -11.094 -18.469 1 98.25 332 GLU B CA 1
ATOM 5996 C C . GLU B 1 332 ? -10.594 -10.57 -19.625 1 98.25 332 GLU B C 1
ATOM 5998 O O . GLU B 1 332 ? -10.094 -10.383 -20.734 1 98.25 332 GLU B O 1
ATOM 6003 N N . ASN B 1 333 ? -11.828 -10.305 -19.422 1 98 333 ASN B N 1
ATOM 6004 C CA . ASN B 1 333 ? -12.742 -9.828 -20.453 1 98 333 ASN B CA 1
ATOM 6005 C C . ASN B 1 333 ? -12.336 -8.453 -20.969 1 98 333 ASN B C 1
ATOM 6007 O O . ASN B 1 333 ? -12.523 -8.141 -22.156 1 98 333 ASN B O 1
ATOM 6011 N N . LYS B 1 334 ? -11.906 -7.664 -20.047 1 95.62 334 LYS B N 1
ATOM 6012 C CA . LYS B 1 334 ? -11.43 -6.336 -20.422 1 95.62 334 LYS B CA 1
ATOM 6013 C C . LYS B 1 334 ? -10.344 -6.434 -21.5 1 95.62 334 LYS B C 1
ATOM 6015 O O . LYS B 1 334 ? -10.25 -5.562 -22.375 1 95.62 334 LYS B O 1
ATOM 6020 N N . ILE B 1 335 ? -9.609 -7.477 -21.484 1 95.94 335 ILE B N 1
ATOM 6021 C CA . ILE B 1 335 ? -8.461 -7.648 -22.375 1 95.94 335 ILE B CA 1
ATOM 6022 C C . ILE B 1 335 ? -8.867 -8.453 -23.609 1 95.94 335 ILE B C 1
ATOM 6024 O O . ILE B 1 335 ? -8.578 -8.055 -24.734 1 95.94 335 ILE B O 1
ATOM 6028 N N . MET B 1 336 ? -9.609 -9.508 -23.391 1 96.94 336 MET B N 1
ATOM 6029 C CA . MET B 1 336 ? -9.93 -10.445 -24.453 1 96.94 336 MET B CA 1
ATOM 6030 C C . MET B 1 336 ? -11.219 -10.039 -25.172 1 96.94 336 MET B C 1
ATOM 6032 O O . MET B 1 336 ? -11.484 -10.484 -26.281 1 96.94 336 MET B O 1
ATOM 6036 N N . LYS B 1 337 ? -12.094 -9.297 -24.531 1 96.75 337 LYS B N 1
ATOM 6037 C CA . LYS B 1 337 ? -13.289 -8.68 -25.094 1 96.75 337 LYS B CA 1
ATOM 6038 C C . LYS B 1 337 ? -14.25 -9.734 -25.625 1 96.75 337 LYS B C 1
ATOM 6040 O O . LYS B 1 337 ? -14.727 -9.633 -26.75 1 96.75 337 LYS B O 1
ATOM 6045 N N . ASP B 1 338 ? -14.469 -10.773 -24.891 1 97.5 338 ASP B N 1
ATOM 6046 C CA . ASP B 1 338 ? -15.477 -11.781 -25.188 1 97.5 338 ASP B CA 1
ATOM 6047 C C . ASP B 1 338 ? -16.594 -11.781 -24.141 1 97.5 338 ASP B C 1
ATOM 6049 O O . ASP B 1 338 ? -16.641 -12.648 -23.266 1 97.5 338 ASP B O 1
ATOM 6053 N N . ASP B 1 339 ? -17.531 -10.906 -24.312 1 97.75 339 ASP B N 1
ATOM 6054 C CA . ASP B 1 339 ? -18.594 -10.68 -23.344 1 97.75 339 ASP B CA 1
ATOM 6055 C C . ASP B 1 339 ? -19.453 -11.922 -23.172 1 97.75 339 ASP B C 1
ATOM 6057 O O . ASP B 1 339 ? -19.875 -12.25 -22.062 1 97.75 339 ASP B O 1
ATOM 6061 N N . GLU B 1 340 ? -19.734 -12.578 -24.234 1 97.75 340 GLU B N 1
ATOM 6062 C CA . GLU B 1 340 ? -20.594 -13.758 -24.188 1 97.75 340 GLU B CA 1
ATOM 6063 C C . GLU B 1 340 ? -19.969 -14.867 -23.359 1 97.75 340 GLU B C 1
ATOM 6065 O O . GLU B 1 340 ? -20.625 -15.477 -22.516 1 97.75 340 GLU B O 1
ATOM 6070 N N . ALA B 1 341 ? -18.719 -15.164 -23.578 1 97.38 341 ALA B N 1
ATOM 6071 C CA . ALA B 1 341 ? -18 -16.188 -22.812 1 97.38 341 ALA B CA 1
ATOM 6072 C C . ALA B 1 341 ? -17.984 -15.836 -21.328 1 97.38 341 ALA B C 1
ATOM 6074 O O . ALA B 1 341 ? -18.141 -16.703 -20.484 1 97.38 341 ALA B O 1
ATOM 6075 N N . THR B 1 342 ? -17.75 -14.562 -21.016 1 98.38 342 THR B N 1
ATOM 6076 C CA . THR B 1 342 ? -17.672 -14.117 -19.641 1 98.38 342 THR B CA 1
ATOM 6077 C C . THR B 1 342 ? -19.031 -14.266 -18.938 1 98.38 342 THR B C 1
ATOM 6079 O O . THR B 1 342 ? -19.109 -14.75 -17.812 1 98.38 342 THR B O 1
ATOM 6082 N N . GLU B 1 343 ? -20.078 -13.883 -19.625 1 98 343 GLU B N 1
ATOM 6083 C CA . GLU B 1 343 ? -21.422 -14.016 -19.062 1 98 343 GLU B CA 1
ATOM 6084 C C . GLU B 1 343 ? -21.734 -15.477 -18.766 1 98 343 GLU B C 1
ATOM 6086 O O . GLU B 1 343 ? -22.281 -15.789 -17.703 1 98 343 GLU B O 1
ATOM 6091 N N . ARG B 1 344 ? -21.453 -16.328 -19.688 1 97.81 344 ARG B N 1
ATOM 6092 C CA . ARG B 1 344 ? -21.672 -17.766 -19.5 1 97.81 344 ARG B CA 1
ATOM 6093 C C . ARG B 1 344 ? -20.844 -18.297 -18.328 1 97.81 344 ARG B C 1
ATOM 6095 O O . ARG B 1 344 ? -21.344 -19.078 -17.516 1 97.81 344 ARG B O 1
ATOM 6102 N N . ALA B 1 345 ? -19.594 -17.906 -18.234 1 98.25 345 ALA B N 1
ATOM 6103 C CA . ALA B 1 345 ? -18.719 -18.344 -17.156 1 98.25 345 ALA B CA 1
ATOM 6104 C C . ALA B 1 345 ? -19.25 -17.906 -15.805 1 98.25 345 ALA B C 1
ATOM 6106 O O . ALA B 1 345 ? -19.297 -18.703 -14.859 1 98.25 345 ALA B O 1
ATOM 6107 N N . LEU B 1 346 ? -19.609 -16.609 -15.688 1 98.38 346 LEU B N 1
ATOM 6108 C CA . LEU B 1 346 ? -20.172 -16.109 -14.438 1 98.38 346 LEU B CA 1
ATOM 6109 C C . LEU B 1 346 ? -21.391 -16.906 -14.016 1 98.38 346 LEU B C 1
ATOM 6111 O O . LEU B 1 346 ? -21.516 -17.297 -12.852 1 98.38 346 LEU B O 1
ATOM 6115 N N . LYS B 1 347 ? -22.266 -17.188 -14.992 1 97.62 347 LYS B N 1
ATOM 6116 C CA . LYS B 1 347 ? -23.469 -17.969 -14.711 1 97.62 347 LYS B CA 1
ATOM 6117 C C . LYS B 1 347 ? -23.094 -19.375 -14.219 1 97.62 347 LYS B C 1
ATOM 6119 O O . LYS B 1 347 ? -23.641 -19.844 -13.219 1 97.62 347 LYS B O 1
ATOM 6124 N N . ASN B 1 348 ? -22.188 -20.078 -14.883 1 96.44 348 ASN B N 1
ATOM 6125 C CA . ASN B 1 348 ? -21.75 -21.422 -14.531 1 96.44 348 ASN B CA 1
ATOM 6126 C C . ASN B 1 348 ? -21.125 -21.469 -13.141 1 96.44 348 ASN B C 1
ATOM 6128 O O . ASN B 1 348 ? -21.203 -22.484 -12.445 1 96.44 348 ASN B O 1
ATOM 6132 N N . LEU B 1 349 ? -20.547 -20.359 -12.758 1 97.88 349 LEU B N 1
ATOM 6133 C CA . LEU B 1 349 ? -19.828 -20.297 -11.484 1 97.88 349 LEU B CA 1
ATOM 6134 C C . LEU B 1 349 ? -20.688 -19.703 -10.391 1 97.88 349 LEU B C 1
ATOM 6136 O O . LEU B 1 349 ? -20.219 -19.422 -9.289 1 97.88 349 LEU B O 1
ATOM 6140 N N . GLY B 1 350 ? -21.922 -19.469 -10.688 1 97.25 350 GLY B N 1
ATOM 6141 C CA . GLY B 1 350 ? -22.922 -19.094 -9.695 1 97.25 350 GLY B CA 1
ATOM 6142 C C . GLY B 1 350 ? -22.891 -17.625 -9.352 1 97.25 350 GLY B C 1
ATOM 6143 O O . GLY B 1 350 ? -23.297 -17.219 -8.258 1 97.25 350 GLY B O 1
ATOM 6144 N N . ILE B 1 351 ? -22.422 -16.766 -10.219 1 98 351 ILE B N 1
ATOM 6145 C CA . ILE B 1 351 ? -22.344 -15.328 -9.969 1 98 351 ILE B CA 1
ATOM 6146 C C . ILE B 1 351 ? -23.375 -14.594 -10.805 1 98 351 ILE B C 1
ATOM 6148 O O . ILE B 1 351 ? -23.328 -14.625 -12.039 1 98 351 ILE B O 1
ATOM 6152 N N . ASN B 1 352 ? -24.359 -14.016 -10.172 1 96.62 352 ASN B N 1
ATOM 6153 C CA . ASN B 1 352 ? -25.422 -13.266 -10.836 1 96.62 352 ASN B CA 1
ATOM 6154 C C . ASN B 1 352 ? -25.547 -11.852 -10.281 1 96.62 352 ASN B C 1
ATOM 6156 O O . ASN B 1 352 ? -24.75 -11.445 -9.43 1 96.62 352 ASN B O 1
ATOM 6160 N N . SER B 1 353 ? -26.453 -11.102 -10.805 1 95.81 353 SER B N 1
ATOM 6161 C CA . SER B 1 353 ? -26.594 -9.695 -10.469 1 95.81 353 SER B CA 1
ATOM 6162 C C . SER B 1 353 ? -26.953 -9.508 -8.992 1 95.81 353 SER B C 1
ATOM 6164 O O . SER B 1 353 ? -26.531 -8.531 -8.367 1 95.81 353 SER B O 1
ATOM 6166 N N . GLU B 1 354 ? -27.703 -10.406 -8.453 1 96.06 354 GLU B N 1
ATOM 6167 C CA . GLU B 1 354 ? -28.078 -10.305 -7.051 1 96.06 354 GLU B CA 1
ATOM 6168 C C . GLU B 1 354 ? -26.844 -10.375 -6.145 1 96.06 354 GLU B C 1
ATOM 6170 O O . GLU B 1 354 ? -26.734 -9.609 -5.188 1 96.06 354 GLU B O 1
ATOM 6175 N N . ILE B 1 355 ? -26 -11.281 -6.492 1 96.12 355 ILE B N 1
ATOM 6176 C CA . ILE B 1 355 ? -24.781 -11.469 -5.723 1 96.12 355 ILE B CA 1
ATOM 6177 C C . ILE B 1 355 ? -23.891 -10.227 -5.852 1 96.12 355 ILE B C 1
ATOM 6179 O O . ILE B 1 355 ? -23.359 -9.727 -4.855 1 96.12 355 ILE B O 1
ATOM 6183 N N . ILE B 1 356 ? -23.75 -9.766 -7.035 1 94.94 356 ILE B N 1
ATOM 6184 C CA . ILE B 1 356 ? -22.938 -8.586 -7.305 1 94.94 356 ILE B CA 1
ATOM 6185 C C . ILE B 1 356 ? -23.5 -7.379 -6.566 1 94.94 356 ILE B C 1
ATOM 6187 O O . ILE B 1 356 ? -22.766 -6.652 -5.895 1 94.94 356 ILE B O 1
ATOM 6191 N N . ASP B 1 357 ? -24.797 -7.211 -6.562 1 93.56 357 ASP B N 1
ATOM 6192 C CA . ASP B 1 357 ? -25.469 -6.055 -5.977 1 93.56 357 ASP B CA 1
ATOM 6193 C C . ASP B 1 357 ? -25.438 -6.109 -4.453 1 93.56 357 ASP B C 1
ATOM 6195 O O . ASP B 1 357 ? -25.547 -5.082 -3.783 1 93.56 357 ASP B O 1
ATOM 6199 N N . ASN B 1 358 ? -25.328 -7.312 -3.955 1 94.31 358 ASN B N 1
ATOM 6200 C CA . ASN B 1 358 ? -25.25 -7.488 -2.508 1 94.31 358 ASN B CA 1
ATOM 6201 C C . ASN B 1 358 ? -23.797 -7.562 -2.037 1 94.31 358 ASN B C 1
ATOM 6203 O O . ASN B 1 358 ? -23.469 -8.367 -1.161 1 94.31 358 ASN B O 1
ATOM 6207 N N . ASN B 1 359 ? -22.938 -6.875 -2.699 1 93.06 359 ASN B N 1
ATOM 6208 C CA . ASN B 1 359 ? -21.516 -6.77 -2.361 1 93.06 359 ASN B CA 1
ATOM 6209 C C . ASN B 1 359 ? -20.859 -8.141 -2.297 1 93.06 359 ASN B C 1
ATOM 6211 O O . ASN B 1 359 ? -20.109 -8.43 -1.36 1 93.06 359 ASN B O 1
ATOM 6215 N N . PHE B 1 360 ? -21.266 -9.008 -3.225 1 96.12 360 PHE B N 1
ATOM 6216 C CA . PHE B 1 360 ? -20.672 -10.328 -3.4 1 96.12 360 PHE B CA 1
ATOM 6217 C C . PHE B 1 360 ? -20.797 -11.148 -2.125 1 96.12 360 PHE B C 1
ATOM 6219 O O . PHE B 1 360 ? -19.922 -11.969 -1.822 1 96.12 360 PHE B O 1
ATOM 6226 N N . LEU B 1 361 ? -21.719 -10.711 -1.229 1 92.44 361 LEU B N 1
ATOM 6227 C CA . LEU B 1 361 ? -22.031 -11.391 0.022 1 92.44 361 LEU B CA 1
ATOM 6228 C C . LEU B 1 361 ? -20.828 -11.344 0.975 1 92.44 361 LEU B C 1
ATOM 6230 O O . LEU B 1 361 ? -20.641 -12.258 1.777 1 92.44 361 LEU B O 1
ATOM 6234 N N . GLU B 1 362 ? -20 -10.305 0.828 1 92 362 GLU B N 1
ATOM 6235 C CA . GLU B 1 362 ? -18.891 -10.125 1.755 1 92 362 GLU B CA 1
ATOM 6236 C C . GLU B 1 362 ? -19.391 -9.953 3.188 1 92 362 GLU B C 1
ATOM 6238 O O . GLU B 1 362 ? -20.281 -9.141 3.451 1 92 362 GLU B O 1
ATOM 6243 N N . LYS B 1 363 ? -18.828 -10.688 4.078 1 82.69 363 LYS B N 1
ATOM 6244 C CA . LYS B 1 363 ? -19.359 -10.711 5.441 1 82.69 363 LYS B CA 1
ATOM 6245 C C . LYS B 1 363 ? -18.516 -9.828 6.367 1 82.69 363 LYS B C 1
ATOM 6247 O O . LYS B 1 363 ? -19.062 -9.188 7.273 1 82.69 363 LYS B O 1
ATOM 6252 N N . TYR B 1 364 ? -17.234 -9.742 6.117 1 84.38 364 TYR B N 1
ATOM 6253 C CA . TYR B 1 364 ? -16.375 -9.172 7.145 1 84.38 364 TYR B CA 1
ATOM 6254 C C . TYR B 1 364 ? -15.531 -8.039 6.578 1 84.38 364 TYR B C 1
ATOM 6256 O O . TYR B 1 364 ? -14.695 -7.469 7.281 1 84.38 364 TYR B O 1
ATOM 6264 N N . GLU B 1 365 ? -15.781 -7.695 5.387 1 91 365 GLU B N 1
ATOM 6265 C CA . GLU B 1 365 ? -15 -6.629 4.77 1 91 365 GLU B CA 1
ATOM 6266 C C . GLU B 1 365 ? -15.539 -5.254 5.16 1 91 365 GLU B C 1
ATOM 6268 O O . GLU B 1 365 ? -16.75 -5.055 5.242 1 91 365 GLU B O 1
ATOM 6273 N N . VAL B 1 366 ? -14.625 -4.367 5.449 1 86.94 366 VAL B N 1
ATOM 6274 C CA . VAL B 1 366 ? -14.992 -2.998 5.789 1 86.94 366 VAL B CA 1
ATOM 6275 C C . VAL B 1 366 ? -14.5 -2.045 4.703 1 86.94 366 VAL B C 1
ATOM 6277 O O . VAL B 1 366 ? -15.234 -1.155 4.27 1 86.94 366 VAL B O 1
ATOM 6280 N N . ASN B 1 367 ? -13.234 -2.219 4.266 1 85.5 367 ASN B N 1
ATOM 6281 C CA . ASN B 1 367 ? -12.602 -1.308 3.316 1 85.5 367 ASN B CA 1
ATOM 6282 C C . ASN B 1 367 ? -11.82 -2.066 2.25 1 85.5 367 ASN B C 1
ATOM 6284 O O . ASN B 1 367 ? -10.609 -1.876 2.111 1 85.5 367 ASN B O 1
ATOM 6288 N N . THR B 1 368 ? -12.562 -2.82 1.411 1 90.94 368 THR B N 1
ATOM 6289 C CA . THR B 1 368 ? -11.906 -3.484 0.291 1 90.94 368 THR B CA 1
ATOM 6290 C C . THR B 1 368 ? -11.367 -2.461 -0.705 1 90.94 368 THR B C 1
ATOM 6292 O O . THR B 1 368 ? -12.062 -1.506 -1.059 1 90.94 368 THR B O 1
ATOM 6295 N N . PHE B 1 369 ? -10.078 -2.615 -0.969 1 91.19 369 PHE B N 1
ATOM 6296 C CA . PHE B 1 369 ? -9.461 -1.685 -1.902 1 91.19 369 PHE B CA 1
ATOM 6297 C C . PHE B 1 369 ? -9.406 -2.281 -3.305 1 91.19 369 PHE B C 1
ATOM 6299 O O . PHE B 1 369 ? -8.734 -3.289 -3.531 1 91.19 369 PHE B O 1
ATOM 6306 N N . TYR B 1 370 ? -10.141 -1.725 -4.254 1 91.19 370 TYR B N 1
ATOM 6307 C CA . TYR B 1 370 ? -10.148 -2.15 -5.648 1 91.19 370 TYR B CA 1
ATOM 6308 C C . TYR B 1 370 ? -9.938 -0.963 -6.582 1 91.19 370 TYR B C 1
ATOM 6310 O O . TYR B 1 370 ? -10.602 0.069 -6.441 1 91.19 370 TYR B O 1
ATOM 6318 N N . VAL B 1 371 ? -8.883 -1.069 -7.531 1 86.88 371 VAL B N 1
ATOM 6319 C CA . VAL B 1 371 ? -8.633 -0.034 -8.523 1 86.88 371 VAL B CA 1
ATOM 6320 C C . VAL B 1 371 ? -8.477 -0.67 -9.906 1 86.88 371 VAL B C 1
ATOM 6322 O O . VAL B 1 371 ? -7.734 -1.639 -10.07 1 86.88 371 VAL B O 1
ATOM 6325 N N . ASN B 1 372 ? -9.32 -0.198 -10.82 1 81.88 372 ASN B N 1
ATOM 6326 C CA . ASN B 1 372 ? -9.156 -0.443 -12.25 1 81.88 372 ASN B CA 1
ATOM 6327 C C . ASN B 1 372 ? -8.539 0.758 -12.961 1 81.88 372 ASN B C 1
ATOM 6329 O O . ASN B 1 372 ? -9.195 1.784 -13.141 1 81.88 372 ASN B O 1
ATOM 6333 N N . SER B 1 373 ? -7.344 0.683 -13.391 1 70.62 373 SER B N 1
ATOM 6334 C CA . SER B 1 373 ? -6.59 1.831 -13.883 1 70.62 373 SER B CA 1
ATOM 6335 C C . SER B 1 373 ? -7.133 2.314 -15.219 1 70.62 373 SER B C 1
ATOM 6337 O O . SER B 1 373 ? -6.879 3.453 -15.625 1 70.62 373 SER B O 1
ATOM 6339 N N . THR B 1 374 ? -7.867 1.396 -16.016 1 65.31 374 THR B N 1
ATOM 6340 C CA . THR B 1 374 ? -8.414 1.802 -17.297 1 65.31 374 THR B CA 1
ATOM 6341 C C . THR B 1 374 ? -9.602 2.744 -17.109 1 65.31 374 THR B C 1
ATOM 6343 O O . THR B 1 374 ? -9.781 3.688 -17.891 1 65.31 374 THR B O 1
ATOM 6346 N N . LYS B 1 375 ? -10.508 2.467 -16.375 1 55.56 375 LYS B N 1
ATOM 6347 C CA . LYS B 1 375 ? -11.727 3.246 -16.172 1 55.56 375 LYS B CA 1
ATOM 6348 C C . LYS B 1 375 ? -11.414 4.609 -15.562 1 55.56 375 LYS B C 1
ATOM 6350 O O . LYS B 1 375 ? -12.195 5.551 -15.703 1 55.56 375 LYS B O 1
ATOM 6355 N N . ASN B 1 376 ? -10.328 4.758 -15.008 1 48.34 376 ASN B N 1
ATOM 6356 C CA . ASN B 1 376 ? -10.023 5.988 -14.289 1 48.34 376 ASN B CA 1
ATOM 6357 C C . ASN B 1 376 ? -9.445 7.051 -15.219 1 48.34 376 ASN B C 1
ATOM 6359 O O . ASN B 1 376 ? -8.984 8.102 -14.766 1 48.34 376 ASN B O 1
ATOM 6363 N N . ARG B 1 377 ? -9.211 6.805 -16.594 1 49 377 ARG B N 1
ATOM 6364 C CA . ARG B 1 377 ? -8.773 7.828 -17.531 1 49 377 ARG B CA 1
ATOM 6365 C C . ARG B 1 377 ? -9.953 8.672 -18.016 1 49 377 ARG B C 1
ATOM 6367 O O . ARG B 1 377 ? -10.906 8.141 -18.578 1 49 377 ARG B O 1
ATOM 6374 N N . LYS B 1 378 ? -10.203 9.719 -17.344 1 40.5 378 LYS B N 1
ATOM 6375 C CA . LYS B 1 378 ? -11.031 10.625 -18.141 1 40.5 378 LYS B CA 1
ATOM 6376 C C . LYS B 1 378 ? -10.352 10.977 -19.453 1 40.5 378 LYS B C 1
ATOM 6378 O O . LYS B 1 378 ? -9.148 11.227 -19.5 1 40.5 378 LYS B O 1
ATOM 6383 N N . LYS B 1 379 ? -11.047 10.719 -20.734 1 33.94 379 LYS B N 1
ATOM 6384 C CA . LYS B 1 379 ? -10.734 11.266 -22.062 1 33.94 379 LYS B CA 1
ATOM 6385 C C . LYS B 1 379 ? -10.281 12.719 -21.953 1 33.94 379 LYS B C 1
ATOM 6387 O O . LYS B 1 379 ? -10.984 13.555 -21.391 1 33.94 379 LYS B O 1
ATOM 6392 N N . GLY B 1 380 ? -9.086 12.859 -21.875 1 26 380 GLY B N 1
ATOM 6393 C CA . GLY B 1 380 ? -8.688 14.227 -22.156 1 26 380 GLY B CA 1
ATOM 6394 C C . GLY B 1 380 ? -9.422 14.844 -23.328 1 26 380 GLY B C 1
ATOM 6395 O O . GLY B 1 380 ? -9.414 14.289 -24.438 1 26 380 GLY B O 1
ATOM 6396 N N . LYS B 1 381 ? -10.445 15.57 -23.109 1 23.34 381 LYS B N 1
ATOM 6397 C CA . LYS B 1 381 ? -10.812 16.5 -24.172 1 23.34 381 LYS B CA 1
ATOM 6398 C C . LYS B 1 381 ? -9.688 17.5 -24.453 1 23.34 381 LYS B C 1
ATOM 6400 O O . LYS B 1 381 ? -9.016 17.953 -23.516 1 23.34 381 LYS B O 1
#

Radius of gyration: 28.99 Å; Cα contacts (8 Å, |Δi|>4): 1383; chains: 2; bounding box: 112×88×65 Å

Secondary structure (DSSP, 8-state):
--------------HHHHHHHSS--HHHHHHHHHHHHHHHTT-----S-HHHHHHHHIIIIIS--GGG----GGGEEEEEEE-TTS-EEEEEEE-S-TT--EEEEEEPPTT--HHHHHHHTHHHHTTT-EEEEE--TTSTTSPP-S---TTTTHHHHHHHHHHHHHHHH--SEEEEEEETHHHHHHHHHHHHTHHHHTTS-EEEEEEES--SBHHHHHHHHHHHHSTTTS-HHHHHHHHHHHHHHHHHHH-S-GGG-BHHHHTTS--S----EEEEEETT-SSS-THHHHHHHHHHHTT-S--EEEEESS--TT-HHHHSHHHHHHHHHHHHHHHH--HHHHHHHHHHTT--HHHHHTGGG-SS-S--EEEETTTT-----/--------------SHHHHHHSS--HHHHHHHHHHHHHHHSS-----S-HHHHHHHHIIIIIS--GGG----GGGEEEEEEE-TTS-EEEEEEE-S-TT--EEEEEEPPTT--HHHHHHHTHHHHTTT-EEEEE--TTSTTSPP-S---TTTTHHHHHHHHHHHHHHHH--SEEEEEEETHHHHHHHHHHHHTHHHHTTS-EEEEEEES--SBHHHHHHHHHHHHSTTTS-GGGHHHHHHHHHHHHHHHH-S-GGG-BHHHHTTS--S----EEEEEETT-SSS-THHHHHHHHHHHTT-S--EEEEESS--TT-HHHHSHHHHHHHHHHHHHHHH--HHHHHHHHHHTT--HHHHHTGGG-SS-S--EEEETTTT-----

Solvent-accessible surface area (backbone atoms only — not comparable to full-atom values): 41156 Å² total; per-residue (Å²): 137,81,82,77,79,77,76,80,77,74,68,81,72,68,68,69,46,46,60,78,43,31,57,88,57,64,66,71,36,34,55,61,48,46,55,50,55,73,69,38,79,70,78,80,70,86,55,98,51,61,64,56,57,38,51,32,47,40,24,41,68,71,39,63,37,61,71,59,42,78,82,71,72,83,30,58,47,76,47,71,48,63,26,93,88,68,49,49,31,30,31,35,33,39,54,72,42,91,81,48,43,34,35,31,44,24,31,30,34,80,78,42,29,28,66,60,14,46,55,71,48,40,74,46,44,54,64,48,24,23,39,40,23,35,16,48,65,64,21,73,80,14,41,71,63,87,61,57,59,87,31,74,60,46,24,42,47,54,53,33,51,53,49,50,45,46,74,75,64,58,52,71,33,30,35,39,36,15,25,27,45,15,17,27,21,51,51,40,39,44,60,74,40,24,76,69,48,57,74,46,50,61,60,37,35,38,33,30,36,25,41,46,25,58,64,56,32,51,50,37,42,36,64,68,73,30,51,90,77,45,53,67,78,45,44,42,61,52,51,51,50,40,45,52,43,44,24,69,74,66,74,44,70,59,85,66,46,35,48,66,64,53,68,78,46,92,66,89,59,82,61,37,38,35,34,37,35,24,69,56,32,81,69,35,37,42,63,37,48,53,50,49,50,58,62,42,49,55,77,38,57,58,34,33,39,38,34,37,52,71,48,51,73,78,32,48,68,46,75,37,39,55,51,49,51,51,51,51,49,52,53,50,32,73,72,68,66,44,65,66,46,46,54,52,28,35,52,73,61,71,50,51,68,68,43,56,75,51,61,40,67,63,80,47,61,77,68,64,44,72,48,57,48,55,79,46,55,72,79,80,124,137,83,85,77,82,79,78,78,76,76,70,82,72,68,69,71,46,47,61,77,44,34,56,88,56,64,66,70,37,34,55,61,48,47,54,48,56,74,67,38,78,70,77,81,70,87,54,96,51,60,64,56,57,36,50,31,46,40,24,41,68,72,38,63,37,61,72,58,43,79,82,70,72,85,30,58,46,76,48,72,49,62,26,93,88,68,49,49,32,31,32,36,33,37,53,71,42,92,83,48,43,34,35,31,43,24,32,31,34,81,78,42,31,29,66,60,14,46,55,70,47,40,76,47,46,55,66,49,23,22,37,40,22,36,15,49,65,64,22,72,80,14,42,72,65,86,61,59,58,86,30,72,62,45,25,43,47,54,53,33,50,53,51,50,45,46,75,74,63,58,52,70,34,29,36,38,37,15,26,28,46,16,18,28,20,51,50,40,38,44,60,74,40,23,76,68,48,58,73,46,50,59,59,36,35,39,33,30,38,27,40,45,25,59,64,57,31,51,51,37,40,36,64,68,74,30,49,91,79,46,54,67,78,44,45,43,61,53,49,52,50,39,46,52,44,45,25,68,74,66,74,46,69,58,85,67,46,36,47,67,64,52,68,76,46,91,67,90,59,85,61,38,38,36,34,36,36,26,69,57,32,78,69,33,37,42,62,36,51,52,50,49,50,58,62,41,49,55,78,39,56,58,35,32,38,39,36,36,50,72,46,53,76,77,32,48,68,46,73,38,40,54,50,49,52,51,52,51,49,50,52,50,32,72,73,70,65,44,65,67,47,46,53,53,28,35,53,73,59,70,50,50,70,67,40,57,73,52,60,39,69,64,80,49,60,76,66,66,44,71,49,58,48,56,79,47,54,73,78,79,124

Foldseek 3Di:
DDDPPPPPCPPPLPPPLCVVWWALPVPVLCPVVVVLVVQADDDPDPPPCSPLVSVCSCCCPVLVQNLLRDDDPVQKDWDWFAFPVGWIWIKIKRALDLPALAEEEFEEARSDFFVLRVSLCSLCSLLVYIYMTIGFASYDPTHHDRTDLLQQVSLRVVLRSQVVCCVPRVHQEYEYEAAASRLLNVLLNCLVVVVSCVPPRYAEYEYALYAQAPLQQQVLLCVQPVPPPDPPVCSVVVSVVSQVSSCVVVVTNSVSSGSLVSLVDDGPDDHEYEYEYEPPESRYHSCNSVSVVVSCVVVDQFYKYKYFHDDYRPSCCSQQVQVVSLVVLVSVCVGVVDPPSSVSSCVSSPHDPVCVVCVVPRDDTDDIDIDGRVVVDDPDD/DDDPPPPPCPPPLPPPLCVVWFALPVPVLCPVVVVLVVQADDDPDPPPCSPLVSVCSCCCPVLVQNLLRDDDPPQKDWDWFAFPVGWIWIKIKRALDLPALAAEEFEEARSDFFVLRVSVCSLCSLLVYMYMTIGFASYDPTHHDRTDLLQQVSLRVVLRSQVVCCVPRVHQEYEYEAAASRLLNVLLNCLVVVVSCVPPRYAEYEYALYAQAPLQQQVLLCVQPVPPPDPPVCSVVVSVVSQVSSCVVVVTNSVSSGSLVSLVDDGPDDHEYEYEYEPPESRYHSCNSVSVVVSCVVVDQFYKYKYFHDDYRPSCCSQQVQVVSLVVLVSVCVRVVDPPSSVSSCVSSPHDPVCVVCVVPRDDTDDIDIDGRVVVDDPDD

Sequence (762 aa):
MSKVKKKNNKKSRSRLGSKIFKTVNLRFKFFYKALEGTMGDSNKNKYYYPELRRMNKIMRKFYKTPQLQLKATDNLIPFNFETEDGVVISGMKYITDPNSKKWVVSLHWFAGHKYWALYEARPFIELGYNILVFDFRNHGESESTEYVTMGASEVKDFRAAMKWLHENHKPETIGLVGMSMGGFTMQYGIVKYNEEFSKYNIKWAISDSYYGSIKTLLVHTRNVWLKNLVSHKRVGKSINRIIKNQIQDTDLDWNDLDVFKYYESDLKMIFPMFFLHCRNDNVTPFDDSMRLFVKRSIHSRDDEILIYDYSSHCLSLKHHYYQTVYRWLTFENKIMKDDEATERALKNLGINSEIIDNNFLEKYEVNTFYVNSTKNRKKGKMSKVKKKNNKKSRSRLGSKIFKTVNLRFKFFYKALEGTMGDSNKNKYYYPELRRMNKIMRKFYKTPQLQLKATDNLIPFNFETEDGVVISGMKYITDPNSKKWVVSLHWFAGHKYWALYEARPFIELGYNILVFDFRNHGESESTEYVTMGASEVKDFRAAMKWLHENHKPETIGLVGMSMGGFTMQYGIVKYNEEFSKYNIKWAISDSYYGSIKTLLVHTRNVWLKNLVSHKRVGKSINRIIKNQIQDTDLDWNDLDVFKYYESDLKMIFPMFFLHCRNDNVTPFDDSMRLFVKRSIHSRDDEILIYDYSSHCLSLKHHYYQTVYRWLTFENKIMKDDEATERALKNLGINSEIIDNNFLEKYEVNTFYVNSTKNRKKGK

Organism: Mesoplasma florum (strain ATCC 33453 / NBRC 100688 / NCTC 11704 / L1) (NCBI:txid265311)

pLDDT: mean 85.32, std 21.07, range [23.34, 98.94]

InterPro domains:
  IPR000073 Alpha/beta hydrolase fold-1 [PF00561] (110-194)
  IPR029058 Alpha/Beta hydrolase fold [G3DSA:3.40.50.1820] (75-362)
  IPR029058 Alpha/Beta hydrolase fold [SSF53474] (79-336)
  IPR052920 Potential DNA-binding regulatory protein [PTHR43358] (81-329)

Nearest PDB structures (foldseek):
  7xrh-assembly1_B  TM=7.766E-01  e=2.464E-10  Lactobacillus acidophilus
  7xri-assembly1_B  TM=6.933E-01  e=5.727E-11  Lactobacillus acidophilus
  3pf9-assembly1_A  TM=7.399E-01  e=1.406E-10  Lactobacillus johnsonii
  4i3f-assembly1_A  TM=6.680E-01  e=1.002E-09  Cycloclasticus sp. P1
  5uro-assembly1_A  TM=6.627E-01  e=1.568E-08  Trichoderma reesei QM6a